Protein AF-0000000079718746 (afdb_homodimer)

Organism: NCBI:txid616991

Foldseek 3Di:
DPQVVLLVVLLVVQLVVCVVVVFQFEEEEFQLALLRLLQQLSRLVNLGAYEYEYEDAVFDPVRVVSSVVSLVVSVVVGVRYHYDYDYCNVVLVVVVVVDDDDPDPVVCLVVSLLVSQLVVLVVRVVVCVVRRHWYEARAAQCCVQFLVVDRQNGSLVTRDYSHNDPQPVSSLVNCVVSVGDVVNSPDAADPRSDPDPDGPCNVLVHDSVLSVVLRVCVVVVDDLVVDDDPNSVSNVSRVVSNVVNVCSRDDPDDDDDDPVVD/DPQVVLLVVLLVVQLVVCVVVVFQFEEEEFQLALLRLLQQLSRLVNLGAYEYEYEDAVFDPVRVVSSVVSLVVSVVVGVRYHYDYDYCNVVLVVVVVVDDDDPDPVVCLVVSLLVSQLVVLVVRVVVCVVRRHWYEARAAQCCVQFLVVDRQNGSLVTRDYSHNDPQPVSSLVNCVVSVGDVVNSPDAADPRSDPDPDGPCNVLVHDSVLSVVLRVCVVVVDDLVVDDDPNSVSNVSRVVSNVVNVCSRDDPDDDDDDPVVD

Sequence (524 aa):
MQTEKVIDHIVTWLQEYANNANIKGFVIGISGGIDSAVTSTLCARTGLQLLCLEMPIHQAESQVTRASDHIKWLKKNYNNVERLQVNLTPTFDSLVDALPAVDNEEDRFMSLANTRARLRMTTLYYFAALNKLLVAGTGNKVEDFGVGFYTKYGDGGVDLSPIADLLKTEVYEIAKVLGVNEDIIKAAPTDGLWGDDRTDEDQIGASYPELEWAMQMDEEGKAETDFSDRQKEVFQIYKRFNRANRHKMVPIPVCEIPNSLKMQTEKVIDHIVTWLQEYANNANIKGFVIGISGGIDSAVTSTLCARTGLQLLCLEMPIHQAESQVTRASDHIKWLKKNYNNVERLQVNLTPTFDSLVDALPAVDNEEDRFMSLANTRARLRMTTLYYFAALNKLLVAGTGNKVEDFGVGFYTKYGDGGVDLSPIADLLKTEVYEIAKVLGVNEDIIKAAPTDGLWGDDRTDEDQIGASYPELEWAMQMDEEGKAETDFSDRQKEVFQIYKRFNRANRHKMVPIPVCEIPNSLK

pLDDT: mean 96.07, std 4.5, range [73.31, 98.94]

Nearest PDB structures (foldseek):
  3fiu-assembly2_D  TM=9.272E-01  e=5.641E-23  Francisella tularensis subsp. holarctica LVS
  1ih8-assembly1_B  TM=8.336E-01  e=9.487E-17  Bacillus subtilis
  1fyd-assembly1_B  TM=8.249E-01  e=7.709E-15  Bacillus subtilis
  2pzb-assembly2_D  TM=7.740E-01  e=7.023E-13  Bacillus anthracis
  5kha-assembly1_B  TM=6.704E-01  e=1.654E-12  Acinetobacter baumannii

InterPro domains:
  IPR003694 NAD(+) synthetase [PTHR23090] (3-253)
  IPR003694 NAD(+) synthetase [TIGR00552] (4-251)
  IPR003694 NAD(+) synthetase [cd00553] (1-249)
  IPR014729 Rossmann-like alpha/beta/alpha sandwich fold [G3DSA:3.40.50.620] (1-256)
  IPR022310 NAD/GMP synthase [PF02540] (7-248)

Secondary structure (DSSP, 8-state):
--HHHHHHHHHHHHHHHHHHTT--EEEEE--SSHHHHHHHHHHHHT-SEEEEEE--SS--HHHHHHHHHHHHHHHHH-TTEEEEE---HHHHHHHHHHSPP-S-GGGGHHHHHHHHHHHHHHHHHHHHHHHTEEEBP---HIIIIIS--S-TTTTT--SBBTTTTS-HHHHHHHHHHHT--HHHHHSPP--S-SSS---HHHHHTS-HHHHHHHHHHHHTT--GGG--HHHHHHHHHHHHHHHHTGGGTSPPPB-PPPGGG-/--HHHHHHHHHHHHHHHHHHTT--EEEEE--SSHHHHHHHHHHHHT-SEEEEEE--SS--HHHHHHHHHHHHHHHHH-TTEEEEE---HHHHHHHHHHSPP-S-GGGGHHHHHHHHHHHHHHHHHHHHHHHTEEEBP---HIIIIII--S-TTTTT--SBBTTTTS-HHHHHHHHHHHT--HHHHHSPP--S-SSS---HHHHHTS-HHHHHHHHHHHHTT--GGG--HHHHHHHHHHHHHHHHTGGGTSPPPB-PPPGGG-

Radius of gyration: 23.51 Å; Cα contacts (8 Å, |Δi|>4): 905; chains: 2; bounding box: 58×64×57 Å

Solvent-accessible surface area (backbone atoms only — not comparable to full-atom values): 27614 Å² total; per-residue (Å²): 101,46,52,70,60,48,51,51,50,46,28,50,51,51,44,52,49,32,56,75,67,73,40,56,31,35,30,36,69,45,60,33,43,53,46,34,52,42,45,50,51,42,47,44,70,50,64,33,42,26,40,39,32,36,63,47,56,85,59,59,68,70,44,52,47,44,23,49,52,48,51,52,52,45,41,74,77,30,88,41,51,43,80,49,72,35,67,37,39,65,24,51,50,40,44,57,68,43,47,80,88,67,96,50,70,75,66,40,46,66,28,52,32,45,38,52,37,23,51,49,32,40,52,51,49,33,51,16,60,58,65,42,32,38,39,55,23,46,44,29,22,46,36,49,71,40,36,34,70,64,38,79,52,6,66,61,49,47,58,31,21,64,40,35,62,31,46,67,70,53,49,53,53,42,28,59,76,72,61,56,58,62,70,34,71,70,45,77,62,57,81,80,60,55,93,62,89,67,35,48,41,68,73,66,71,45,48,68,72,53,46,52,50,33,49,52,41,49,73,70,67,57,55,58,85,78,42,61,70,67,60,22,52,46,34,48,47,40,49,51,33,26,62,72,29,39,76,72,66,47,81,66,50,60,44,75,69,57,71,90,42,83,103,46,51,70,58,48,51,52,50,44,28,49,50,51,44,50,51,30,57,75,66,73,41,58,32,35,29,36,68,44,62,33,42,55,46,35,50,44,46,51,50,44,50,44,71,48,64,32,42,24,40,40,33,37,64,48,56,86,58,58,68,69,44,52,47,45,23,49,52,49,50,52,53,46,42,74,77,31,88,43,51,44,81,47,73,35,65,37,38,64,24,53,51,40,44,56,69,43,48,80,88,68,96,52,69,76,66,40,46,67,28,52,32,46,40,54,37,22,51,49,31,40,52,52,48,32,52,15,60,56,66,43,32,38,39,55,22,47,45,29,23,46,36,50,72,41,36,34,72,65,37,80,53,6,67,61,49,46,59,31,22,64,40,34,62,30,46,67,71,54,48,54,53,44,26,59,74,72,60,54,59,61,69,34,71,70,47,76,60,57,81,79,59,57,96,62,89,67,36,47,40,68,74,66,72,46,49,67,71,54,47,52,50,34,49,52,41,50,75,70,66,57,55,60,85,79,43,61,72,67,59,21,51,44,34,47,47,40,50,51,34,26,61,73,28,39,77,70,65,47,81,66,51,60,44,76,69,59,70,91,41,83

Structure (mmCIF, N/CA/C/O backbone):
data_AF-0000000079718746-model_v1
#
loop_
_entity.id
_entity.type
_entity.pdbx_description
1 polymer 'NH(3)-dependent NAD(+) synthetase'
#
loop_
_atom_site.group_PDB
_atom_site.id
_atom_site.type_symbol
_atom_site.label_atom_id
_atom_site.label_alt_id
_atom_site.label_comp_id
_atom_site.label_asym_id
_atom_site.label_entity_id
_atom_site.label_seq_id
_atom_site.pdbx_PDB_ins_code
_atom_site.Cartn_x
_atom_site.Cartn_y
_atom_site.Cartn_z
_atom_site.occupancy
_atom_site.B_iso_or_equiv
_atom_site.auth_seq_id
_atom_site.auth_comp_id
_atom_site.auth_asym_id
_atom_site.auth_atom_id
_atom_site.pdbx_PDB_model_num
ATOM 1 N N . MET A 1 1 ? 0.554 19.141 26.656 1 92 1 MET A N 1
ATOM 2 C CA . MET A 1 1 ? 1.66 18.516 25.938 1 92 1 MET A CA 1
ATOM 3 C C . MET A 1 1 ? 2.895 19.406 25.953 1 92 1 MET A C 1
ATOM 5 O O . MET A 1 1 ? 2.789 20.625 25.75 1 92 1 MET A O 1
ATOM 9 N N . GLN A 1 2 ? 4.039 18.844 26.391 1 97.44 2 GLN A N 1
ATOM 10 C CA . GLN A 1 2 ? 5.301 19.562 26.234 1 97.44 2 GLN A CA 1
ATOM 11 C C . GLN A 1 2 ? 5.711 19.656 24.766 1 97.44 2 GLN A C 1
ATOM 13 O O . GLN A 1 2 ? 6.609 18.938 24.328 1 97.44 2 GLN A O 1
ATOM 18 N N . THR A 1 3 ? 5.18 20.609 24.125 1 98.25 3 THR A N 1
ATOM 19 C CA . THR A 1 3 ? 5.137 20.656 22.672 1 98.25 3 THR A CA 1
ATOM 20 C C . THR A 1 3 ? 6.547 20.703 22.094 1 98.25 3 THR A C 1
ATOM 22 O O . THR A 1 3 ? 6.867 19.969 21.156 1 98.25 3 THR A O 1
ATOM 25 N N . GLU A 1 4 ? 7.43 21.562 22.656 1 98.31 4 GLU A N 1
ATOM 26 C CA . GLU A 1 4 ? 8.781 21.688 22.125 1 98.31 4 GLU A CA 1
ATOM 27 C C . GLU A 1 4 ? 9.562 20.375 22.281 1 98.31 4 GLU A C 1
ATOM 29 O O . GLU A 1 4 ? 10.305 19.984 21.375 1 98.31 4 GLU A O 1
ATOM 34 N N . LYS A 1 5 ? 9.352 19.734 23.406 1 98.5 5 LYS A N 1
ATOM 35 C CA . LYS A 1 5 ? 10.039 18.469 23.641 1 98.5 5 LYS A CA 1
ATOM 36 C C . LYS A 1 5 ? 9.516 17.391 22.703 1 98.5 5 LYS A C 1
ATOM 38 O O . LYS A 1 5 ? 10.273 16.516 22.281 1 98.5 5 LYS A O 1
ATOM 43 N N . VAL A 1 6 ? 8.258 17.391 22.438 1 98.75 6 VAL A N 1
ATOM 44 C CA . VAL A 1 6 ? 7.66 16.453 21.516 1 98.75 6 VAL A CA 1
ATOM 45 C C . VAL A 1 6 ? 8.242 16.656 20.109 1 98.75 6 VAL A C 1
ATOM 47 O O . VAL A 1 6 ? 8.586 15.695 19.422 1 98.75 6 VAL A O 1
ATOM 50 N N . ILE A 1 7 ? 8.367 17.938 19.719 1 98.75 7 ILE A N 1
ATOM 51 C CA . ILE A 1 7 ? 8.961 18.266 18.422 1 98.75 7 ILE A CA 1
ATOM 52 C C . ILE A 1 7 ? 10.375 17.719 18.344 1 98.75 7 ILE A C 1
ATOM 54 O O . ILE A 1 7 ? 10.727 17.031 17.375 1 98.75 7 ILE A O 1
ATOM 58 N N . ASP A 1 8 ? 11.164 17.922 19.391 1 98.75 8 ASP A N 1
ATOM 59 C CA . ASP A 1 8 ? 12.539 17.438 19.422 1 98.75 8 ASP A CA 1
ATOM 60 C C . ASP A 1 8 ? 12.586 15.914 19.344 1 98.75 8 ASP A C 1
ATOM 62 O O . ASP A 1 8 ? 13.453 15.344 18.688 1 98.75 8 ASP A O 1
ATOM 66 N N . HIS A 1 9 ? 11.664 15.312 20.062 1 98.81 9 HIS A N 1
ATOM 67 C CA . HIS A 1 9 ? 11.586 13.852 20.078 1 98.81 9 HIS A CA 1
ATOM 68 C C . HIS A 1 9 ? 11.32 13.297 18.672 1 98.81 9 HIS A C 1
ATOM 70 O O . HIS A 1 9 ? 12 12.367 18.234 1 98.81 9 HIS A O 1
ATOM 76 N N . ILE A 1 10 ? 10.398 13.836 17.969 1 98.88 10 ILE A N 1
ATOM 77 C CA . ILE A 1 10 ? 10.031 13.359 16.641 1 98.88 10 ILE A CA 1
ATOM 78 C C . ILE A 1 10 ? 11.18 13.609 15.656 1 98.88 10 ILE A C 1
ATOM 80 O O . ILE A 1 10 ? 11.531 12.734 14.867 1 98.88 10 ILE A O 1
ATOM 84 N N . VAL A 1 11 ? 11.766 14.797 15.703 1 98.88 11 VAL A N 1
ATOM 85 C CA . VAL A 1 11 ? 12.859 15.156 14.805 1 98.88 11 VAL A CA 1
ATOM 86 C C . VAL A 1 11 ? 14.031 14.195 15.008 1 98.88 11 VAL A C 1
ATOM 88 O O . VAL A 1 11 ? 14.609 13.703 14.031 1 98.88 11 VAL A O 1
ATOM 91 N N . THR A 1 12 ? 14.344 13.898 16.25 1 98.88 12 THR A N 1
ATOM 92 C CA . THR A 1 12 ? 15.422 12.969 16.562 1 98.88 12 THR A CA 1
ATOM 93 C C . THR A 1 12 ? 15.094 11.57 16.047 1 98.88 12 THR A C 1
ATOM 95 O O . THR A 1 12 ? 15.945 10.898 15.469 1 98.88 12 THR A O 1
ATOM 98 N N . TRP A 1 13 ? 13.875 11.141 16.266 1 98.88 13 TRP A N 1
ATOM 99 C CA . TRP A 1 13 ? 13.43 9.836 15.781 1 98.88 13 TRP A CA 1
ATOM 100 C C . TRP A 1 13 ? 13.57 9.727 14.266 1 98.88 13 TRP A C 1
ATOM 102 O O . TRP A 1 13 ? 14.047 8.711 13.75 1 98.88 13 TRP A O 1
ATOM 112 N N . LEU A 1 14 ? 13.195 10.766 13.562 1 98.88 14 LEU A N 1
ATOM 113 C CA . LEU A 1 14 ? 13.305 10.812 12.109 1 98.88 14 LEU A CA 1
ATOM 114 C C . LEU A 1 14 ? 14.766 10.727 11.672 1 98.88 14 LEU A C 1
ATOM 116 O O . LEU A 1 14 ? 15.094 9.961 10.766 1 98.88 14 LEU A O 1
ATOM 120 N N . GLN A 1 15 ? 15.617 11.477 12.281 1 98.69 15 GLN A N 1
ATOM 121 C CA . GLN A 1 15 ? 17.047 11.477 11.961 1 98.69 15 GLN A CA 1
ATOM 122 C C . GLN A 1 15 ? 17.656 10.094 12.172 1 98.69 15 GLN A C 1
ATOM 124 O O . GLN A 1 15 ? 18.375 9.594 11.305 1 98.69 15 GLN A O 1
ATOM 129 N N . GLU A 1 16 ? 17.344 9.555 13.312 1 98.56 16 GLU A N 1
ATOM 130 C CA . GLU A 1 16 ? 17.906 8.25 13.648 1 98.56 16 GLU A CA 1
ATOM 131 C C . GLU A 1 16 ? 17.438 7.176 12.672 1 98.56 16 GLU A C 1
ATOM 133 O O . GLU A 1 16 ? 18.219 6.336 12.234 1 98.56 16 GLU A O 1
ATOM 138 N N . TYR A 1 17 ? 16.172 7.246 12.383 1 98.31 17 TYR A N 1
ATOM 139 C CA . TYR A 1 17 ? 15.633 6.262 11.453 1 98.31 17 TYR A CA 1
ATOM 140 C C . TYR A 1 17 ? 16.328 6.363 10.094 1 98.31 17 TYR A C 1
ATOM 142 O O . TYR A 1 17 ? 16.766 5.359 9.539 1 98.31 17 TYR A O 1
ATOM 150 N N . ALA A 1 18 ? 16.391 7.562 9.57 1 98.12 18 ALA A N 1
ATOM 151 C CA . ALA A 1 18 ? 17 7.781 8.266 1 98.12 18 ALA A CA 1
ATOM 152 C C . ALA A 1 18 ? 18.469 7.348 8.258 1 98.12 18 ALA A C 1
ATOM 154 O O . ALA A 1 18 ? 18.922 6.68 7.328 1 98.12 18 ALA A O 1
ATOM 155 N N . ASN A 1 19 ? 19.188 7.703 9.281 1 97.44 19 ASN A N 1
ATOM 156 C CA . ASN A 1 19 ? 20.594 7.355 9.383 1 97.44 19 ASN A CA 1
ATOM 157 C C . ASN A 1 19 ? 20.797 5.844 9.477 1 97.44 19 ASN A C 1
ATOM 159 O O . ASN A 1 19 ? 21.672 5.289 8.797 1 97.44 19 ASN A O 1
ATOM 163 N N . ASN A 1 20 ? 19.984 5.215 10.305 1 96.25 20 ASN A N 1
ATOM 164 C CA . ASN A 1 20 ? 20.078 3.768 10.461 1 96.25 20 ASN A CA 1
ATOM 165 C C . ASN A 1 20 ? 19.75 3.035 9.164 1 96.25 20 ASN A C 1
ATOM 167 O O . ASN A 1 20 ? 20.297 1.962 8.898 1 96.25 20 ASN A O 1
ATOM 171 N N . ALA A 1 21 ? 18.922 3.641 8.367 1 95.06 21 ALA A N 1
ATOM 172 C CA . ALA A 1 21 ? 18.5 3.033 7.109 1 95.06 21 ALA A CA 1
ATOM 173 C C . ALA A 1 21 ? 19.422 3.449 5.969 1 95.06 21 ALA A C 1
ATOM 175 O O . ALA A 1 21 ? 19.25 3.025 4.824 1 95.06 21 ALA A O 1
ATOM 176 N N . ASN A 1 22 ? 20.391 4.273 6.211 1 96.06 22 ASN A N 1
ATOM 177 C CA . ASN A 1 22 ? 21.297 4.801 5.199 1 96.06 22 ASN A CA 1
ATOM 178 C C . ASN A 1 22 ? 20.547 5.488 4.066 1 96.06 22 ASN A C 1
ATOM 180 O O . ASN A 1 22 ? 20.75 5.18 2.893 1 96.06 22 ASN A O 1
ATOM 184 N N . ILE A 1 23 ? 19.641 6.328 4.422 1 97.12 23 ILE A N 1
ATOM 185 C CA . ILE A 1 23 ? 18.812 7.09 3.498 1 97.12 23 ILE A CA 1
ATOM 186 C C . ILE A 1 23 ? 19.141 8.578 3.613 1 97.12 23 ILE A C 1
ATOM 188 O O . ILE A 1 23 ? 19.594 9.039 4.66 1 97.12 23 ILE A O 1
ATOM 192 N N . LYS A 1 24 ? 18.875 9.336 2.566 1 98.31 24 LYS A N 1
ATOM 193 C CA . LYS A 1 24 ? 19.359 10.711 2.451 1 98.31 24 LYS A CA 1
ATOM 194 C C . LYS A 1 24 ? 18.375 11.688 3.1 1 98.31 24 LYS A C 1
ATOM 196 O O . LYS A 1 24 ? 18.75 12.82 3.424 1 98.31 24 LYS A O 1
ATOM 201 N N . GLY A 1 25 ? 17.125 11.273 3.168 1 98.75 25 GLY A N 1
ATOM 202 C CA . GLY A 1 25 ? 16.125 12.172 3.713 1 98.75 25 GLY A CA 1
ATOM 203 C C . GLY A 1 25 ? 14.703 11.719 3.422 1 98.75 25 GLY A C 1
ATOM 204 O O . GLY A 1 25 ? 14.383 10.539 3.541 1 98.75 25 GLY A O 1
ATOM 205 N N . PHE A 1 26 ? 13.883 12.75 3.084 1 98.94 26 PHE A N 1
ATOM 206 C CA . PHE A 1 26 ? 12.453 12.461 3.033 1 98.94 26 PHE A CA 1
ATOM 207 C C . PHE A 1 26 ? 11.82 13.086 1.797 1 98.94 26 PHE A C 1
ATOM 209 O O . PHE A 1 26 ? 12.289 14.109 1.302 1 98.94 26 PHE A O 1
ATOM 216 N N . VAL A 1 27 ? 10.82 12.461 1.291 1 98.94 27 VAL A N 1
ATOM 217 C CA . VAL A 1 27 ? 9.898 13.031 0.308 1 98.94 27 VAL A CA 1
ATOM 218 C C . VAL A 1 27 ? 8.484 13.055 0.877 1 98.94 27 VAL A C 1
ATOM 220 O O . VAL A 1 27 ? 8.078 12.125 1.585 1 98.94 27 VAL A O 1
ATOM 223 N N . ILE A 1 28 ? 7.758 14.117 0.591 1 98.81 28 ILE A N 1
ATOM 224 C CA . ILE A 1 28 ? 6.434 14.297 1.177 1 98.81 28 ILE A CA 1
ATOM 225 C C . ILE A 1 28 ? 5.539 15.062 0.206 1 98.81 28 ILE A C 1
ATOM 227 O O . ILE A 1 28 ? 6.004 15.977 -0.487 1 98.81 28 ILE A O 1
ATOM 231 N N . GLY A 1 29 ? 4.305 14.594 0.073 1 97.88 29 GLY A N 1
ATOM 232 C CA . GLY A 1 29 ? 3.305 15.375 -0.64 1 97.88 29 GLY A CA 1
ATOM 233 C C . GLY A 1 29 ? 2.717 16.5 0.194 1 97.88 29 GLY A C 1
ATOM 234 O O . GLY A 1 29 ? 2.287 16.281 1.328 1 97.88 29 GLY A O 1
ATOM 235 N N . ILE A 1 30 ? 2.693 17.672 -0.375 1 96.75 30 ILE A N 1
ATOM 236 C CA . ILE A 1 30 ? 2.152 18.828 0.328 1 96.75 30 ILE A CA 1
ATOM 237 C C . ILE A 1 30 ? 0.756 19.141 -0.202 1 96.75 30 ILE A C 1
ATOM 239 O O . ILE A 1 30 ? 0.583 19.406 -1.395 1 96.75 30 ILE A O 1
ATOM 243 N N . SER A 1 31 ? -0.205 19.172 0.633 1 92.31 31 SER A N 1
ATOM 244 C CA . SER A 1 31 ? -1.597 19.328 0.222 1 92.31 31 SER A CA 1
ATOM 245 C C . SER A 1 31 ? -2.119 20.719 0.542 1 92.31 31 SER A C 1
ATOM 247 O O . SER A 1 31 ? -3.166 21.125 0.037 1 92.31 31 SER A O 1
ATOM 249 N N . GLY A 1 32 ? -1.448 21.391 1.429 1 91.69 32 GLY A N 1
ATOM 250 C CA . GLY A 1 32 ? -1.976 22.641 1.946 1 91.69 32 GLY A CA 1
ATOM 251 C C . GLY A 1 32 ? -2.742 22.484 3.244 1 91.69 32 GLY A C 1
ATOM 252 O O . GLY A 1 32 ? -3.242 23.453 3.807 1 91.69 32 GLY A O 1
ATOM 253 N N . GLY A 1 33 ? -2.793 21.281 3.725 1 93.69 33 GLY A N 1
ATOM 254 C CA . GLY A 1 33 ? -3.43 21.016 5.004 1 93.69 33 GLY A CA 1
ATOM 255 C C . GLY A 1 33 ? -2.451 20.984 6.164 1 93.69 33 GLY A C 1
ATOM 256 O O . GLY A 1 33 ? -1.237 21.031 5.961 1 93.69 33 GLY A O 1
ATOM 257 N N . ILE A 1 34 ? -2.967 20.859 7.324 1 96.5 34 ILE A N 1
ATOM 258 C CA . ILE A 1 34 ? -2.191 21.062 8.547 1 96.5 34 ILE A CA 1
ATOM 259 C C . ILE A 1 34 ? -1.266 19.859 8.758 1 96.5 34 ILE A C 1
ATOM 261 O O . ILE A 1 34 ? -0.13 20.016 9.211 1 96.5 34 ILE A O 1
ATOM 265 N N . ASP A 1 35 ? -1.695 18.672 8.438 1 97.81 35 ASP A N 1
ATOM 266 C CA . ASP A 1 35 ? -0.886 17.484 8.711 1 97.81 35 ASP A CA 1
ATOM 267 C C . ASP A 1 35 ? 0.373 17.469 7.844 1 97.81 35 ASP A C 1
ATOM 269 O O . ASP A 1 35 ? 1.471 17.203 8.344 1 97.81 35 ASP A O 1
ATOM 273 N N . SER A 1 36 ? 0.195 17.734 6.543 1 97.62 36 SER A N 1
ATOM 274 C CA . SER A 1 36 ? 1.357 17.766 5.66 1 97.62 36 SER A CA 1
ATOM 275 C C . SER A 1 36 ? 2.285 18.922 6.004 1 97.62 36 SER A C 1
ATOM 277 O O . SER A 1 36 ? 3.504 18.812 5.867 1 97.62 36 SER A O 1
ATOM 279 N N . ALA A 1 37 ? 1.722 20.047 6.473 1 98.06 37 ALA A N 1
ATOM 280 C CA . ALA A 1 37 ? 2.525 21.203 6.863 1 98.06 37 ALA A CA 1
ATOM 281 C C . ALA A 1 37 ? 3.385 20.875 8.086 1 98.06 37 ALA A C 1
ATOM 283 O O . ALA A 1 37 ? 4.586 21.156 8.094 1 98.06 37 ALA A O 1
ATOM 284 N N . VAL A 1 38 ? 2.801 20.266 9.047 1 98.75 38 VAL A N 1
ATOM 285 C CA . VAL A 1 38 ? 3.516 19.906 10.266 1 98.75 38 VAL A CA 1
ATOM 286 C C . VAL A 1 38 ? 4.574 18.859 9.969 1 98.75 38 VAL A C 1
ATOM 288 O O . VAL A 1 38 ? 5.742 19.016 10.336 1 98.75 38 VAL A O 1
ATOM 291 N N . THR A 1 39 ? 4.219 17.828 9.266 1 98.88 39 THR A N 1
ATOM 292 C CA . THR A 1 39 ? 5.137 16.734 8.984 1 98.88 39 THR A CA 1
ATOM 293 C C . THR A 1 39 ? 6.32 17.219 8.156 1 98.88 39 THR A C 1
ATOM 295 O O . THR A 1 39 ? 7.469 16.859 8.438 1 98.88 39 THR A O 1
ATOM 298 N N . SER A 1 40 ? 6.023 18 7.125 1 98.88 40 SER A N 1
ATOM 299 C CA . SER A 1 40 ? 7.117 18.5 6.297 1 98.88 40 SER A CA 1
ATOM 300 C C . SER A 1 40 ? 8.055 19.406 7.098 1 98.88 40 SER A C 1
ATOM 302 O O . SER A 1 40 ? 9.266 19.359 6.91 1 98.88 40 SER A O 1
ATOM 304 N N . THR A 1 41 ? 7.523 20.219 7.992 1 98.88 41 THR A N 1
ATOM 305 C CA . THR A 1 41 ? 8.352 21.094 8.82 1 98.88 41 THR A CA 1
ATOM 306 C C . THR A 1 41 ? 9.227 20.266 9.758 1 98.88 41 THR A C 1
ATOM 308 O O . THR A 1 41 ? 10.406 20.578 9.953 1 98.88 41 THR A O 1
ATOM 311 N N . LEU A 1 42 ? 8.648 19.203 10.328 1 98.94 42 LEU A N 1
ATOM 312 C CA . LEU A 1 42 ? 9.422 18.297 11.18 1 98.94 42 LEU A CA 1
ATOM 313 C C . LEU A 1 42 ? 10.547 17.656 10.391 1 98.94 42 LEU A C 1
ATOM 315 O O . LEU A 1 42 ? 11.68 17.562 10.883 1 98.94 42 LEU A O 1
ATOM 319 N N . CYS A 1 43 ? 10.234 17.219 9.188 1 98.94 43 CYS A N 1
ATOM 320 C CA . CYS A 1 43 ? 11.258 16.641 8.32 1 98.94 43 CYS A CA 1
ATOM 321 C C . CYS A 1 43 ? 12.336 17.656 7.992 1 98.94 43 CYS A C 1
ATOM 323 O O . CYS A 1 43 ? 13.523 17.328 7.996 1 98.94 43 CYS A O 1
ATOM 325 N N . ALA A 1 44 ? 11.953 18.875 7.688 1 98.88 44 ALA A N 1
ATOM 326 C CA . ALA A 1 44 ? 12.914 19.938 7.379 1 98.88 44 ALA A CA 1
ATOM 327 C C . ALA A 1 44 ? 13.859 20.172 8.555 1 98.88 44 ALA A C 1
ATOM 329 O O . ALA A 1 44 ? 15.062 20.375 8.359 1 98.88 44 ALA A O 1
ATOM 330 N N . ARG A 1 45 ? 13.391 20.109 9.711 1 98.69 45 ARG A N 1
ATOM 331 C CA . ARG A 1 45 ? 14.148 20.391 10.93 1 98.69 45 ARG A CA 1
ATOM 332 C C . ARG A 1 45 ? 15.219 19.328 11.164 1 98.69 45 ARG A C 1
ATOM 334 O O . ARG A 1 45 ? 16.141 19.547 11.953 1 98.69 45 ARG A O 1
ATOM 341 N N . THR A 1 46 ? 15.07 18.172 10.57 1 98.75 46 THR A N 1
ATOM 342 C CA . THR A 1 46 ? 16.094 17.141 10.719 1 98.75 46 THR A CA 1
ATOM 343 C C . THR A 1 46 ? 17.406 17.578 10.086 1 98.75 46 THR A C 1
ATOM 345 O O . THR A 1 46 ? 18.469 17.031 10.414 1 98.75 46 THR A O 1
ATOM 348 N N . GLY A 1 47 ? 17.328 18.531 9.125 1 98.62 47 GLY A N 1
ATOM 349 C CA . GLY A 1 47 ? 18.5 18.938 8.375 1 98.62 47 GLY A CA 1
ATOM 350 C C . GLY A 1 47 ? 18.812 18.031 7.203 1 98.62 47 GLY A C 1
ATOM 351 O O . GLY A 1 47 ? 19.688 18.328 6.391 1 98.62 47 GLY A O 1
ATOM 352 N N . LEU A 1 48 ? 18.125 16.953 7.09 1 98.81 48 LEU A N 1
ATOM 353 C CA . LEU A 1 48 ? 18.297 16.031 5.969 1 98.81 48 LEU A CA 1
ATOM 354 C C . LEU A 1 48 ? 17.531 16.531 4.742 1 98.81 48 LEU A C 1
ATOM 356 O O . LEU A 1 48 ? 16.641 17.375 4.863 1 98.81 48 LEU A O 1
ATOM 360 N N . GLN A 1 49 ? 17.844 16 3.604 1 98.81 49 GLN A N 1
ATOM 361 C CA . GLN A 1 49 ? 17.172 16.406 2.373 1 98.81 49 GLN A CA 1
ATOM 362 C C . GLN A 1 49 ? 15.664 16.234 2.486 1 98.81 49 GLN A C 1
ATOM 364 O O . GLN A 1 49 ? 15.188 15.195 2.969 1 98.81 49 GLN A O 1
ATOM 369 N N . LEU A 1 50 ? 14.953 17.25 2.092 1 98.94 50 LEU A N 1
ATOM 370 C CA . LEU A 1 50 ? 13.5 17.172 2.043 1 98.94 50 LEU A CA 1
ATOM 371 C C . LEU A 1 50 ? 12.977 17.578 0.668 1 98.94 50 LEU A C 1
ATOM 373 O O . LEU A 1 50 ? 13.18 18.719 0.235 1 98.94 50 LEU A O 1
ATOM 377 N N . LEU A 1 51 ? 12.336 16.641 -0.028 1 98.88 51 LEU A N 1
ATOM 378 C CA . LEU A 1 51 ? 11.672 16.922 -1.295 1 98.88 51 LEU A CA 1
ATOM 379 C C . LEU A 1 51 ? 10.164 17.094 -1.094 1 98.88 51 LEU A C 1
ATOM 381 O O . LEU A 1 51 ? 9.477 16.141 -0.722 1 98.88 51 LEU A O 1
ATOM 385 N N . CYS A 1 52 ? 9.68 18.25 -1.283 1 98.81 52 CYS A N 1
ATOM 386 C CA . CYS A 1 52 ? 8.258 18.562 -1.219 1 98.81 52 CYS A CA 1
ATOM 387 C C . CYS A 1 52 ? 7.617 18.484 -2.602 1 98.81 52 CYS A C 1
ATOM 389 O O . CYS A 1 52 ? 8 19.219 -3.512 1 98.81 52 CYS A O 1
ATOM 391 N N . LEU A 1 53 ? 6.625 17.625 -2.709 1 98.12 53 LEU A N 1
ATOM 392 C CA . LEU A 1 53 ? 5.957 17.438 -3.992 1 98.12 53 LEU A CA 1
ATOM 393 C C . LEU A 1 53 ? 4.562 18.047 -3.98 1 98.12 53 LEU A C 1
ATOM 395 O O . LEU A 1 53 ? 3.812 17.875 -3.018 1 98.12 53 LEU A O 1
ATOM 399 N N . GLU A 1 54 ? 4.277 18.781 -4.93 1 96.06 54 GLU A N 1
ATOM 400 C CA . GLU A 1 54 ? 2.916 19.172 -5.273 1 96.06 54 GLU A CA 1
ATOM 401 C C . GLU A 1 54 ? 2.373 18.328 -6.422 1 96.06 54 GLU A C 1
ATOM 403 O O . GLU A 1 54 ? 2.959 18.297 -7.508 1 96.06 54 GLU A O 1
ATOM 408 N N . MET A 1 55 ? 1.256 17.672 -6.191 1 96.38 55 MET A N 1
ATOM 409 C CA . MET A 1 55 ? 0.747 16.719 -7.168 1 96.38 55 MET A CA 1
ATOM 410 C C . MET A 1 55 ? -0.722 16.984 -7.477 1 96.38 55 MET A C 1
ATOM 412 O O . MET A 1 55 ? -1.587 16.156 -7.16 1 96.38 55 MET A O 1
ATOM 416 N N . PRO A 1 56 ? -0.994 18.078 -8.117 1 94.62 56 PRO A N 1
ATOM 417 C CA . PRO A 1 56 ? -2.393 18.422 -8.383 1 94.62 56 PRO A CA 1
ATOM 418 C C . PRO A 1 56 ? -3.076 17.422 -9.32 1 94.62 56 PRO A C 1
ATOM 420 O O . PRO A 1 56 ? -2.449 16.906 -10.25 1 94.62 56 PRO A O 1
ATOM 423 N N . ILE A 1 57 ? -4.285 17.094 -9 1 95.31 57 ILE A N 1
ATOM 424 C CA . ILE A 1 57 ? -5.238 16.391 -9.859 1 95.31 57 ILE A CA 1
ATOM 425 C C . ILE A 1 57 ? -6.574 17.125 -9.859 1 95.31 57 ILE A C 1
ATOM 427 O O . ILE A 1 57 ? -7.344 17.031 -8.898 1 95.31 57 ILE A O 1
ATOM 431 N N . HIS A 1 58 ? -6.875 17.828 -10.844 1 91.25 58 HIS A N 1
ATOM 432 C CA . HIS A 1 58 ? -8.07 18.656 -10.914 1 91.25 58 HIS A CA 1
ATOM 433 C C . HIS A 1 58 ? -8.281 19.453 -9.625 1 91.25 58 HIS A C 1
ATOM 435 O O . HIS A 1 58 ? -9.398 19.531 -9.117 1 91.25 58 HIS A O 1
ATOM 441 N N . GLN A 1 59 ? -7.301 19.938 -9.055 1 84.88 59 GLN A N 1
ATOM 442 C CA . GLN A 1 59 ? -7.379 20.578 -7.75 1 84.88 59 GLN A CA 1
ATOM 443 C C . GLN A 1 59 ? -7.863 22.031 -7.887 1 84.88 59 GLN A C 1
ATOM 445 O O . GLN A 1 59 ? -7.5 22.719 -8.836 1 84.88 59 GLN A O 1
ATOM 450 N N . ALA A 1 60 ? -8.547 22.422 -6.812 1 80.31 60 ALA A N 1
ATOM 451 C CA . ALA A 1 60 ? -8.969 23.812 -6.738 1 80.31 60 ALA A CA 1
ATOM 452 C C . ALA A 1 60 ? -7.77 24.75 -6.562 1 80.31 60 ALA A C 1
ATOM 454 O O . ALA A 1 60 ? -6.801 24.391 -5.887 1 80.31 60 ALA A O 1
ATOM 455 N N . GLU A 1 61 ? -7.859 25.922 -7.055 1 79.69 61 GLU A N 1
ATOM 456 C CA . GLU A 1 61 ? -6.785 26.906 -7.027 1 79.69 61 GLU A CA 1
ATOM 457 C C . GLU A 1 61 ? -6.391 27.25 -5.598 1 79.69 61 GLU A C 1
ATOM 459 O O . GLU A 1 61 ? -5.203 27.406 -5.297 1 79.69 61 GLU A O 1
ATOM 464 N N . SER A 1 62 ? -7.328 27.375 -4.68 1 78.12 62 SER A N 1
ATOM 465 C CA . SER A 1 62 ? -7.059 27.766 -3.301 1 78.12 62 SER A CA 1
ATOM 466 C C . SER A 1 62 ? -6.148 26.75 -2.607 1 78.12 62 SER A C 1
ATOM 468 O O . SER A 1 62 ? -5.273 27.125 -1.827 1 78.12 62 SER A O 1
ATOM 470 N N . GLN A 1 63 ? -6.359 25.516 -2.854 1 76.75 63 GLN A N 1
ATOM 471 C CA . GLN A 1 63 ? -5.547 24.469 -2.242 1 76.75 63 GLN A CA 1
ATOM 472 C C . GLN A 1 63 ? -4.125 24.469 -2.799 1 76.75 63 GLN A C 1
ATOM 474 O O . GLN A 1 63 ? -3.164 24.25 -2.059 1 76.75 63 GLN A O 1
ATOM 479 N N . VAL A 1 64 ? -4.062 24.781 -4.012 1 80.81 64 VAL A N 1
ATOM 480 C CA . VAL A 1 64 ? -2.76 24.844 -4.668 1 80.81 64 VAL A CA 1
ATOM 481 C C . VAL A 1 64 ? -1.949 26.016 -4.109 1 80.81 64 VAL A C 1
ATOM 483 O O . VAL A 1 64 ? -0.759 25.875 -3.824 1 80.81 64 VAL A O 1
ATOM 486 N N . THR A 1 65 ? -2.633 27.031 -3.785 1 87.94 65 THR A N 1
ATOM 487 C CA . THR A 1 65 ? -1.962 28.234 -3.295 1 87.94 65 THR A CA 1
ATOM 488 C C . THR A 1 65 ? -1.444 28.016 -1.876 1 87.94 65 THR A C 1
ATOM 490 O O . THR A 1 65 ? -0.306 28.375 -1.564 1 87.94 65 THR A O 1
ATOM 493 N N . ARG A 1 66 ? -2.199 27.406 -1.011 1 90.94 66 ARG A N 1
ATOM 494 C CA . ARG A 1 66 ? -1.786 27.156 0.365 1 90.94 66 ARG A CA 1
ATOM 495 C C . ARG A 1 66 ? -0.568 26.234 0.408 1 90.94 66 ARG A C 1
ATOM 497 O O . ARG A 1 66 ? 0.364 26.469 1.18 1 90.94 66 ARG A O 1
ATOM 504 N N . ALA A 1 67 ? -0.69 25.219 -0.434 1 93.88 67 ALA A N 1
ATOM 505 C CA . ALA A 1 67 ? 0.436 24.297 -0.517 1 93.88 67 ALA A CA 1
ATOM 506 C C . ALA A 1 67 ? 1.7 25.016 -0.986 1 93.88 67 ALA A C 1
ATOM 508 O O . ALA A 1 67 ? 2.768 24.859 -0.389 1 93.88 67 ALA A O 1
ATOM 509 N N . SER A 1 68 ? 1.528 25.812 -1.96 1 95.75 68 SER A N 1
ATOM 510 C CA . SER A 1 68 ? 2.65 26.562 -2.531 1 95.75 68 SER A CA 1
ATOM 511 C C . SER A 1 68 ? 3.242 27.531 -1.521 1 95.75 68 SER A C 1
ATOM 513 O O . SER A 1 68 ? 4.465 27.641 -1.388 1 95.75 68 SER A O 1
ATOM 515 N N . ASP A 1 69 ? 2.434 28.25 -0.828 1 96.62 69 ASP A N 1
ATOM 516 C CA . ASP A 1 69 ? 2.887 29.219 0.168 1 96.62 69 ASP A CA 1
ATOM 517 C C . ASP A 1 69 ? 3.645 28.516 1.299 1 96.62 69 ASP A C 1
ATOM 519 O O . ASP A 1 69 ? 4.641 29.047 1.801 1 96.62 69 ASP A O 1
ATOM 523 N N . HIS A 1 70 ? 3.16 27.438 1.638 1 97.62 70 HIS A N 1
ATOM 524 C CA . HIS A 1 70 ? 3.836 26.688 2.693 1 97.62 70 HIS A CA 1
ATOM 525 C C . HIS A 1 70 ? 5.23 26.25 2.254 1 97.62 70 HIS A C 1
ATOM 527 O O . HIS A 1 70 ? 6.188 26.359 3.021 1 97.62 70 HIS A O 1
ATOM 533 N N . ILE A 1 71 ? 5.352 25.734 1.051 1 98.31 71 ILE A N 1
ATOM 534 C CA . ILE A 1 71 ? 6.652 25.281 0.559 1 98.31 71 ILE A CA 1
ATOM 535 C C . ILE A 1 71 ? 7.609 26.469 0.477 1 98.31 71 ILE A C 1
ATOM 537 O O . ILE A 1 71 ? 8.789 26.344 0.82 1 98.31 71 ILE A O 1
ATOM 541 N N . LYS A 1 72 ? 7.086 27.594 0.032 1 97.94 72 LYS A N 1
ATOM 542 C CA . LYS A 1 72 ? 7.902 28.797 0.008 1 97.94 72 LYS A CA 1
ATOM 543 C C . LYS A 1 72 ? 8.414 29.156 1.403 1 97.94 72 LYS A C 1
ATOM 545 O O . LYS A 1 72 ? 9.586 29.484 1.575 1 97.94 72 LYS A O 1
ATOM 550 N N . TRP A 1 73 ? 7.52 29.109 2.316 1 98.31 73 TRP A N 1
ATOM 551 C CA . TRP A 1 73 ? 7.879 29.375 3.705 1 98.31 73 TRP A CA 1
ATOM 552 C C . TRP A 1 73 ? 8.938 28.391 4.191 1 98.31 73 TRP A C 1
ATOM 554 O O . TRP A 1 73 ? 9.906 28.781 4.848 1 98.31 73 TRP A O 1
ATOM 564 N N . LEU A 1 74 ? 8.789 27.078 3.854 1 98.62 74 LEU A N 1
ATOM 565 C CA . LEU A 1 74 ? 9.766 26.062 4.219 1 98.62 74 LEU A CA 1
ATOM 566 C C . LEU A 1 74 ? 11.141 26.391 3.635 1 98.62 74 LEU A C 1
ATOM 568 O O . LEU A 1 74 ? 12.141 26.359 4.348 1 98.62 74 LEU A O 1
ATOM 572 N N . LYS A 1 75 ? 11.141 26.719 2.4 1 98.56 75 LYS A N 1
ATOM 573 C CA . LYS A 1 75 ? 12.398 26.984 1.709 1 98.56 75 LYS A CA 1
ATOM 574 C C . LYS A 1 75 ? 13.102 28.203 2.285 1 98.56 75 LYS A C 1
ATOM 576 O O . LYS A 1 75 ? 14.328 28.266 2.312 1 98.56 75 LYS A O 1
ATOM 581 N N . LYS A 1 76 ? 12.352 29.172 2.686 1 98.19 76 LYS A N 1
ATOM 582 C CA . LYS A 1 76 ? 12.906 30.375 3.287 1 98.19 76 LYS A CA 1
ATOM 583 C C . LYS A 1 76 ? 13.555 30.078 4.633 1 98.19 76 LYS A C 1
ATOM 585 O O . LYS A 1 76 ? 14.562 30.688 4.996 1 98.19 76 LYS A O 1
ATOM 590 N N . ASN A 1 77 ? 13.062 29.141 5.359 1 98.12 77 ASN A N 1
ATOM 591 C CA . ASN A 1 77 ? 13.484 28.906 6.738 1 98.12 77 ASN A CA 1
ATOM 592 C C . ASN A 1 77 ? 14.461 27.734 6.832 1 98.12 77 ASN A C 1
ATOM 594 O O . ASN A 1 77 ? 15.172 27.594 7.828 1 98.12 77 ASN A O 1
ATOM 598 N N . TYR A 1 78 ? 14.391 26.875 5.793 1 98.31 78 TYR A N 1
ATOM 599 C CA . TYR A 1 78 ? 15.242 25.688 5.805 1 98.31 78 TYR A CA 1
ATOM 600 C C . TYR A 1 78 ? 15.953 25.516 4.469 1 98.31 78 TYR A C 1
ATOM 602 O O . TYR A 1 78 ? 15.312 25.469 3.416 1 98.31 78 TYR A O 1
ATOM 610 N N . ASN A 1 79 ? 17.266 25.281 4.445 1 98.19 79 ASN A N 1
ATOM 611 C CA . ASN A 1 79 ? 18.078 25.234 3.232 1 98.19 79 ASN A CA 1
ATOM 612 C C . ASN A 1 79 ? 18.062 23.859 2.6 1 98.19 79 ASN A C 1
ATOM 614 O O . ASN A 1 79 ? 18.516 23.672 1.464 1 98.19 79 ASN A O 1
ATOM 618 N N . ASN A 1 80 ? 17.547 22.875 3.322 1 98.69 80 ASN A N 1
ATOM 619 C CA . ASN A 1 80 ? 17.578 21.5 2.846 1 98.69 80 ASN A CA 1
ATOM 620 C C . ASN A 1 80 ? 16.266 21.109 2.168 1 98.69 80 ASN A C 1
ATOM 622 O O . ASN A 1 80 ? 15.977 19.922 1.973 1 98.69 80 ASN A O 1
ATOM 626 N N . VAL A 1 81 ? 15.414 22.094 1.776 1 98.75 81 VAL A N 1
ATOM 627 C CA . VAL A 1 81 ? 14.086 21.844 1.229 1 98.75 81 VAL A CA 1
ATOM 628 C C . VAL A 1 81 ? 14.094 22.078 -0.279 1 98.75 81 VAL A C 1
ATOM 630 O O . VAL A 1 81 ? 14.562 23.125 -0.747 1 98.75 81 VAL A O 1
ATOM 633 N N . GLU A 1 82 ? 13.609 21.094 -1.04 1 98.56 82 GLU A N 1
ATOM 634 C CA . GLU A 1 82 ? 13.406 21.203 -2.482 1 98.56 82 GLU A CA 1
ATOM 635 C C . GLU A 1 82 ? 11.922 21.125 -2.838 1 98.56 82 GLU A C 1
ATOM 637 O O . GLU A 1 82 ? 11.156 20.453 -2.148 1 98.56 82 GLU A O 1
ATOM 642 N N . ARG A 1 83 ? 11.625 21.812 -3.865 1 98.12 83 ARG A N 1
ATOM 643 C CA . ARG A 1 83 ? 10.25 21.859 -4.359 1 98.12 83 ARG A CA 1
ATOM 644 C C . ARG A 1 83 ? 10.164 21.281 -5.773 1 98.12 83 ARG A C 1
ATOM 646 O O . ARG A 1 83 ? 11.008 21.578 -6.621 1 98.12 83 ARG A O 1
ATOM 653 N N . LEU A 1 84 ? 9.18 20.422 -6.012 1 97.56 84 LEU A N 1
ATOM 654 C CA . LEU A 1 84 ? 8.867 19.906 -7.34 1 97.56 84 LEU A CA 1
ATOM 655 C C . LEU A 1 84 ? 7.359 19.781 -7.535 1 97.56 84 LEU A C 1
ATOM 657 O O . LEU A 1 84 ? 6.645 19.359 -6.621 1 97.56 84 LEU A O 1
ATOM 661 N N . GLN A 1 85 ? 6.902 20.156 -8.656 1 96 85 GLN A N 1
ATOM 662 C CA . GLN A 1 85 ? 5.5 19.953 -9 1 96 85 GLN A CA 1
ATOM 663 C C . GLN A 1 85 ? 5.348 18.906 -10.094 1 96 85 GLN A C 1
ATOM 665 O O . GLN A 1 85 ? 6.07 18.938 -11.094 1 96 85 GLN A O 1
ATOM 670 N N . VAL A 1 86 ? 4.5 17.984 -9.898 1 97.06 86 VAL A N 1
ATOM 671 C CA . VAL A 1 86 ? 4.109 17 -10.898 1 97.06 86 VAL A CA 1
ATOM 672 C C . VAL A 1 86 ? 2.602 17.062 -11.133 1 97.06 86 VAL A C 1
ATOM 674 O O . VAL A 1 86 ? 1.818 16.578 -10.312 1 97.06 86 VAL A O 1
ATOM 677 N N . ASN A 1 87 ? 2.215 17.656 -12.227 1 96.75 87 ASN A N 1
ATOM 678 C CA . ASN A 1 87 ? 0.795 17.703 -12.562 1 96.75 87 ASN A CA 1
ATOM 679 C C . ASN A 1 87 ? 0.28 16.328 -12.984 1 96.75 87 ASN A C 1
ATOM 681 O O . ASN A 1 87 ? 0.655 15.82 -14.039 1 96.75 87 ASN A O 1
ATOM 685 N N . LEU A 1 88 ? -0.646 15.766 -12.211 1 97.69 88 LEU A N 1
ATOM 686 C CA . LEU A 1 88 ? -1.101 14.406 -12.445 1 97.69 88 LEU A CA 1
ATOM 687 C C . LEU A 1 88 ? -2.463 14.398 -13.133 1 97.69 88 LEU A C 1
ATOM 689 O O . LEU A 1 88 ? -3.045 13.328 -13.352 1 97.69 88 LEU A O 1
ATOM 693 N N . THR A 1 89 ? -3.014 15.562 -13.477 1 97.25 89 THR A N 1
ATOM 694 C CA . THR A 1 89 ? -4.324 15.641 -14.117 1 97.25 89 THR A CA 1
ATOM 695 C C . THR A 1 89 ? -4.352 14.82 -15.398 1 97.25 89 THR A C 1
ATOM 697 O O . THR A 1 89 ? -5.234 13.977 -15.578 1 97.25 89 THR A O 1
ATOM 700 N N . PRO A 1 90 ? -3.359 14.984 -16.266 1 98.31 90 PRO A N 1
ATOM 701 C CA . PRO A 1 90 ? -3.414 14.18 -17.484 1 98.31 90 PRO A CA 1
ATOM 702 C C . PRO A 1 90 ? -3.328 12.68 -17.203 1 98.31 90 PRO A C 1
ATOM 704 O O . PRO A 1 90 ? -3.996 11.891 -17.875 1 98.31 90 PRO A O 1
ATOM 707 N N . THR A 1 91 ? -2.469 12.289 -16.297 1 98.56 91 THR A N 1
ATOM 708 C CA . THR A 1 91 ? -2.33 10.883 -15.945 1 98.56 91 THR A CA 1
ATOM 709 C C . THR A 1 91 ? -3.654 10.328 -15.43 1 98.56 91 THR A C 1
ATOM 711 O O . THR A 1 91 ? -4.086 9.25 -15.852 1 98.56 91 THR A O 1
ATOM 714 N N . PHE A 1 92 ? -4.293 11.078 -14.547 1 98.25 92 PHE A N 1
ATOM 715 C CA . PHE A 1 92 ? -5.582 10.672 -14 1 98.25 92 PHE A CA 1
ATOM 716 C C . PHE A 1 92 ? -6.621 10.531 -15.102 1 98.25 92 PHE A C 1
ATOM 718 O O . PHE A 1 92 ? -7.328 9.523 -15.172 1 98.25 92 PHE A O 1
ATOM 725 N N . ASP A 1 93 ? -6.66 11.5 -15.938 1 98.25 93 ASP A N 1
ATOM 726 C CA . ASP A 1 93 ? -7.621 11.477 -17.031 1 98.25 93 ASP A CA 1
ATOM 727 C C . ASP A 1 93 ? -7.363 10.305 -17.969 1 98.25 93 ASP A C 1
ATOM 729 O O . ASP A 1 93 ? -8.305 9.664 -18.453 1 98.25 93 ASP A O 1
ATOM 733 N N . SER A 1 94 ? -6.133 10.039 -18.219 1 98.44 94 SER A N 1
ATOM 734 C CA . SER A 1 94 ? -5.773 8.906 -19.062 1 98.44 94 SER A CA 1
ATOM 735 C C . SER A 1 94 ? -6.238 7.59 -18.453 1 98.44 94 SER A C 1
ATOM 737 O O . SER A 1 94 ? -6.723 6.703 -19.156 1 98.44 94 SER A O 1
ATOM 739 N N . LEU A 1 95 ? -6.074 7.438 -17.172 1 98.31 95 LEU A N 1
ATOM 740 C CA . LEU A 1 95 ? -6.539 6.234 -16.5 1 98.31 95 LEU A CA 1
ATOM 741 C C . LEU A 1 95 ? -8.055 6.109 -16.578 1 98.31 95 LEU A C 1
ATOM 743 O O . LEU A 1 95 ? -8.578 5.043 -16.922 1 98.31 95 LEU A O 1
ATOM 747 N N . VAL A 1 96 ? -8.734 7.211 -16.312 1 97.38 96 VAL A N 1
ATOM 748 C CA . VAL A 1 96 ? -10.188 7.219 -16.344 1 97.38 96 VAL A CA 1
ATOM 749 C C . VAL A 1 96 ? -10.672 6.824 -17.75 1 97.38 96 VAL A C 1
ATOM 751 O O . VAL A 1 96 ? -11.625 6.062 -17.891 1 97.38 96 VAL A O 1
ATOM 754 N N . ASP A 1 97 ? -9.977 7.309 -18.734 1 97.31 97 ASP A N 1
ATOM 755 C CA . ASP A 1 97 ? -10.328 7.012 -20.109 1 97.31 97 ASP A CA 1
ATOM 756 C C . ASP A 1 97 ? -10.18 5.523 -20.422 1 97.31 97 ASP A C 1
ATOM 758 O O . ASP A 1 97 ? -10.891 4.984 -21.266 1 97.31 97 ASP A O 1
ATOM 762 N N . ALA A 1 98 ? -9.258 4.852 -19.719 1 97 98 ALA A N 1
ATOM 763 C CA . ALA A 1 98 ? -8.977 3.438 -19.953 1 97 98 ALA A CA 1
ATOM 764 C C . ALA A 1 98 ? -10.016 2.553 -19.266 1 97 98 ALA A C 1
ATOM 766 O O . ALA A 1 98 ? -10.117 1.359 -19.562 1 97 98 ALA A O 1
ATOM 767 N N . LEU A 1 99 ? -10.766 3.07 -18.312 1 97.31 99 LEU A N 1
ATOM 768 C CA . LEU A 1 99 ? -11.734 2.314 -17.531 1 97.31 99 LEU A CA 1
ATOM 769 C C . LEU A 1 99 ? -13.062 2.195 -18.281 1 97.31 99 LEU A C 1
ATOM 771 O O . LEU A 1 99 ? -13.469 3.127 -18.984 1 97.31 99 LEU A O 1
ATOM 775 N N . PRO A 1 100 ? -13.758 1.086 -18.141 1 95.56 100 PRO A N 1
ATOM 776 C CA . PRO A 1 100 ? -15.078 0.969 -18.766 1 95.56 100 PRO A CA 1
ATOM 777 C C . PRO A 1 100 ? -16.078 1.99 -18.234 1 95.56 100 PRO A C 1
ATOM 779 O O . PRO A 1 100 ? -15.984 2.406 -17.078 1 95.56 100 PRO A O 1
ATOM 782 N N . ALA A 1 101 ? -17.062 2.336 -19.094 1 92.44 101 ALA A N 1
ATOM 783 C CA . ALA A 1 101 ? -18.141 3.242 -18.672 1 92.44 101 ALA A CA 1
ATOM 784 C C . ALA A 1 101 ? -19.016 2.6 -17.594 1 92.44 101 ALA A C 1
ATOM 786 O O . ALA A 1 101 ? -19.109 1.374 -17.516 1 92.44 101 ALA A O 1
ATOM 787 N N . VAL A 1 102 ? -19.469 3.424 -16.734 1 93.44 102 VAL A N 1
ATOM 788 C CA . VAL A 1 102 ? -20.406 2.965 -15.719 1 93.44 102 VAL A CA 1
ATOM 789 C C . VAL A 1 102 ? -21.797 3.539 -16.016 1 93.44 102 VAL A C 1
ATOM 791 O O . VAL A 1 102 ? -21.922 4.543 -16.719 1 93.44 102 VAL A O 1
ATOM 794 N N . ASP A 1 103 ? -22.844 2.885 -15.531 1 92.06 103 ASP A N 1
ATOM 795 C CA . ASP A 1 103 ? -24.203 3.346 -15.742 1 92.06 103 ASP A CA 1
ATOM 796 C C . ASP A 1 103 ? -24.453 4.668 -15.023 1 92.06 103 ASP A C 1
ATOM 798 O O . ASP A 1 103 ? -25.062 5.582 -15.586 1 92.06 103 ASP A O 1
ATOM 802 N N . ASN A 1 104 ? -24 4.711 -13.75 1 93.06 104 ASN A N 1
ATOM 803 C CA . ASN A 1 104 ? -24.141 5.895 -12.906 1 93.06 104 ASN A CA 1
ATOM 804 C C . ASN A 1 104 ? -22.781 6.371 -12.383 1 93.06 104 ASN A C 1
ATOM 806 O O . ASN A 1 104 ? -22.141 5.672 -11.594 1 93.06 104 ASN A O 1
ATOM 810 N N . GLU A 1 105 ? -22.391 7.559 -12.758 1 90.81 105 GLU A N 1
ATOM 811 C CA . GLU A 1 105 ? -21.094 8.109 -12.391 1 90.81 105 GLU A CA 1
ATOM 812 C C . GLU A 1 105 ? -20.938 8.203 -10.875 1 90.81 105 GLU A C 1
ATOM 814 O O . GLU A 1 105 ? -19.844 8.039 -10.336 1 90.81 105 GLU A O 1
ATOM 819 N N . GLU A 1 106 ? -21.984 8.406 -10.211 1 90.62 106 GLU A N 1
ATOM 820 C CA . GLU A 1 106 ? -21.953 8.523 -8.758 1 90.62 106 GLU A CA 1
ATOM 821 C C . GLU A 1 106 ? -21.453 7.238 -8.109 1 90.62 106 GLU A C 1
ATOM 823 O O . GLU A 1 106 ? -20.875 7.266 -7.023 1 90.62 106 GLU A O 1
ATOM 828 N N . ASP A 1 107 ? -21.609 6.195 -8.859 1 91.19 107 ASP A N 1
ATOM 829 C CA . ASP A 1 107 ? -21.25 4.887 -8.328 1 91.19 107 ASP A CA 1
ATOM 830 C C . ASP A 1 107 ? -19.734 4.75 -8.172 1 91.19 107 ASP A C 1
ATOM 832 O O . ASP A 1 107 ? -19.25 3.965 -7.355 1 91.19 107 ASP A O 1
ATOM 836 N N . ARG A 1 108 ? -19 5.52 -8.992 1 93.69 108 ARG A N 1
ATOM 837 C CA . ARG A 1 108 ? -17.547 5.309 -8.93 1 93.69 108 ARG A CA 1
ATOM 838 C C . ARG A 1 108 ? -16.844 6.531 -8.352 1 93.69 108 ARG A C 1
ATOM 840 O O . ARG A 1 108 ? -15.625 6.66 -8.469 1 93.69 108 ARG A O 1
ATOM 847 N N . PHE A 1 109 ? -17.594 7.43 -7.715 1 92.06 109 PHE A N 1
ATOM 848 C CA . PHE A 1 109 ? -17.016 8.641 -7.145 1 92.06 109 PHE A CA 1
ATOM 849 C C . PHE A 1 109 ? -15.945 8.297 -6.113 1 92.06 109 PHE A C 1
ATOM 851 O O . PHE A 1 109 ? -14.828 8.805 -6.18 1 92.06 109 PHE A O 1
ATOM 858 N N . MET A 1 110 ? -16.266 7.445 -5.207 1 92.81 110 MET A N 1
ATOM 859 C CA . MET A 1 110 ? -15.328 7.066 -4.148 1 92.81 110 MET A CA 1
ATOM 860 C C . MET A 1 110 ? -14.109 6.355 -4.727 1 92.81 110 MET A C 1
ATOM 862 O O . MET A 1 110 ? -12.984 6.605 -4.305 1 92.81 110 MET A O 1
ATOM 866 N N . SER A 1 111 ? -14.367 5.473 -5.699 1 96.19 111 SER A N 1
ATOM 867 C CA . SER A 1 111 ? -13.273 4.75 -6.336 1 96.19 111 SER A CA 1
ATOM 868 C C . SER A 1 111 ? -12.312 5.707 -7.031 1 96.19 111 SER A C 1
ATOM 870 O O . SER A 1 111 ? -11.094 5.539 -6.945 1 96.19 111 SER A O 1
ATOM 872 N N . LEU A 1 112 ? -12.859 6.691 -7.684 1 96.44 112 LEU A N 1
ATOM 873 C CA . LEU A 1 112 ? -12.031 7.656 -8.406 1 96.44 112 LEU A CA 1
ATOM 874 C C . LEU A 1 112 ? -11.289 8.57 -7.434 1 96.44 112 LEU A C 1
ATOM 876 O O . LEU A 1 112 ? -10.148 8.945 -7.68 1 96.44 112 LEU A O 1
ATOM 880 N N . ALA A 1 113 ? -11.969 8.93 -6.332 1 94.88 113 ALA A N 1
ATOM 881 C CA . ALA A 1 113 ? -11.305 9.719 -5.301 1 94.88 113 ALA A CA 1
ATOM 882 C C . ALA A 1 113 ? -10.094 8.984 -4.738 1 94.88 113 ALA A C 1
ATOM 884 O O . ALA A 1 113 ? -9.008 9.555 -4.633 1 94.88 113 ALA A O 1
ATOM 885 N N . ASN A 1 114 ? -10.266 7.707 -4.434 1 97.12 114 ASN A N 1
ATOM 886 C CA . ASN A 1 114 ? -9.172 6.891 -3.906 1 97.12 114 ASN A CA 1
ATOM 887 C C . ASN A 1 114 ? -8.086 6.676 -4.949 1 97.12 114 ASN A C 1
ATOM 889 O O . ASN A 1 114 ? -6.906 6.547 -4.609 1 97.12 114 ASN A O 1
ATOM 893 N N . THR A 1 115 ? -8.477 6.652 -6.203 1 97.94 115 THR A N 1
ATOM 894 C CA . THR A 1 115 ? -7.523 6.52 -7.297 1 97.94 115 THR A CA 1
ATOM 895 C C . THR A 1 115 ? -6.574 7.715 -7.336 1 97.94 115 THR A C 1
ATOM 897 O O . THR A 1 115 ? -5.375 7.555 -7.559 1 97.94 115 THR A O 1
ATOM 900 N N . ARG A 1 116 ? -7.102 8.898 -7.102 1 97.19 116 ARG A N 1
ATOM 901 C CA . ARG A 1 116 ? -6.258 10.094 -7.039 1 97.19 116 ARG A CA 1
ATOM 902 C C . ARG A 1 116 ? -5.184 9.953 -5.969 1 97.19 116 ARG A C 1
ATOM 904 O O . ARG A 1 116 ? -4.008 10.227 -6.219 1 97.19 116 ARG A O 1
ATOM 911 N N . ALA A 1 117 ? -5.605 9.508 -4.797 1 97.5 117 ALA A N 1
ATOM 912 C CA . ALA A 1 117 ? -4.68 9.328 -3.682 1 97.5 117 ALA A CA 1
ATOM 913 C C . ALA A 1 117 ? -3.6 8.305 -4.027 1 97.5 117 ALA A C 1
ATOM 915 O O . ALA A 1 117 ? -2.424 8.508 -3.711 1 97.5 117 ALA A O 1
ATOM 916 N N . ARG A 1 118 ? -3.965 7.258 -4.68 1 98.69 118 ARG A N 1
ATOM 917 C CA . ARG A 1 118 ? -3.02 6.191 -4.992 1 98.69 118 ARG A CA 1
ATOM 918 C C . ARG A 1 118 ? -2.062 6.617 -6.102 1 98.69 118 ARG A C 1
ATOM 920 O O . ARG A 1 118 ? -0.895 6.223 -6.109 1 98.69 118 ARG A O 1
ATOM 927 N N . LEU A 1 119 ? -2.529 7.461 -7.031 1 98.56 119 LEU A N 1
ATOM 928 C CA . LEU A 1 119 ? -1.625 8.016 -8.031 1 98.56 119 LEU A CA 1
ATOM 929 C C . LEU A 1 119 ? -0.569 8.906 -7.383 1 98.56 119 LEU A C 1
ATOM 931 O O . LEU A 1 119 ? 0.598 8.875 -7.781 1 98.56 119 LEU A O 1
ATOM 935 N N . ARG A 1 120 ? -0.976 9.641 -6.398 1 98.38 120 ARG A N 1
ATOM 936 C CA . ARG A 1 120 ? -0.027 10.484 -5.676 1 98.38 120 ARG A CA 1
ATOM 937 C C . ARG A 1 120 ? 0.997 9.633 -4.93 1 98.38 120 ARG A C 1
ATOM 939 O O . ARG A 1 120 ? 2.195 9.922 -4.969 1 98.38 120 ARG A O 1
ATOM 946 N N . MET A 1 121 ? 0.502 8.617 -4.262 1 98.75 121 MET A N 1
ATOM 947 C CA . MET A 1 121 ? 1.398 7.695 -3.574 1 98.75 121 MET A CA 1
ATOM 948 C C . MET A 1 121 ? 2.395 7.078 -4.547 1 98.75 121 MET A C 1
ATOM 950 O O . MET A 1 121 ? 3.59 7 -4.254 1 98.75 121 MET A O 1
ATOM 954 N N . THR A 1 122 ? 1.931 6.691 -5.73 1 98.81 122 THR A N 1
ATOM 955 C CA . THR A 1 122 ? 2.775 6.117 -6.773 1 98.81 122 THR A CA 1
ATOM 956 C C . THR A 1 122 ? 3.887 7.09 -7.16 1 98.81 122 THR A C 1
ATOM 958 O O . THR A 1 122 ? 5.047 6.695 -7.293 1 98.81 122 THR A O 1
ATOM 961 N N . THR A 1 123 ? 3.523 8.305 -7.273 1 98.81 123 THR A N 1
ATOM 962 C CA . THR A 1 123 ? 4.469 9.344 -7.668 1 98.81 123 THR A CA 1
ATOM 963 C C . THR A 1 123 ? 5.488 9.594 -6.559 1 98.81 123 THR A C 1
ATOM 965 O O . THR A 1 123 ? 6.684 9.742 -6.824 1 98.81 123 THR A O 1
ATOM 968 N N . LEU A 1 124 ? 5.055 9.641 -5.336 1 98.81 124 LEU A N 1
ATOM 969 C CA . LEU A 1 124 ? 5.957 9.797 -4.199 1 98.81 124 LEU A CA 1
ATOM 970 C C . LEU A 1 124 ? 7.023 8.703 -4.195 1 98.81 124 LEU A C 1
ATOM 972 O O . LEU A 1 124 ? 8.211 8.992 -4.043 1 98.81 124 LEU A O 1
ATOM 976 N N . TYR A 1 125 ? 6.621 7.516 -4.453 1 98.81 125 TYR A N 1
ATOM 977 C CA . TYR A 1 125 ? 7.551 6.391 -4.371 1 98.81 125 TYR A CA 1
ATOM 978 C C . TYR A 1 125 ? 8.5 6.379 -5.559 1 98.81 125 TYR A C 1
ATOM 980 O O . TYR A 1 125 ? 9.602 5.832 -5.477 1 98.81 125 TYR A O 1
ATOM 988 N N . TYR A 1 126 ? 8.016 6.969 -6.699 1 98.62 126 TYR A N 1
ATOM 989 C CA . TYR A 1 126 ? 8.945 7.152 -7.809 1 98.62 126 TYR A CA 1
ATOM 990 C C . TYR A 1 126 ? 10.148 7.98 -7.375 1 98.62 126 TYR A C 1
ATOM 992 O O . TYR A 1 126 ? 11.297 7.57 -7.566 1 98.62 126 TYR A O 1
ATOM 1000 N N . PHE A 1 127 ? 9.93 9.055 -6.742 1 98.5 127 PHE A N 1
ATOM 1001 C CA . PHE A 1 127 ? 11 9.961 -6.348 1 98.5 127 PHE A CA 1
ATOM 1002 C C . PHE A 1 127 ? 11.766 9.406 -5.156 1 98.5 127 PHE A C 1
ATOM 1004 O O . PHE A 1 127 ? 12.977 9.625 -5.035 1 98.5 127 PHE A O 1
ATOM 1011 N N . ALA A 1 128 ? 11.031 8.719 -4.227 1 98.5 128 ALA A N 1
ATOM 1012 C CA . ALA A 1 128 ? 11.711 8.109 -3.084 1 98.5 128 ALA A CA 1
ATOM 1013 C C . ALA A 1 128 ? 12.797 7.145 -3.543 1 98.5 128 ALA A C 1
ATOM 1015 O O . ALA A 1 128 ? 13.93 7.191 -3.051 1 98.5 128 ALA A O 1
ATOM 1016 N N . ALA A 1 129 ? 12.445 6.297 -4.5 1 96.88 129 ALA A N 1
ATOM 1017 C CA . ALA A 1 129 ? 13.398 5.32 -5.02 1 96.88 129 ALA A CA 1
ATOM 1018 C C . ALA A 1 129 ? 14.523 6.004 -5.797 1 96.88 129 ALA A C 1
ATOM 1020 O O . ALA A 1 129 ? 15.695 5.656 -5.645 1 96.88 129 ALA A O 1
ATOM 1021 N N . LEU A 1 130 ? 14.148 6.941 -6.625 1 96.81 130 LEU A N 1
ATOM 1022 C CA . LEU A 1 130 ? 15.094 7.625 -7.504 1 96.81 130 LEU A CA 1
ATOM 1023 C C . LEU A 1 130 ? 16.141 8.375 -6.691 1 96.81 130 LEU A C 1
ATOM 1025 O O . LEU A 1 130 ? 17.328 8.375 -7.055 1 96.81 130 LEU A O 1
ATOM 1029 N N . ASN A 1 131 ? 15.773 8.945 -5.527 1 96.88 131 ASN A N 1
ATOM 1030 C CA . ASN A 1 131 ? 16.641 9.867 -4.805 1 96.88 131 ASN A CA 1
ATOM 1031 C C . ASN A 1 131 ? 17.078 9.289 -3.465 1 96.88 131 ASN A C 1
ATOM 1033 O O . ASN A 1 131 ? 17.734 9.969 -2.668 1 96.88 131 ASN A O 1
ATOM 1037 N N . LYS A 1 132 ? 16.703 8.023 -3.182 1 97 132 LYS A N 1
ATOM 1038 C CA . LYS A 1 132 ? 17.031 7.359 -1.92 1 97 132 LYS A CA 1
ATOM 1039 C C . LYS A 1 132 ? 16.469 8.133 -0.732 1 97 132 LYS A C 1
ATOM 1041 O O . LYS A 1 132 ? 17.203 8.477 0.198 1 97 132 LYS A O 1
ATOM 1046 N N . LEU A 1 133 ? 15.203 8.375 -0.774 1 98.69 133 LEU A N 1
ATOM 1047 C CA . LEU A 1 133 ? 14.461 9.07 0.27 1 98.69 133 LEU A CA 1
ATOM 1048 C C . LEU A 1 133 ? 13.398 8.164 0.884 1 98.69 133 LEU A C 1
ATOM 1050 O O . LEU A 1 133 ? 13.109 7.094 0.347 1 98.69 133 LEU A O 1
ATOM 1054 N N . LEU A 1 134 ? 12.828 8.562 2.012 1 98.75 134 LEU A N 1
ATOM 1055 C CA . LEU A 1 134 ? 11.703 7.891 2.658 1 98.75 134 LEU A CA 1
ATOM 1056 C C . LEU A 1 134 ? 10.422 8.688 2.467 1 98.75 134 LEU A C 1
ATOM 1058 O O . LEU A 1 134 ? 10.406 9.906 2.629 1 98.75 134 LEU A O 1
ATOM 1062 N N . VAL A 1 135 ? 9.391 8.023 2.076 1 98.88 135 VAL A N 1
ATOM 1063 C CA . VAL A 1 135 ? 8.078 8.664 2.033 1 98.88 135 VAL A CA 1
ATOM 1064 C C . VAL A 1 135 ? 7.566 8.891 3.453 1 98.88 135 VAL A C 1
ATOM 1066 O O . VAL A 1 135 ? 7.305 7.934 4.188 1 98.88 135 VAL A O 1
ATOM 1069 N N . ALA A 1 136 ? 7.355 10.117 3.842 1 98.81 136 ALA A N 1
ATOM 1070 C CA . ALA A 1 136 ? 6.887 10.469 5.18 1 98.81 136 ALA A CA 1
ATOM 1071 C C . ALA A 1 136 ? 5.363 10.531 5.227 1 98.81 136 ALA A C 1
ATOM 1073 O O . ALA A 1 136 ? 4.742 11.289 4.477 1 98.81 136 ALA A O 1
ATOM 1074 N N . GLY A 1 137 ? 4.801 9.781 6.09 1 98.56 137 GLY A N 1
ATOM 1075 C CA . GLY A 1 137 ? 3.355 9.773 6.25 1 98.56 137 GLY A CA 1
ATOM 1076 C C . GLY A 1 137 ? 2.842 10.945 7.059 1 98.56 137 GLY A C 1
ATOM 1077 O O . GLY A 1 137 ? 3.482 11.375 8.023 1 98.56 137 GLY A O 1
ATOM 1078 N N . THR A 1 138 ? 1.641 11.367 6.746 1 98.12 138 TH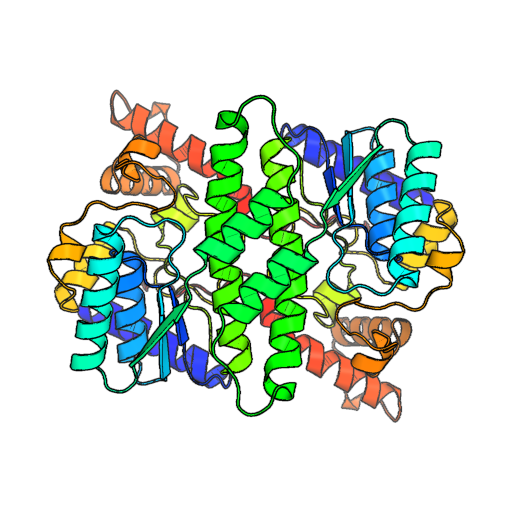R A N 1
ATOM 1079 C CA . THR A 1 138 ? 1.097 12.57 7.371 1 98.12 138 THR A CA 1
ATOM 1080 C C . THR A 1 138 ? -0.137 12.234 8.203 1 98.12 138 THR A C 1
ATOM 1082 O O . THR A 1 138 ? -0.801 13.125 8.727 1 98.12 138 THR A O 1
ATOM 1085 N N . GLY A 1 139 ? -0.46 10.969 8.305 1 97.25 139 GLY A N 1
ATOM 1086 C CA . GLY A 1 139 ? -1.637 10.586 9.07 1 97.25 139 GLY A CA 1
ATOM 1087 C C . GLY A 1 139 ? -1.453 10.742 10.57 1 97.25 139 GLY A C 1
ATOM 1088 O O . GLY A 1 139 ? -0.419 10.352 11.117 1 97.25 139 GLY A O 1
ATOM 1089 N N . ASN A 1 140 ? -2.396 11.367 11.25 1 98.06 140 ASN A N 1
ATOM 1090 C CA . ASN A 1 140 ? -2.375 11.477 12.703 1 98.06 140 ASN A CA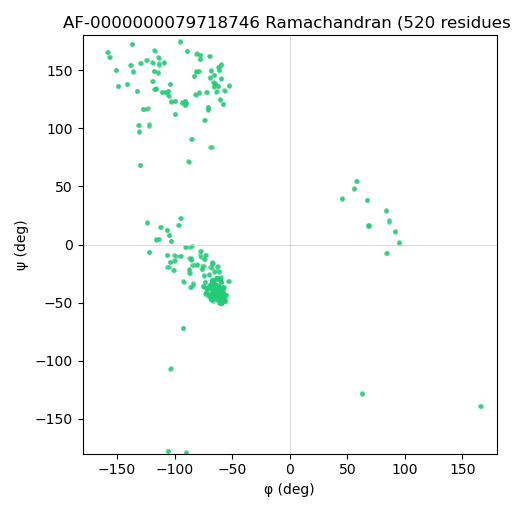 1
ATOM 1091 C C . ASN A 1 140 ? -3.109 10.305 13.359 1 98.06 140 ASN A C 1
ATOM 1093 O O . ASN A 1 140 ? -3.674 9.453 12.664 1 98.06 140 ASN A O 1
ATOM 1097 N N . LYS A 1 141 ? -3.166 10.297 14.609 1 97.88 141 LYS A N 1
ATOM 1098 C CA . LYS A 1 141 ? -3.643 9.148 15.375 1 97.88 141 LYS A CA 1
ATOM 1099 C C . LYS A 1 141 ? -5.129 8.898 15.133 1 97.88 141 LYS A C 1
ATOM 1101 O O . LYS A 1 141 ? -5.555 7.754 14.984 1 97.88 141 LYS A O 1
ATOM 1106 N N . VAL A 1 142 ? -5.895 9.938 15.094 1 97.31 142 VAL A N 1
ATOM 1107 C CA . VAL A 1 142 ? -7.344 9.828 14.953 1 97.31 142 VAL A CA 1
ATOM 1108 C C . VAL A 1 142 ? -7.691 9.305 13.562 1 97.31 142 VAL A C 1
ATOM 1110 O O . VAL A 1 142 ? -8.5 8.375 13.43 1 97.31 142 VAL A O 1
ATOM 1113 N N . GLU A 1 143 ? -7.07 9.859 12.562 1 96.44 143 GLU A N 1
ATOM 1114 C CA . GLU A 1 143 ? -7.355 9.492 11.18 1 96.44 143 GLU A CA 1
ATOM 1115 C C . GLU A 1 143 ? -6.898 8.062 10.875 1 96.44 143 GLU A C 1
ATOM 1117 O O . GLU A 1 143 ? -7.648 7.277 10.297 1 96.44 143 GLU A O 1
ATOM 1122 N N . ASP A 1 144 ? -5.719 7.73 11.312 1 96 144 ASP A N 1
ATOM 1123 C CA . ASP A 1 144 ? -5.113 6.473 10.891 1 96 144 ASP A CA 1
ATOM 1124 C C . ASP A 1 144 ? -5.559 5.32 11.781 1 96 144 ASP A C 1
ATOM 1126 O O . ASP A 1 144 ? -5.785 4.207 11.305 1 96 144 ASP A O 1
ATOM 1130 N N . PHE A 1 145 ? -5.715 5.598 13.109 1 95.12 145 PHE A N 1
ATOM 1131 C CA . PHE A 1 145 ? -5.91 4.477 14.023 1 95.12 145 PHE A CA 1
ATOM 1132 C C . PHE A 1 145 ? -7.223 4.625 14.789 1 95.12 145 PHE A C 1
ATOM 1134 O O . PHE A 1 145 ? -7.625 3.723 15.523 1 95.12 145 PHE A O 1
ATOM 1141 N N . GLY A 1 146 ? -7.848 5.719 14.625 1 97.12 146 GLY A N 1
ATOM 1142 C CA . GLY A 1 146 ? -9.164 5.926 15.203 1 97.12 146 GLY A CA 1
ATOM 1143 C C . GLY A 1 146 ? -10.297 5.566 14.258 1 97.12 146 GLY A C 1
ATOM 1144 O O . GLY A 1 146 ? -10.828 4.457 14.312 1 97.12 146 GLY A O 1
ATOM 1145 N N . VAL A 1 147 ? -10.461 6.414 13.258 1 97.56 147 VAL A N 1
ATOM 1146 C CA . VAL A 1 147 ? -11.625 6.238 12.398 1 97.56 147 VAL A CA 1
ATOM 1147 C C . VAL A 1 147 ? -11.195 5.676 11.047 1 97.56 147 VAL A C 1
ATOM 1149 O O . VAL A 1 147 ? -12.031 5.27 10.234 1 97.56 147 VAL A O 1
ATOM 1152 N N . GLY A 1 148 ? -9.922 5.594 10.766 1 97.19 148 GLY A N 1
ATOM 1153 C CA . GLY A 1 148 ? -9.43 5.043 9.516 1 97.19 148 GLY A CA 1
ATOM 1154 C C . GLY A 1 148 ? -9.781 5.895 8.312 1 97.19 148 GLY A C 1
ATOM 1155 O O . GLY A 1 148 ? -10.109 5.363 7.246 1 97.19 148 GLY A O 1
ATOM 1156 N N . PHE A 1 149 ? -9.719 7.234 8.523 1 95.69 149 PHE A N 1
ATOM 1157 C CA . PHE A 1 149 ? -10.102 8.188 7.488 1 95.69 149 PHE A CA 1
ATOM 1158 C C . PHE A 1 149 ? -8.906 8.516 6.59 1 95.69 149 PHE A C 1
ATOM 1160 O O . PHE A 1 149 ? -8.391 9.633 6.621 1 95.69 149 PHE A O 1
ATOM 1167 N N . TYR A 1 150 ? -8.508 7.57 5.762 1 96.44 150 TYR A N 1
ATOM 1168 C CA . TYR A 1 150 ? -7.445 7.652 4.762 1 96.44 150 TYR A CA 1
ATOM 1169 C C . TYR A 1 150 ? -7.629 6.59 3.682 1 96.44 150 TYR A C 1
ATOM 1171 O O . TYR A 1 150 ? -8.461 5.691 3.822 1 96.44 150 TYR A O 1
ATOM 1179 N N . THR A 1 151 ? -6.941 6.719 2.586 1 97.31 151 THR A N 1
ATOM 1180 C CA . THR A 1 151 ? -6.973 5.734 1.51 1 97.31 151 THR A CA 1
ATOM 1181 C C . THR A 1 151 ? -5.883 4.684 1.705 1 97.31 151 THR A C 1
ATOM 1183 O O . THR A 1 151 ? -4.695 5.012 1.729 1 97.31 151 THR A O 1
ATOM 1186 N N . LYS A 1 152 ? -6.328 3.383 1.827 1 97.5 152 LYS A N 1
ATOM 1187 C CA . LYS A 1 152 ? -5.395 2.266 1.896 1 97.5 152 LYS A CA 1
ATOM 1188 C C . LYS A 1 152 ? -4.492 2.225 0.665 1 97.5 152 LYS A C 1
ATOM 1190 O O . LYS A 1 152 ? -4.98 2.273 -0.468 1 97.5 152 LYS A O 1
ATOM 1195 N N . TYR A 1 153 ? -3.156 2.301 0.808 1 98 153 TYR A N 1
ATOM 1196 C CA . TYR A 1 153 ? -2.156 2.301 -0.253 1 98 153 TYR A CA 1
ATOM 1197 C C . TYR A 1 153 ? -2.234 3.58 -1.077 1 98 153 TYR A C 1
ATOM 1199 O O . TYR A 1 153 ? -1.872 3.59 -2.256 1 98 153 TYR A O 1
ATOM 1207 N N . GLY A 1 154 ? -2.871 4.555 -0.604 1 97.5 154 GLY A N 1
ATOM 1208 C CA . GLY A 1 154 ? -2.775 5.945 -1.024 1 97.5 154 GLY A CA 1
ATOM 1209 C C . GLY A 1 154 ? -1.972 6.805 -0.067 1 97.5 154 GLY A C 1
ATOM 1210 O O . GLY A 1 154 ? -0.761 6.617 0.073 1 97.5 154 GLY A O 1
ATOM 1211 N N . ASP A 1 155 ? -2.727 7.652 0.691 1 96.56 155 ASP A N 1
ATOM 1212 C CA . ASP A 1 155 ? -2.021 8.445 1.692 1 96.56 155 ASP A CA 1
ATOM 1213 C C . ASP A 1 155 ? -1.608 7.59 2.885 1 96.56 155 ASP A C 1
ATOM 1215 O O . ASP A 1 155 ? -0.763 7.992 3.686 1 96.56 155 ASP A O 1
ATOM 1219 N N . GLY A 1 156 ? -2.168 6.387 2.945 1 96.81 156 GLY A N 1
ATOM 1220 C CA . GLY A 1 156 ? -1.743 5.441 3.967 1 96.81 156 GLY A CA 1
ATOM 1221 C C . GLY A 1 156 ? -0.524 4.633 3.562 1 96.81 156 GLY A C 1
ATOM 1222 O O . GLY A 1 156 ? 0.043 3.906 4.379 1 96.81 156 GLY A O 1
ATOM 1223 N N . GLY A 1 157 ? -0.15 4.66 2.311 1 97.62 157 GLY A N 1
ATOM 1224 C CA . GLY A 1 157 ? 1.031 3.965 1.826 1 97.62 157 GLY A CA 1
ATOM 1225 C C . GLY A 1 157 ? 2.307 4.77 1.985 1 97.62 157 GLY A C 1
ATOM 1226 O O . GLY A 1 157 ? 2.719 5.477 1.064 1 97.62 157 GLY A O 1
ATOM 1227 N N . VAL A 1 158 ? 2.982 4.578 3.158 1 98.5 158 VAL A N 1
ATOM 1228 C CA . VAL A 1 158 ? 4.145 5.395 3.492 1 98.5 158 VAL A CA 1
ATOM 1229 C C . VAL A 1 158 ? 5.242 4.512 4.078 1 98.5 158 VAL A C 1
ATOM 1231 O O . VAL A 1 158 ? 5.035 3.316 4.305 1 98.5 158 VAL A O 1
ATOM 1234 N N . ASP A 1 159 ? 6.418 5.098 4.281 1 98.5 159 ASP A N 1
ATOM 1235 C CA . ASP A 1 159 ? 7.539 4.348 4.844 1 98.5 159 ASP A CA 1
ATOM 1236 C C . ASP A 1 159 ? 7.578 4.473 6.363 1 98.5 159 ASP A C 1
ATOM 1238 O O . ASP A 1 159 ? 8.055 3.574 7.055 1 98.5 159 ASP A O 1
ATOM 1242 N N . LEU A 1 160 ? 7.152 5.59 6.855 1 98.56 160 LEU A N 1
ATOM 1243 C CA . LEU A 1 160 ? 7.129 5.852 8.289 1 98.56 160 LEU A CA 1
ATOM 1244 C C . LEU A 1 160 ? 6.098 6.922 8.633 1 98.56 160 LEU A C 1
ATOM 1246 O O . LEU A 1 160 ? 5.688 7.691 7.762 1 98.56 160 LEU A O 1
ATOM 1250 N N . SER A 1 161 ? 5.723 6.973 9.859 1 98.56 161 SER A N 1
ATOM 1251 C CA . SER A 1 161 ? 4.656 7.871 10.289 1 98.56 161 SER A CA 1
ATOM 1252 C C . SER A 1 161 ? 5.082 8.68 11.516 1 98.56 161 SER A C 1
ATOM 1254 O O . SER A 1 161 ? 4.824 8.281 12.648 1 98.56 161 SER A O 1
ATOM 1256 N N . PRO A 1 162 ? 5.523 9.859 11.305 1 98.75 162 PRO A N 1
ATOM 1257 C CA . PRO A 1 162 ? 6.098 10.633 12.406 1 98.75 162 PRO A CA 1
ATOM 1258 C C . PRO A 1 162 ? 5.031 11.203 13.336 1 98.75 162 PRO A C 1
ATOM 1260 O O . PRO A 1 162 ? 5.316 11.477 14.508 1 98.75 162 PRO A O 1
ATOM 1263 N N . ILE A 1 163 ? 3.771 11.312 12.82 1 98.75 163 ILE A N 1
ATOM 1264 C CA . ILE A 1 163 ? 2.818 11.984 13.695 1 98.75 163 ILE A CA 1
ATOM 1265 C C . ILE A 1 163 ? 1.613 11.086 13.938 1 98.75 163 ILE A C 1
ATOM 1267 O O . ILE A 1 163 ? 0.551 11.555 14.359 1 98.75 163 ILE A O 1
ATOM 1271 N N . ALA A 1 164 ? 1.742 9.828 13.719 1 98.38 164 ALA A N 1
ATOM 1272 C CA . ALA A 1 164 ? 0.63 8.891 13.82 1 98.38 164 ALA A CA 1
ATOM 1273 C C . ALA A 1 164 ? 0.259 8.641 15.281 1 98.38 164 ALA A C 1
ATOM 1275 O O . ALA A 1 164 ? -0.79 8.055 15.57 1 98.38 164 ALA A O 1
ATOM 1276 N N . ASP A 1 165 ? 1.031 9.094 16.219 1 98.44 165 ASP A N 1
ATOM 1277 C CA . ASP A 1 165 ? 0.709 8.938 17.625 1 98.44 165 ASP A CA 1
ATOM 1278 C C . ASP A 1 165 ? 0.215 10.25 18.234 1 98.44 165 ASP A C 1
ATOM 1280 O O . ASP A 1 165 ? 0.094 10.367 19.453 1 98.44 165 ASP A O 1
ATOM 1284 N N . LEU A 1 166 ? 0.003 11.203 17.422 1 98.56 166 LEU A N 1
ATOM 1285 C CA . LEU A 1 166 ? -0.507 12.492 17.875 1 98.56 166 LEU A CA 1
ATOM 1286 C C . LEU A 1 166 ? -1.985 12.641 17.531 1 98.56 166 LEU A C 1
ATOM 1288 O O . LEU A 1 166 ? -2.416 12.258 16.438 1 98.56 166 LEU A O 1
ATOM 1292 N N . LEU A 1 167 ? -2.721 13.164 18.453 1 98.12 167 LEU A N 1
ATOM 1293 C CA . LEU A 1 167 ? -4.094 13.57 18.172 1 98.12 167 LEU A CA 1
ATOM 1294 C C . LEU A 1 167 ? -4.125 14.789 17.25 1 98.12 167 LEU A C 1
ATOM 1296 O O . LEU A 1 167 ? -3.113 15.477 17.094 1 98.12 167 LEU A O 1
ATOM 1300 N N . LYS A 1 168 ? -5.297 14.992 16.656 1 97.75 168 LYS A N 1
ATOM 1301 C CA . LYS A 1 168 ? -5.418 16.156 15.766 1 97.75 168 LYS A CA 1
ATOM 1302 C C . LYS A 1 168 ? -5.176 17.453 16.531 1 97.75 168 LYS A C 1
ATOM 1304 O O . LYS A 1 168 ? -4.5 18.359 16.031 1 97.75 168 LYS A O 1
ATOM 1309 N N . THR A 1 169 ? -5.691 17.578 17.719 1 97.19 169 THR A N 1
ATOM 1310 C CA . THR A 1 169 ? -5.504 18.781 18.547 1 97.19 169 THR A CA 1
ATOM 1311 C C . THR A 1 169 ? -4.027 18.984 18.859 1 97.19 169 THR A C 1
ATOM 1313 O O . THR A 1 169 ? -3.555 20.125 18.906 1 97.19 169 THR A O 1
ATOM 1316 N N . GLU A 1 170 ? -3.305 17.953 19.062 1 98.12 170 GLU A N 1
ATOM 1317 C CA . GLU A 1 170 ? -1.871 18.031 19.328 1 98.12 170 GLU A CA 1
ATOM 1318 C C . GLU A 1 170 ? -1.108 18.484 18.094 1 98.12 170 GLU A C 1
ATOM 1320 O O . GLU A 1 170 ? -0.122 19.219 18.188 1 98.12 170 GLU A O 1
ATOM 1325 N N . VAL A 1 171 ? -1.552 18.078 16.938 1 98.5 171 VAL A N 1
ATOM 1326 C CA . VAL A 1 171 ? -0.957 18.5 15.68 1 98.5 171 VAL A CA 1
ATOM 1327 C C . VAL A 1 171 ? -1.081 20.016 15.539 1 98.5 171 VAL A C 1
ATOM 1329 O O . VAL A 1 171 ? -0.13 20.688 15.133 1 98.5 171 VAL A O 1
ATOM 1332 N N . TYR A 1 172 ? -2.246 20.562 15.914 1 97.94 172 TYR A N 1
ATOM 1333 C CA . TYR A 1 172 ? -2.455 22 15.852 1 97.94 172 TYR A CA 1
ATOM 1334 C C . TYR A 1 172 ? -1.521 22.719 16.812 1 97.94 172 TYR A C 1
ATOM 1336 O O . TYR A 1 172 ? -0.994 23.797 16.484 1 97.94 172 TYR A O 1
ATOM 1344 N N . GLU A 1 173 ? -1.34 22.156 17.969 1 98.06 173 GLU A N 1
ATOM 1345 C CA . GLU A 1 173 ? -0.422 22.75 18.938 1 98.06 173 GLU A CA 1
ATOM 1346 C C . GLU A 1 173 ? 1 22.812 18.391 1 98.06 173 GLU A C 1
ATOM 1348 O O . GLU A 1 173 ? 1.678 23.828 18.516 1 98.06 173 GLU A O 1
ATOM 1353 N N . ILE A 1 174 ? 1.396 21.75 17.797 1 98.62 174 ILE A N 1
ATOM 1354 C CA . ILE A 1 174 ? 2.734 21.672 17.219 1 98.62 174 ILE A CA 1
ATOM 1355 C C . ILE A 1 174 ? 2.873 22.672 16.078 1 98.62 174 ILE A C 1
ATOM 1357 O O . ILE A 1 174 ? 3.895 23.359 15.969 1 98.62 174 ILE A O 1
ATOM 1361 N N . ALA A 1 175 ? 1.831 22.797 15.289 1 98.5 175 ALA A N 1
ATOM 1362 C CA . ALA A 1 175 ? 1.843 23.703 14.156 1 98.5 175 ALA A CA 1
ATOM 1363 C C . ALA A 1 175 ? 2.1 25.141 14.609 1 98.5 175 ALA A C 1
ATOM 1365 O O . ALA A 1 175 ? 2.889 25.859 14 1 98.5 175 ALA A O 1
ATOM 1366 N N . LYS A 1 176 ? 1.477 25.516 15.672 1 98 176 LYS A N 1
ATOM 1367 C CA . LYS A 1 176 ? 1.622 26.875 16.203 1 98 176 LYS A CA 1
ATOM 1368 C C . LYS A 1 176 ? 3.053 27.125 16.672 1 98 176 LYS A C 1
ATOM 1370 O O . LYS A 1 176 ? 3.639 28.172 16.359 1 98 176 LYS A O 1
ATOM 1375 N N . VAL A 1 177 ? 3.59 26.172 17.359 1 98.25 177 VAL A N 1
ATOM 1376 C CA . VAL A 1 177 ? 4.938 26.312 17.906 1 98.25 177 VAL A CA 1
ATOM 1377 C C . VAL A 1 177 ? 5.953 26.328 16.766 1 98.25 177 VAL A C 1
ATOM 1379 O O . VAL A 1 177 ? 6.953 27.047 16.828 1 98.25 177 VAL A O 1
ATOM 1382 N N . LEU A 1 178 ? 5.684 25.562 15.68 1 98.25 178 LEU A N 1
ATOM 1383 C CA . LEU A 1 178 ? 6.59 25.469 14.539 1 98.25 178 LEU A CA 1
ATOM 1384 C C . LEU A 1 178 ? 6.531 26.734 13.688 1 98.25 178 LEU A C 1
ATOM 1386 O O . LEU A 1 178 ? 7.414 26.969 12.859 1 98.25 178 LEU A O 1
ATOM 1390 N N . GLY A 1 179 ? 5.496 27.484 13.844 1 97.5 179 GLY A N 1
ATOM 1391 C CA . GLY A 1 179 ? 5.34 28.703 13.062 1 97.5 179 GLY A CA 1
ATOM 1392 C C . GLY A 1 179 ? 4.75 28.453 11.688 1 97.5 179 GLY A C 1
ATOM 1393 O O . GLY A 1 179 ? 5.062 29.172 10.734 1 97.5 179 GLY A O 1
ATOM 1394 N N . VAL A 1 180 ? 3.941 27.422 11.57 1 96.94 180 VAL A N 1
ATOM 1395 C CA . VAL A 1 180 ? 3.27 27.141 10.312 1 96.94 180 VAL A CA 1
ATOM 1396 C C . VAL A 1 180 ? 2.365 28.297 9.93 1 96.94 180 VAL A C 1
ATOM 1398 O O . VAL A 1 180 ? 1.799 28.969 10.797 1 96.94 180 VAL A O 1
ATOM 1401 N N . ASN A 1 181 ? 2.182 28.5 8.672 1 95.69 181 ASN A N 1
ATOM 1402 C CA . ASN A 1 181 ? 1.369 29.594 8.156 1 95.69 181 ASN A CA 1
ATOM 1403 C C . ASN A 1 181 ? -0.018 29.609 8.789 1 95.69 181 ASN A C 1
ATOM 1405 O O . ASN A 1 181 ? -0.692 28.578 8.852 1 95.69 181 ASN A O 1
ATOM 1409 N N . GLU A 1 182 ? -0.454 30.75 9.133 1 95.94 182 GLU A N 1
ATOM 1410 C CA . GLU A 1 182 ? -1.739 30.922 9.805 1 95.94 182 GLU A CA 1
ATOM 1411 C C . GLU A 1 182 ? -2.891 30.453 8.914 1 95.94 182 GLU A C 1
ATOM 1413 O O . GLU A 1 182 ? -3.895 29.938 9.406 1 95.94 182 GLU A O 1
ATOM 1418 N N . ASP A 1 183 ? -2.766 30.703 7.637 1 94.31 183 ASP A N 1
ATOM 1419 C CA . ASP A 1 183 ? -3.812 30.281 6.707 1 94.31 183 ASP A CA 1
ATOM 1420 C C . ASP A 1 183 ? -4.051 28.781 6.781 1 94.31 183 ASP A C 1
ATOM 1422 O O . ASP A 1 183 ? -5.18 28.312 6.609 1 94.31 183 ASP A O 1
ATOM 1426 N N . ILE A 1 184 ? -3.014 28.016 6.969 1 94.94 184 ILE A N 1
ATOM 1427 C CA . ILE A 1 184 ? -3.125 26.562 7.086 1 94.94 184 ILE A CA 1
ATOM 1428 C C . ILE A 1 184 ? -3.746 26.203 8.438 1 94.94 184 ILE A C 1
ATOM 1430 O O . ILE A 1 184 ? -4.617 25.344 8.508 1 94.94 184 ILE A O 1
ATOM 1434 N N . ILE A 1 185 ? -3.342 26.891 9.461 1 95.81 185 ILE A N 1
ATOM 1435 C CA . ILE A 1 185 ? -3.824 26.609 10.805 1 95.81 185 ILE A CA 1
ATOM 1436 C C . ILE A 1 185 ? -5.324 26.891 10.891 1 95.81 185 ILE A C 1
ATOM 1438 O O . ILE A 1 185 ? -6.066 26.141 11.516 1 95.81 185 ILE A O 1
ATOM 1442 N N . LYS A 1 186 ? -5.781 27.875 10.188 1 94.31 186 LYS A N 1
ATOM 1443 C CA . LYS A 1 186 ? -7.172 28.297 10.281 1 94.31 186 LYS A CA 1
ATOM 1444 C C . LYS A 1 186 ? -8.055 27.516 9.32 1 94.31 186 LYS A C 1
ATOM 1446 O O . LYS A 1 186 ? -9.281 27.5 9.469 1 94.31 186 LYS A O 1
ATOM 1451 N N . ALA A 1 187 ? -7.457 26.953 8.305 1 90.69 187 ALA A N 1
ATOM 1452 C CA . ALA A 1 187 ? -8.227 26.219 7.297 1 90.69 187 ALA A CA 1
ATOM 1453 C C . ALA A 1 187 ? -8.867 24.969 7.891 1 90.69 187 ALA A C 1
ATOM 1455 O O . ALA A 1 187 ? -8.234 24.266 8.68 1 90.69 187 ALA A O 1
ATOM 1456 N N . ALA A 1 188 ? -10.086 24.734 7.488 1 89.44 188 ALA A N 1
ATOM 1457 C CA . ALA A 1 188 ? -10.734 23.5 7.918 1 89.44 188 ALA A CA 1
ATOM 1458 C C . ALA A 1 188 ? -10.086 22.281 7.27 1 89.44 188 ALA A C 1
ATOM 1460 O O . ALA A 1 188 ? -9.711 22.312 6.094 1 89.44 188 ALA A O 1
ATOM 1461 N N . PRO A 1 189 ? -10 21.203 8.031 1 89.62 189 PRO A N 1
ATOM 1462 C CA . PRO A 1 189 ? -9.422 19.984 7.434 1 89.62 189 PRO A CA 1
ATOM 1463 C C . PRO A 1 189 ? -10.258 19.453 6.27 1 89.62 189 PRO A C 1
ATOM 1465 O O . PRO A 1 189 ? -11.477 19.312 6.391 1 89.62 189 PRO A O 1
ATOM 1468 N N . THR A 1 190 ? -9.578 19.156 5.156 1 86.81 190 THR A N 1
ATOM 1469 C CA . THR A 1 190 ? -10.18 18.562 3.973 1 86.81 190 THR A CA 1
ATOM 1470 C C . THR A 1 190 ? -9.273 17.484 3.385 1 86.81 190 THR A C 1
ATOM 1472 O O . THR A 1 190 ? -8.062 17.484 3.615 1 86.81 190 THR A O 1
ATOM 1475 N N . ASP A 1 191 ? -9.883 16.547 2.68 1 80.81 191 ASP A N 1
ATOM 1476 C CA . ASP A 1 191 ? -9.07 15.484 2.096 1 80.81 191 ASP A CA 1
ATOM 1477 C C . ASP A 1 191 ? -8.695 15.812 0.652 1 80.81 191 ASP A C 1
ATOM 1479 O O . ASP A 1 191 ? -7.879 15.117 0.044 1 80.81 191 ASP A O 1
ATOM 1483 N N . GLY A 1 192 ? -9.258 16.812 0.095 1 79.19 192 GLY A N 1
ATOM 1484 C CA . GLY A 1 192 ? -8.898 17.281 -1.234 1 79.19 192 GLY A CA 1
ATOM 1485 C C . GLY A 1 192 ? -9.289 16.312 -2.334 1 79.19 192 GLY A C 1
ATOM 1486 O O . GLY A 1 192 ? -8.758 16.375 -3.445 1 79.19 192 GLY A O 1
ATOM 1487 N N . LEU A 1 193 ? -10.141 15.398 -2.031 1 80.5 193 LEU A N 1
ATOM 1488 C CA . LEU A 1 193 ? -10.461 14.344 -2.988 1 80.5 193 LEU A CA 1
ATOM 1489 C C . LEU A 1 193 ? -11.758 14.656 -3.729 1 80.5 193 LEU A C 1
ATOM 1491 O O . LEU A 1 193 ? -12.062 14.023 -4.742 1 80.5 193 LEU A O 1
ATOM 1495 N N . TRP A 1 194 ? -12.398 15.75 -3.137 1 79.44 194 TRP A N 1
ATOM 1496 C CA . TRP A 1 194 ? -13.711 16.062 -3.695 1 79.44 194 TRP A CA 1
ATOM 1497 C C . TRP A 1 194 ? -13.719 17.453 -4.316 1 79.44 194 TRP A C 1
ATOM 1499 O O . TRP A 1 194 ? -12.914 18.312 -3.947 1 79.44 194 TRP A O 1
ATOM 1509 N N . GLY A 1 195 ? -14.453 17.609 -5.25 1 73.31 195 GLY A N 1
ATOM 1510 C CA . GLY A 1 195 ? -14.508 18.891 -5.938 1 73.31 195 GLY A CA 1
ATOM 1511 C C . GLY A 1 195 ? -15.312 19.938 -5.188 1 73.31 195 GLY A C 1
ATOM 1512 O O . GLY A 1 195 ? -15.289 21.125 -5.543 1 73.31 195 GLY A O 1
ATOM 1513 N N . ASP A 1 196 ? -15.922 19.469 -4.098 1 78.44 196 ASP A N 1
ATOM 1514 C CA . ASP A 1 196 ? -16.719 20.422 -3.332 1 78.44 196 ASP A CA 1
ATOM 1515 C C . ASP A 1 196 ? -16.016 20.828 -2.043 1 78.44 196 ASP A C 1
ATOM 1517 O O . ASP A 1 196 ? -14.844 20.484 -1.838 1 78.44 196 ASP A O 1
ATOM 1521 N N . ASP A 1 197 ? -16.656 21.656 -1.222 1 77.88 197 ASP A N 1
ATOM 1522 C CA . ASP A 1 197 ? -16 22.25 -0.053 1 77.88 197 ASP A CA 1
ATOM 1523 C C . ASP A 1 197 ? -16.281 21.422 1.202 1 77.88 197 ASP A C 1
ATOM 1525 O O . ASP A 1 197 ? -16.172 21.922 2.32 1 77.88 197 ASP A O 1
ATOM 1529 N N . ARG A 1 198 ? -16.609 20.188 0.975 1 87.31 198 ARG A N 1
ATOM 1530 C CA . ARG A 1 198 ? -16.906 19.375 2.15 1 87.31 198 ARG A CA 1
ATOM 1531 C C . ARG A 1 198 ? -15.672 19.172 3.012 1 87.31 198 ARG A C 1
ATOM 1533 O O . ARG A 1 198 ? -14.578 18.938 2.49 1 87.31 198 ARG A O 1
ATOM 1540 N N . THR A 1 199 ? -15.859 19.312 4.305 1 90.88 199 THR A N 1
ATOM 1541 C CA . THR A 1 199 ? -14.766 19.094 5.242 1 90.88 199 THR A CA 1
ATOM 1542 C C . THR A 1 199 ? -14.703 17.641 5.684 1 90.88 199 THR A C 1
ATOM 1544 O O . THR A 1 199 ? -15.641 16.875 5.441 1 90.88 199 THR A O 1
ATOM 1547 N N . ASP A 1 200 ? -13.625 17.266 6.305 1 92.81 200 ASP A N 1
ATOM 1548 C CA . ASP A 1 200 ? -13.516 15.922 6.875 1 92.81 200 ASP A CA 1
ATOM 1549 C C . ASP A 1 200 ? -14.609 15.672 7.906 1 92.81 200 ASP A C 1
ATOM 1551 O O . ASP A 1 200 ? -15.258 14.617 7.891 1 92.81 200 ASP A O 1
ATOM 1555 N N . GLU A 1 201 ? -14.844 16.656 8.727 1 94.38 201 GLU A N 1
ATOM 1556 C CA . GLU A 1 201 ? -15.812 16.531 9.812 1 94.38 201 GLU A CA 1
ATOM 1557 C C . GLU A 1 201 ? -17.234 16.422 9.266 1 94.38 201 GLU A C 1
ATOM 1559 O O . GLU A 1 201 ? -18.078 15.734 9.844 1 94.38 201 GLU A O 1
ATOM 1564 N N . ASP A 1 202 ? -17.484 17.094 8.125 1 93.12 202 ASP A N 1
ATOM 1565 C CA . ASP A 1 202 ? -18.766 16.953 7.434 1 93.12 202 ASP A CA 1
ATOM 1566 C C . ASP A 1 202 ? -18.969 15.508 6.969 1 93.12 202 ASP A C 1
ATOM 1568 O O . ASP A 1 202 ? -20.078 14.961 7.086 1 93.12 202 ASP A O 1
ATOM 1572 N N . GLN A 1 203 ? -17.953 14.961 6.48 1 92.19 203 GLN A N 1
ATOM 1573 C CA . GLN A 1 203 ? -18.016 13.609 5.941 1 92.19 203 GLN A CA 1
ATOM 1574 C C . GLN A 1 203 ? -18.172 12.578 7.055 1 92.19 203 GLN A C 1
ATOM 1576 O O . GLN A 1 203 ? -18.938 11.617 6.91 1 92.19 203 GLN A O 1
ATOM 1581 N N . ILE A 1 204 ? -17.516 12.812 8.164 1 95.69 204 ILE A N 1
ATOM 1582 C CA . ILE A 1 204 ? -17.484 11.844 9.25 1 95.69 204 ILE A CA 1
ATOM 1583 C C . ILE A 1 204 ? -18.734 12.008 10.125 1 95.69 204 ILE A C 1
ATOM 1585 O O . ILE A 1 204 ? -19.266 11.031 10.656 1 95.69 204 ILE A O 1
ATOM 1589 N N . GLY A 1 205 ? -19.188 13.219 10.281 1 96.69 205 GLY A N 1
ATOM 1590 C CA . GLY A 1 205 ? -20.359 13.508 11.102 1 96.69 205 GLY A CA 1
ATOM 1591 C C . GLY A 1 205 ? -20.031 13.828 12.539 1 96.69 205 GLY A C 1
ATOM 1592 O O . GLY A 1 205 ? -20.906 13.82 13.406 1 96.69 205 GLY A O 1
ATOM 1593 N N . ALA A 1 206 ? -18.766 14.031 12.812 1 97.81 206 ALA A N 1
ATOM 1594 C CA . ALA A 1 206 ? -18.281 14.383 14.141 1 97.81 206 ALA A CA 1
ATOM 1595 C C . ALA A 1 206 ? -17 15.227 14.047 1 97.81 206 ALA A C 1
ATOM 1597 O O . ALA A 1 206 ? -16.234 15.086 13.102 1 97.81 206 ALA A O 1
ATOM 1598 N N . SER A 1 207 ? -16.797 16.094 15.031 1 97.06 207 SER A N 1
ATOM 1599 C CA . SER A 1 207 ? -15.578 16.891 15.078 1 97.06 207 SER A CA 1
ATOM 1600 C C . SER A 1 207 ? -14.398 16.078 15.586 1 97.06 207 SER A C 1
ATOM 1602 O O . SER A 1 207 ? -14.578 15.016 16.188 1 97.06 207 SER A O 1
ATOM 1604 N N . TYR A 1 208 ? -13.203 16.609 15.328 1 96.81 208 TYR A N 1
ATOM 1605 C CA . TYR A 1 208 ? -12.016 15.891 15.773 1 96.81 208 TYR A CA 1
ATOM 1606 C C . TYR A 1 208 ? -11.953 15.805 17.297 1 96.81 208 TYR A C 1
ATOM 1608 O O . TYR A 1 208 ? -11.664 14.75 17.844 1 96.81 208 TYR A O 1
ATOM 1616 N N . PRO A 1 209 ? -12.258 16.906 18.031 1 97.38 209 PRO A N 1
ATOM 1617 C CA . PRO A 1 209 ? -12.297 16.766 19.484 1 97.38 209 PRO A CA 1
ATOM 1618 C C . PRO A 1 209 ? -13.297 15.703 19.938 1 97.38 209 PRO A C 1
ATOM 1620 O O . PRO A 1 209 ? -13.031 14.961 20.891 1 97.38 209 PRO A O 1
ATOM 1623 N N . GLU A 1 210 ? -14.43 15.633 19.25 1 98.38 210 GLU A N 1
ATOM 1624 C CA . GLU A 1 210 ? -15.414 14.602 19.562 1 98.38 210 GLU A CA 1
ATOM 1625 C C . GLU A 1 210 ? -14.852 13.203 19.312 1 98.38 210 GLU A C 1
ATOM 1627 O O . GLU A 1 210 ? -15.039 12.297 20.125 1 98.38 210 GLU A O 1
ATOM 1632 N N . LEU A 1 211 ? -14.195 13.078 18.219 1 98.5 211 LEU A N 1
ATOM 1633 C CA . LEU A 1 211 ? -13.625 11.789 17.875 1 98.5 211 LEU A CA 1
ATOM 1634 C C . LEU A 1 211 ? -12.523 11.398 18.844 1 98.5 211 LEU A C 1
ATOM 1636 O O . LEU A 1 211 ? -12.383 10.219 19.203 1 98.5 211 LEU A O 1
ATOM 1640 N N . GLU A 1 212 ? -11.711 12.359 19.281 1 98.44 212 GLU A N 1
ATOM 1641 C CA . GLU A 1 212 ? -10.672 12.109 20.281 1 98.44 212 GLU A CA 1
ATOM 1642 C C . GLU A 1 212 ? -11.273 11.609 21.578 1 98.44 212 GLU A C 1
ATOM 1644 O O . GLU A 1 212 ? -10.758 10.672 22.188 1 98.44 212 GLU A O 1
ATOM 1649 N N . TRP A 1 213 ? -12.289 12.227 21.953 1 98.25 213 TRP A N 1
ATOM 1650 C CA . TRP A 1 213 ? -13.008 11.789 23.141 1 98.25 213 TRP A CA 1
ATOM 1651 C C . TRP A 1 213 ? -13.5 10.359 22.984 1 98.25 213 TRP A C 1
ATOM 1653 O O . TRP A 1 213 ? -13.289 9.516 23.875 1 98.25 213 TRP A O 1
ATOM 1663 N N . ALA A 1 214 ? -14.156 10.086 21.875 1 98.69 214 ALA A N 1
ATOM 1664 C CA . ALA A 1 214 ? -14.719 8.766 21.641 1 98.69 214 ALA A CA 1
ATOM 1665 C C . ALA A 1 214 ? -13.625 7.695 21.641 1 98.69 214 ALA A C 1
ATOM 1667 O O . ALA A 1 214 ? -13.82 6.602 22.172 1 98.69 214 ALA A O 1
ATOM 1668 N N . MET A 1 215 ? -12.562 8.031 21.031 1 98.38 215 MET A N 1
ATOM 1669 C CA . MET A 1 215 ? -11.422 7.121 21.016 1 98.38 215 MET A CA 1
ATOM 1670 C C . MET A 1 215 ? -10.938 6.809 22.422 1 98.38 215 MET A C 1
ATOM 1672 O O . MET A 1 215 ? -10.664 5.652 22.75 1 98.38 215 MET A O 1
ATOM 1676 N N . GLN A 1 216 ? -10.836 7.812 23.25 1 98 216 GLN A N 1
ATOM 1677 C CA . GLN A 1 216 ? -10.43 7.637 24.625 1 98 216 GLN A CA 1
ATOM 1678 C C . GLN A 1 216 ? -11.414 6.758 25.391 1 98 216 GLN A C 1
ATOM 1680 O O . GLN A 1 216 ? -11.016 5.871 26.141 1 98 216 GLN A O 1
ATOM 1685 N N . MET A 1 217 ? -12.695 6.984 25.219 1 98.44 217 MET A N 1
ATOM 1686 C CA . MET A 1 217 ? -13.727 6.195 25.891 1 98.44 217 MET A CA 1
ATOM 1687 C C . MET A 1 217 ? -13.648 4.734 25.469 1 98.44 217 MET A C 1
ATOM 1689 O O . MET A 1 217 ? -13.812 3.834 26.297 1 98.44 217 MET A O 1
ATOM 1693 N N . ASP A 1 218 ? -13.453 4.57 24.188 1 98 218 ASP A N 1
ATOM 1694 C CA . ASP A 1 218 ? -13.32 3.209 23.672 1 98 218 ASP A CA 1
ATOM 1695 C C . ASP A 1 218 ? -12.133 2.492 24.328 1 98 218 ASP A C 1
ATOM 1697 O O . ASP A 1 218 ? -12.242 1.325 24.703 1 98 218 ASP A O 1
ATOM 1701 N N . 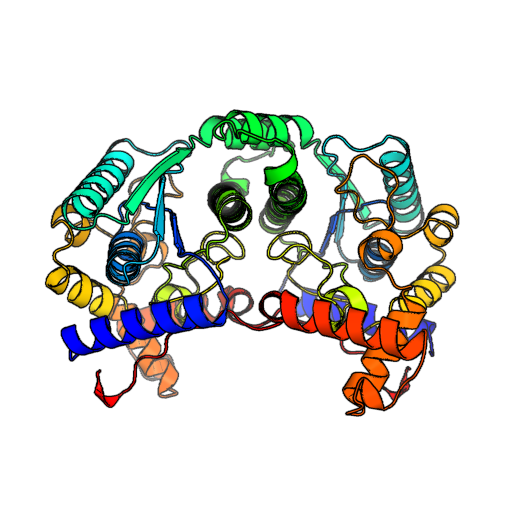GLU A 1 219 ? -11.031 3.186 24.438 1 96.81 219 GLU A N 1
ATOM 1702 C CA . GLU A 1 219 ? -9.828 2.631 25.047 1 96.81 219 GLU A CA 1
ATOM 1703 C C . GLU A 1 219 ? -10.07 2.283 26.516 1 96.81 219 GLU A C 1
ATOM 1705 O O . GLU A 1 219 ? -9.453 1.354 27.047 1 96.81 219 GLU A O 1
ATOM 1710 N N . GLU A 1 220 ? -10.914 2.992 27.062 1 97.62 220 GLU A N 1
ATOM 1711 C CA . GLU A 1 220 ? -11.227 2.773 28.469 1 97.62 220 GLU A CA 1
ATOM 1712 C C . GLU A 1 220 ? -12.273 1.682 28.641 1 97.62 220 GLU A C 1
ATOM 1714 O O . GLU A 1 220 ? -12.711 1.4 29.766 1 97.62 220 GLU A O 1
ATOM 1719 N N . GLY A 1 221 ? -12.758 1.128 27.531 1 97.56 221 GLY A N 1
ATOM 1720 C CA . GLY A 1 221 ? -13.656 -0.015 27.578 1 97.56 221 GLY A CA 1
ATOM 1721 C C . GLY A 1 221 ? -15.109 0.377 27.734 1 97.56 221 GLY A C 1
ATOM 1722 O O . GLY A 1 221 ? -15.945 -0.446 28.125 1 97.56 221 GLY A O 1
ATOM 1723 N N . LYS A 1 222 ? -15.391 1.6 27.406 1 97.75 222 LYS A N 1
ATOM 1724 C CA . LYS A 1 222 ? -16.781 2.049 27.516 1 97.75 222 LYS A CA 1
ATOM 1725 C C . LYS A 1 222 ? -17.609 1.532 26.344 1 97.75 222 LYS A C 1
ATOM 1727 O O . LYS A 1 222 ? -17.062 1.09 25.328 1 97.75 222 LYS A O 1
ATOM 1732 N N . ALA A 1 223 ? -18.969 1.533 26.641 1 97.25 223 ALA A N 1
ATOM 1733 C CA . ALA A 1 223 ? -19.938 1.124 25.625 1 97.25 223 ALA A CA 1
ATOM 1734 C C . ALA A 1 223 ? -20.906 2.26 25.297 1 97.25 223 ALA A C 1
ATOM 1736 O O . ALA A 1 223 ? -20.984 3.248 26.031 1 97.25 223 ALA A O 1
ATOM 1737 N N . GLU A 1 224 ? -21.469 2.158 24.078 1 97.06 224 GLU A N 1
ATOM 1738 C CA . GLU A 1 224 ? -22.391 3.205 23.656 1 97.06 224 GLU A CA 1
ATOM 1739 C C . GLU A 1 224 ? -23.484 3.426 24.703 1 97.06 224 GLU A C 1
ATOM 1741 O O . GLU A 1 224 ? -23.984 4.539 24.859 1 97.06 224 GLU A O 1
ATOM 1746 N N . THR A 1 225 ? -23.922 2.441 25.453 1 97.69 225 THR A N 1
ATOM 1747 C CA . THR A 1 225 ? -24.969 2.504 26.469 1 97.69 225 THR A CA 1
ATOM 1748 C C . THR A 1 225 ? -24.547 3.357 27.656 1 97.69 225 THR A C 1
ATOM 1750 O O . THR A 1 225 ? -25.375 3.748 28.469 1 97.69 225 THR A O 1
ATOM 1753 N N . ASP A 1 226 ? -23.281 3.621 27.766 1 98.25 226 ASP A N 1
ATOM 1754 C CA . ASP A 1 226 ? -22.75 4.449 28.844 1 98.25 226 ASP A CA 1
ATOM 1755 C C . ASP A 1 226 ? -23.016 5.93 28.578 1 98.25 226 ASP A C 1
ATOM 1757 O O . ASP A 1 226 ? -22.797 6.77 29.453 1 98.25 226 ASP A O 1
ATOM 1761 N N . PHE A 1 227 ? -23.453 6.219 27.359 1 98.31 227 PHE A N 1
ATOM 1762 C CA . PHE A 1 227 ? -23.578 7.617 26.969 1 98.31 227 PHE A CA 1
ATOM 1763 C C . PHE A 1 227 ? -24.984 7.934 26.5 1 98.31 227 PHE A C 1
ATOM 1765 O O . PHE A 1 227 ? -25.781 7.023 26.234 1 98.31 227 PHE A O 1
ATOM 1772 N N . SER A 1 228 ? -25.344 9.219 26.531 1 97.62 228 SER A N 1
ATOM 1773 C CA . SER A 1 228 ? -26.625 9.688 26.016 1 97.62 228 SER A CA 1
ATOM 1774 C C . SER A 1 228 ? -26.453 10.859 25.062 1 97.62 228 SER A C 1
ATOM 1776 O O . SER A 1 228 ? -25.375 11.445 24.984 1 97.62 228 SER A O 1
ATOM 1778 N N . ASP A 1 229 ? -27.469 11.047 24.156 1 97.38 229 ASP A N 1
ATOM 1779 C CA . ASP A 1 229 ? -27.547 12.219 23.297 1 97.38 229 ASP A CA 1
ATOM 1780 C C . ASP A 1 229 ? -26.359 12.289 22.344 1 97.38 229 ASP A C 1
ATOM 1782 O O . ASP A 1 229 ? -26.031 11.312 21.672 1 97.38 229 ASP A O 1
ATOM 1786 N N . ARG A 1 230 ? -25.688 13.414 22.297 1 98.06 230 ARG A N 1
ATOM 1787 C CA . ARG A 1 230 ? -24.625 13.633 21.328 1 98.06 230 ARG A CA 1
ATOM 1788 C C . ARG A 1 230 ? -23.422 12.719 21.594 1 98.06 230 ARG A C 1
ATOM 1790 O O . ARG A 1 230 ? -22.797 12.227 20.656 1 98.06 230 ARG A O 1
ATOM 1797 N N . GLN A 1 231 ? -23.172 12.539 22.828 1 98.25 231 GLN A N 1
ATOM 1798 C CA . GLN A 1 231 ? -22.062 11.664 23.172 1 98.25 231 GLN A CA 1
ATOM 1799 C C . GLN A 1 231 ? -22.297 10.25 22.656 1 98.25 231 GLN A C 1
ATOM 1801 O O . GLN A 1 231 ? -21.359 9.602 22.156 1 98.25 231 GLN A O 1
ATOM 1806 N N . LYS A 1 232 ? -23.5 9.773 22.766 1 98.56 232 LYS A N 1
ATOM 1807 C CA . LYS A 1 232 ? -23.844 8.461 22.25 1 98.56 232 LYS A CA 1
ATOM 1808 C C . LYS A 1 232 ? -23.703 8.414 20.719 1 98.56 232 LYS A C 1
ATOM 1810 O O . LYS A 1 232 ? -23.141 7.469 20.172 1 98.56 232 LYS A O 1
ATOM 1815 N N . GLU A 1 233 ? -24.188 9.43 20.141 1 98.56 233 GLU A N 1
ATOM 1816 C CA . GLU A 1 233 ? -24.109 9.523 18.688 1 98.56 233 GLU A CA 1
ATOM 1817 C C . GLU A 1 233 ? -22.656 9.5 18.203 1 98.56 233 GLU A C 1
ATOM 1819 O O . GLU A 1 233 ? -22.328 8.766 17.266 1 98.56 233 GLU A O 1
ATOM 1824 N N . VAL A 1 234 ? -21.844 10.305 18.812 1 98.56 234 VAL A N 1
ATOM 1825 C CA . VAL A 1 234 ? -20.438 10.422 18.438 1 98.56 234 VAL A CA 1
ATOM 1826 C C . VAL A 1 234 ? -19.734 9.086 18.656 1 98.56 234 VAL A C 1
ATOM 1828 O O . VAL A 1 234 ? -18.938 8.656 17.812 1 98.56 234 VAL A O 1
ATOM 1831 N N . PHE A 1 235 ? -19.984 8.445 19.703 1 98.75 235 PHE A N 1
ATOM 1832 C CA . PHE A 1 235 ? -19.375 7.152 20 1 98.75 235 PHE A CA 1
ATOM 1833 C C . PHE A 1 235 ? -19.766 6.121 18.953 1 98.75 235 PHE A C 1
ATOM 1835 O O . PHE A 1 235 ? -18.922 5.34 18.5 1 98.75 235 PHE A O 1
ATOM 1842 N N . GLN A 1 236 ? -21.016 6.168 18.594 1 98.62 236 GLN A N 1
ATOM 1843 C CA . GLN A 1 236 ? -21.5 5.258 17.547 1 98.62 236 GLN A CA 1
ATOM 1844 C C . GLN A 1 236 ? -20.812 5.527 16.219 1 98.62 236 GLN A C 1
ATOM 1846 O O . GLN A 1 236 ? -20.453 4.594 15.5 1 98.62 236 GLN A O 1
ATOM 1851 N N . ILE A 1 237 ? -20.688 6.797 15.922 1 98.56 237 ILE A N 1
ATOM 1852 C CA . ILE A 1 237 ? -20.016 7.199 14.695 1 98.56 237 ILE A CA 1
ATOM 1853 C C . ILE A 1 237 ? -18.578 6.68 14.711 1 98.56 237 ILE A C 1
ATOM 1855 O O . ILE A 1 237 ? -18.125 6.055 13.742 1 98.56 237 ILE A O 1
ATOM 1859 N N . TYR A 1 238 ? -17.906 6.93 15.828 1 98.56 238 TYR A N 1
ATOM 1860 C CA . TYR A 1 238 ? -16.516 6.504 15.984 1 98.56 238 TYR A CA 1
ATOM 1861 C C . TYR A 1 238 ? -16.391 4.992 15.812 1 98.56 238 TYR A C 1
ATOM 1863 O O . TYR A 1 238 ? -15.555 4.516 15.047 1 98.56 238 TYR A O 1
ATOM 1871 N N . LYS A 1 239 ? -17.203 4.23 16.438 1 98.5 239 LYS A N 1
ATOM 1872 C CA . LYS A 1 239 ? -17.125 2.771 16.406 1 98.5 239 LYS A CA 1
ATOM 1873 C C . LYS A 1 239 ? -17.438 2.223 15.023 1 98.5 239 LYS A C 1
ATOM 1875 O O . LYS A 1 239 ? -16.828 1.242 14.586 1 98.5 239 LYS A O 1
ATOM 1880 N N . ARG A 1 240 ? -18.422 2.848 14.445 1 97.81 240 ARG A N 1
ATOM 1881 C CA . ARG A 1 240 ? -18.797 2.42 13.094 1 97.81 240 ARG A CA 1
ATOM 1882 C C . ARG A 1 240 ? -17.609 2.557 12.141 1 97.81 240 ARG A C 1
ATOM 1884 O O . ARG A 1 240 ? -17.266 1.607 11.43 1 97.81 240 ARG A O 1
ATOM 1891 N N . PHE A 1 241 ? -16.953 3.711 12.141 1 98 241 PHE A N 1
ATOM 1892 C CA . PHE A 1 241 ? -15.812 3.947 11.266 1 98 241 PHE A CA 1
ATOM 1893 C C . PHE A 1 241 ? -14.633 3.061 11.656 1 98 241 PHE A C 1
ATOM 1895 O O . PHE A 1 241 ? -13.977 2.473 10.797 1 98 241 PHE A O 1
ATOM 1902 N N . ASN A 1 242 ? -14.422 3.014 12.945 1 98 242 ASN A N 1
ATOM 1903 C CA . ASN A 1 242 ? -13.297 2.225 13.438 1 98 242 ASN A CA 1
ATOM 1904 C C . ASN A 1 242 ? -13.414 0.762 13.016 1 98 242 ASN A C 1
ATOM 1906 O O . ASN A 1 242 ? -12.445 0.168 12.547 1 98 242 ASN A O 1
ATOM 1910 N N . ARG A 1 243 ? -14.602 0.24 13.133 1 96.25 243 ARG A N 1
ATOM 1911 C CA . ARG A 1 243 ? -14.828 -1.156 12.781 1 96.25 243 ARG A CA 1
ATOM 1912 C C . ARG A 1 243 ? -14.742 -1.357 11.266 1 96.25 243 ARG A C 1
ATOM 1914 O O . ARG A 1 243 ? -14.094 -2.293 10.797 1 96.25 243 ARG A O 1
ATOM 1921 N N . ALA A 1 244 ? -15.336 -0.489 10.555 1 95.5 244 ALA A N 1
ATOM 1922 C CA . ALA A 1 244 ? -15.414 -0.615 9.102 1 95.5 244 ALA A CA 1
ATOM 1923 C C . ALA A 1 244 ? -14.039 -0.49 8.461 1 95.5 244 ALA A C 1
ATOM 1925 O O . ALA A 1 244 ? -13.766 -1.095 7.422 1 95.5 244 ALA A O 1
ATOM 1926 N N . ASN A 1 245 ? -13.195 0.292 9.117 1 96.75 245 ASN A N 1
ATOM 1927 C CA . ASN A 1 245 ? -11.914 0.599 8.5 1 96.75 245 ASN A CA 1
ATOM 1928 C C . ASN A 1 245 ? -10.766 -0.15 9.18 1 96.75 245 ASN A C 1
ATOM 1930 O O . ASN A 1 245 ? -9.594 0.122 8.914 1 96.75 245 ASN A O 1
ATOM 1934 N N . ARG A 1 246 ? -11.047 -1.138 10.023 1 95.5 246 ARG A N 1
ATOM 1935 C CA . ARG A 1 246 ? -10.039 -1.889 10.766 1 95.5 246 ARG A CA 1
ATOM 1936 C C . ARG A 1 246 ? -9.07 -2.586 9.82 1 95.5 246 ARG A C 1
ATOM 1938 O O . ARG A 1 246 ? -7.875 -2.695 10.109 1 95.5 246 ARG A O 1
ATOM 1945 N N . HIS A 1 247 ? -9.555 -2.992 8.664 1 94.88 247 HIS A N 1
ATOM 1946 C CA . HIS A 1 247 ? -8.75 -3.707 7.676 1 94.88 247 HIS A CA 1
ATOM 1947 C C . HIS A 1 247 ? -7.598 -2.844 7.168 1 94.88 247 HIS A C 1
ATOM 1949 O O . HIS A 1 247 ? -6.613 -3.365 6.641 1 94.88 247 HIS A O 1
ATOM 1955 N N . LYS A 1 248 ? -7.715 -1.481 7.359 1 95.75 248 LYS A N 1
ATOM 1956 C CA . LYS A 1 248 ? -6.656 -0.563 6.945 1 95.75 248 LYS A CA 1
ATOM 1957 C C . LYS A 1 248 ? -5.566 -0.467 8.008 1 95.75 248 LYS A C 1
ATOM 1959 O O . LYS A 1 248 ? -4.469 0.025 7.742 1 95.75 248 LYS A O 1
ATOM 1964 N N . MET A 1 249 ? -5.91 -0.9 9.258 1 93.94 249 MET A N 1
ATOM 1965 C CA . MET A 1 249 ? -5.074 -0.597 10.414 1 93.94 249 MET A CA 1
ATOM 1966 C C . MET A 1 249 ? -4.266 -1.818 10.836 1 93.94 249 MET A C 1
ATOM 1968 O O . MET A 1 249 ? -3.307 -1.698 11.602 1 93.94 249 MET A O 1
ATOM 1972 N N . VAL A 1 250 ? -4.688 -2.973 10.312 1 93.94 250 VAL A N 1
ATOM 1973 C CA . VAL A 1 250 ? -4.059 -4.219 10.734 1 93.94 250 VAL A CA 1
ATOM 1974 C C . VAL A 1 250 ? -3.309 -4.848 9.562 1 93.94 250 VAL A C 1
ATOM 1976 O O . VAL A 1 250 ? -3.568 -4.516 8.406 1 93.94 250 VAL A O 1
ATOM 1979 N N . PRO A 1 251 ? -2.354 -5.785 9.844 1 94.25 251 PRO A N 1
ATOM 1980 C CA . PRO A 1 251 ? -1.63 -6.457 8.766 1 94.25 251 PRO A CA 1
ATOM 1981 C C . PRO A 1 251 ? -2.555 -7.23 7.824 1 94.25 251 PRO A C 1
ATOM 1983 O O . PRO A 1 251 ? -3.633 -7.668 8.242 1 94.25 251 PRO A O 1
ATOM 1986 N N . ILE A 1 252 ? -2.123 -7.414 6.617 1 96.5 252 ILE A N 1
ATOM 1987 C CA . ILE A 1 252 ? -2.873 -8.164 5.617 1 96.5 252 ILE A CA 1
ATOM 1988 C C . ILE A 1 252 ? -3.084 -9.602 6.098 1 96.5 252 ILE A C 1
ATOM 1990 O O . ILE A 1 252 ? -2.135 -10.273 6.508 1 96.5 252 ILE A O 1
ATOM 1994 N N . PRO A 1 253 ? -4.297 -10.055 6.152 1 97.62 253 PRO A N 1
ATOM 1995 C CA . PRO A 1 253 ? -4.527 -11.445 6.57 1 97.62 253 PRO A CA 1
ATOM 1996 C C . PRO A 1 253 ? -3.881 -12.461 5.629 1 97.62 253 PRO A C 1
ATOM 1998 O O . PRO A 1 253 ? -3.947 -12.305 4.406 1 97.62 253 PRO A O 1
ATOM 2001 N N . VAL A 1 254 ? -3.268 -13.453 6.184 1 97.88 254 VAL A N 1
ATOM 2002 C CA . VAL A 1 254 ? -2.629 -14.547 5.457 1 97.88 254 VAL A CA 1
ATOM 2003 C C . VAL A 1 254 ? -3.326 -15.867 5.785 1 97.88 254 VAL A C 1
ATOM 2005 O O . VAL A 1 254 ? -3.635 -16.141 6.945 1 97.88 254 VAL A O 1
ATOM 2008 N N . CYS A 1 255 ? -3.609 -16.641 4.82 1 98.62 255 CYS A N 1
ATOM 2009 C CA . CYS A 1 255 ? -4.109 -18 5.078 1 98.62 255 CYS A CA 1
ATOM 2010 C C . CYS A 1 255 ? -2.992 -18.906 5.562 1 98.62 255 CYS A C 1
ATOM 2012 O O . CYS A 1 255 ? -2.174 -19.375 4.77 1 98.62 255 CYS A O 1
ATOM 2014 N N . GLU A 1 256 ? -3.035 -19.203 6.781 1 98.25 256 GLU A N 1
ATOM 2015 C CA . GLU A 1 256 ? -2.031 -20.094 7.352 1 98.25 256 GLU A CA 1
ATOM 2016 C C . GLU A 1 256 ? -2.385 -21.562 7.094 1 98.25 256 GLU A C 1
ATOM 2018 O O . GLU A 1 256 ? -3.518 -21.984 7.336 1 98.25 256 GLU A O 1
ATOM 2023 N N . ILE A 1 257 ? -1.421 -22.25 6.586 1 98.31 257 ILE A N 1
ATOM 2024 C CA . ILE A 1 257 ? -1.634 -23.672 6.32 1 98.31 257 ILE A CA 1
ATOM 2025 C C . ILE A 1 257 ? -1.235 -24.5 7.543 1 98.31 257 ILE A C 1
ATOM 2027 O O . ILE A 1 257 ? -0.079 -24.469 7.969 1 98.31 257 ILE A O 1
ATOM 2031 N N . PRO A 1 258 ? -2.117 -25.25 8.062 1 97.12 258 PRO A N 1
ATOM 2032 C CA . PRO A 1 258 ? -1.785 -26.078 9.227 1 97.12 258 PRO A CA 1
ATOM 2033 C C . PRO A 1 258 ? -0.652 -27.062 8.945 1 97.12 258 PRO A C 1
ATOM 2035 O O . PRO A 1 258 ? -0.589 -27.641 7.859 1 97.12 258 PRO A O 1
ATOM 2038 N N . ASN A 1 259 ? 0.174 -27.281 9.883 1 94.44 259 ASN A N 1
ATOM 2039 C CA . ASN A 1 259 ? 1.309 -28.188 9.742 1 94.44 259 ASN A CA 1
ATOM 2040 C C . ASN A 1 259 ? 0.854 -29.594 9.422 1 94.44 259 ASN A C 1
ATOM 2042 O O . ASN A 1 259 ? 1.549 -30.328 8.719 1 94.44 259 ASN A O 1
ATOM 2046 N N . SER A 1 260 ? -0.319 -29.984 9.852 1 96.19 260 SER A N 1
ATOM 2047 C CA . SER A 1 260 ? -0.852 -31.328 9.625 1 96.19 260 SER A CA 1
ATOM 2048 C C . SER A 1 260 ? -1.141 -31.562 8.141 1 96.19 260 SER A C 1
ATOM 2050 O O . SER A 1 260 ? -1.279 -32.719 7.707 1 96.19 260 SER A O 1
ATOM 2052 N N . LEU A 1 261 ? -1.192 -30.469 7.379 1 96.56 261 LEU A N 1
ATOM 2053 C CA . LEU A 1 261 ? -1.494 -30.609 5.961 1 96.56 261 LEU A CA 1
ATOM 2054 C C . LEU A 1 261 ? -0.22 -30.531 5.125 1 96.56 261 LEU A C 1
ATOM 2056 O O . LEU A 1 261 ? -0.242 -30.812 3.924 1 96.56 261 LEU A O 1
ATOM 2060 N N . LYS A 1 262 ? 0.792 -30.094 5.789 1 89.62 262 LYS A N 1
ATOM 2061 C CA . LYS A 1 262 ? 2.057 -29.938 5.078 1 89.62 262 LYS A CA 1
ATOM 2062 C C . LYS A 1 262 ? 2.852 -31.234 5.074 1 89.62 262 LYS A C 1
ATOM 2064 O O . LYS A 1 262 ? 2.709 -32.062 5.98 1 89.62 262 LYS A O 1
ATOM 2069 N N . MET B 1 1 ? 3.049 -32.625 0.893 1 92.06 1 MET B N 1
ATOM 2070 C CA . MET B 1 1 ? 1.891 -31.797 1.175 1 92.06 1 MET B CA 1
ATOM 2071 C C . MET B 1 1 ? 0.601 -32.469 0.728 1 92.06 1 MET B C 1
ATOM 2073 O O . MET B 1 1 ? 0.546 -33.062 -0.354 1 92.06 1 MET B O 1
ATOM 2077 N N . GLN B 1 2 ? -0.378 -32.594 1.66 1 97.44 2 GLN B N 1
ATOM 2078 C CA . GLN B 1 2 ? -1.708 -33.031 1.257 1 97.44 2 GLN B CA 1
ATOM 2079 C C . GLN B 1 2 ? -2.404 -31.984 0.397 1 97.44 2 GLN B C 1
ATOM 2081 O O . GLN B 1 2 ? -3.295 -31.266 0.873 1 97.44 2 GLN B O 1
ATOM 2086 N N . THR B 1 3 ? -2.113 -32.031 -0.83 1 98.19 3 THR B N 1
ATOM 2087 C CA . THR B 1 3 ? -2.359 -30.922 -1.745 1 98.19 3 THR B CA 1
ATOM 2088 C C . THR B 1 3 ? -3.854 -30.625 -1.853 1 98.19 3 THR B C 1
ATOM 2090 O O . THR B 1 3 ? -4.273 -29.469 -1.756 1 98.19 3 THR B O 1
ATOM 2093 N N . GLU B 1 4 ? -4.68 -31.672 -2.006 1 98.31 4 GLU B N 1
ATOM 2094 C CA . GLU B 1 4 ? -6.117 -31.469 -2.152 1 98.31 4 GLU B CA 1
ATOM 2095 C C . GLU B 1 4 ? -6.719 -30.844 -0.889 1 98.31 4 GLU B C 1
ATOM 2097 O O . GLU B 1 4 ? -7.582 -29.984 -0.967 1 98.31 4 GLU B O 1
ATOM 2102 N N . LYS B 1 5 ? -6.234 -31.312 0.224 1 98.5 5 LYS B N 1
ATOM 2103 C CA . LYS B 1 5 ? -6.73 -30.781 1.49 1 98.5 5 LYS B CA 1
ATOM 2104 C C . LYS B 1 5 ? -6.301 -29.344 1.69 1 98.5 5 LYS B C 1
ATOM 2106 O O . LYS B 1 5 ? -7.039 -28.547 2.271 1 98.5 5 LYS B O 1
ATOM 2111 N N . VAL B 1 6 ? -5.125 -29.016 1.283 1 98.75 6 VAL B N 1
ATOM 2112 C CA . VAL B 1 6 ? -4.633 -27.641 1.356 1 98.75 6 VAL B CA 1
ATOM 2113 C C . VAL B 1 6 ? -5.492 -26.734 0.477 1 98.75 6 VAL B C 1
ATOM 2115 O O . VAL B 1 6 ? -5.871 -25.641 0.89 1 98.75 6 VAL B O 1
ATOM 2118 N N . ILE B 1 7 ? -5.824 -27.219 -0.733 1 98.75 7 ILE B N 1
ATOM 2119 C CA . ILE B 1 7 ? -6.684 -26.484 -1.645 1 98.75 7 ILE B CA 1
ATOM 2120 C C . ILE B 1 7 ? -8.031 -26.203 -0.977 1 98.75 7 ILE B C 1
ATOM 2122 O O . ILE B 1 7 ? -8.492 -25.062 -0.947 1 98.75 7 ILE B O 1
ATOM 2126 N N . ASP B 1 8 ? -8.609 -27.234 -0.371 1 98.75 8 ASP B N 1
ATOM 2127 C CA . ASP B 1 8 ? -9.898 -27.078 0.299 1 98.75 8 ASP B CA 1
ATOM 2128 C C . ASP B 1 8 ? -9.812 -26.094 1.458 1 98.75 8 ASP B C 1
ATOM 2130 O O . ASP B 1 8 ? -10.727 -25.297 1.679 1 98.75 8 ASP B O 1
ATOM 2134 N N . HIS B 1 9 ? -8.719 -26.188 2.176 1 98.81 9 HIS B N 1
ATOM 2135 C CA . HIS B 1 9 ? -8.5 -25.312 3.309 1 98.81 9 HIS B CA 1
ATOM 2136 C C . HIS B 1 9 ? -8.461 -23.844 2.867 1 98.81 9 HIS B C 1
ATOM 2138 O O . HIS B 1 9 ? -9.117 -23 3.471 1 98.81 9 HIS B O 1
ATOM 2144 N N . ILE B 1 10 ? -7.75 -23.531 1.838 1 98.88 10 ILE B N 1
ATOM 2145 C CA . ILE B 1 10 ? -7.602 -22.172 1.354 1 98.88 10 ILE B CA 1
ATOM 2146 C C . ILE B 1 10 ? -8.938 -21.672 0.802 1 98.88 10 ILE B C 1
ATOM 2148 O O . ILE B 1 10 ? -9.344 -20.547 1.088 1 98.88 10 ILE B O 1
ATOM 2152 N N . VAL B 1 11 ? -9.617 -22.484 0.018 1 98.88 11 VAL B N 1
ATOM 2153 C CA . VAL B 1 11 ? -10.891 -22.109 -0.582 1 98.88 11 VAL B CA 1
ATOM 2154 C C . VAL B 1 11 ? -11.906 -21.781 0.516 1 98.88 11 VAL B C 1
ATOM 2156 O O . VAL B 1 11 ? -12.609 -20.766 0.443 1 98.88 11 VAL B O 1
ATOM 2159 N N . THR B 1 12 ? -11.938 -22.609 1.549 1 98.88 12 THR B N 1
ATOM 2160 C CA . THR B 1 12 ? -12.836 -22.375 2.672 1 98.88 12 THR B CA 1
ATOM 2161 C C . THR B 1 12 ? -12.484 -21.078 3.393 1 98.88 12 THR B C 1
ATOM 2163 O O . THR B 1 12 ? -13.367 -20.297 3.742 1 98.88 12 THR B O 1
ATOM 2166 N N . TRP B 1 13 ? -11.211 -20.859 3.617 1 98.88 13 TRP B N 1
ATOM 2167 C CA . TRP B 1 13 ? -10.742 -19.641 4.266 1 98.88 13 TRP B CA 1
ATOM 2168 C C . TRP B 1 13 ? -11.164 -18.406 3.48 1 98.88 13 TRP B C 1
ATOM 2170 O O . TRP B 1 13 ? -11.633 -17.422 4.062 1 98.88 13 TRP B O 1
ATOM 2180 N N . LEU B 1 14 ? -11.031 -18.453 2.174 1 98.88 14 LEU B N 1
ATOM 2181 C CA . LEU B 1 14 ? -11.43 -17.359 1.296 1 98.88 14 LEU B CA 1
ATOM 2182 C C . LEU B 1 14 ? -12.93 -17.109 1.393 1 98.88 14 LEU B C 1
ATOM 2184 O O . LEU B 1 14 ? -13.359 -15.953 1.517 1 98.88 14 LEU B O 1
ATOM 2188 N N . GLN B 1 15 ? -13.719 -18.125 1.331 1 98.69 15 GLN B N 1
ATOM 2189 C CA . GLN B 1 15 ? -15.172 -18.016 1.419 1 98.69 15 GLN B CA 1
ATOM 2190 C C . GLN B 1 15 ? -15.594 -17.375 2.742 1 98.69 15 GLN B C 1
ATOM 2192 O O . GLN B 1 15 ? -16.422 -16.469 2.764 1 98.69 15 GLN B O 1
ATOM 2197 N N . GLU B 1 16 ? -15.016 -17.906 3.781 1 98.56 16 GLU B N 1
ATOM 2198 C CA . GLU B 1 16 ? -15.383 -17.422 5.109 1 98.56 16 GLU B CA 1
ATOM 2199 C C . GLU B 1 16 ? -15 -15.961 5.281 1 98.56 16 GLU B C 1
ATOM 2201 O O . GLU B 1 16 ? -15.773 -15.172 5.832 1 98.56 16 GLU B O 1
ATOM 2206 N N . TYR B 1 17 ? -13.836 -15.656 4.801 1 98.31 17 TYR B N 1
ATOM 2207 C CA . TYR B 1 17 ? -13.398 -14.266 4.914 1 98.31 17 TYR B CA 1
ATOM 2208 C C . TYR B 1 17 ? -14.344 -13.336 4.168 1 98.31 17 TYR B C 1
ATOM 2210 O O . TYR B 1 17 ? -14.789 -12.32 4.711 1 98.31 17 TYR B O 1
ATOM 2218 N N . ALA B 1 18 ? -14.625 -13.664 2.938 1 98.12 18 ALA B N 1
ATOM 2219 C CA . ALA B 1 18 ? -15.492 -12.836 2.109 1 98.12 18 ALA B CA 1
ATOM 2220 C C . ALA B 1 18 ? -16.875 -12.703 2.732 1 98.12 18 ALA B C 1
ATOM 2222 O O . ALA B 1 18 ? -17.438 -11.609 2.791 1 98.12 18 ALA B O 1
ATOM 2223 N N . ASN B 1 19 ? -17.422 -13.789 3.201 1 97.5 19 ASN B N 1
ATOM 2224 C CA . ASN B 1 19 ? -18.75 -13.789 3.811 1 97.5 19 ASN B CA 1
ATOM 2225 C C . ASN B 1 19 ? -18.781 -12.945 5.082 1 97.5 19 ASN B C 1
ATOM 2227 O O . ASN B 1 19 ? -19.703 -12.156 5.285 1 97.5 19 ASN B O 1
ATOM 2231 N N . ASN B 1 20 ? -17.766 -13.133 5.914 1 96.25 20 ASN B N 1
ATOM 2232 C CA . ASN B 1 20 ? -17.688 -12.383 7.16 1 96.25 20 ASN B CA 1
ATOM 2233 C C . ASN B 1 20 ? -17.547 -10.883 6.902 1 96.25 20 ASN B C 1
ATOM 2235 O O . ASN B 1 20 ? -18.031 -10.062 7.688 1 96.25 20 ASN B O 1
ATOM 2239 N N . ALA B 1 21 ? -16.938 -10.547 5.797 1 95.06 21 ALA B N 1
ATOM 2240 C CA . ALA B 1 21 ? -16.719 -9.148 5.445 1 95.06 21 ALA B CA 1
ATOM 2241 C C . ALA B 1 21 ? -17.891 -8.602 4.625 1 95.06 21 ALA B C 1
ATOM 2243 O O . ALA B 1 21 ? -17.891 -7.43 4.25 1 95.06 21 ALA B O 1
ATOM 2244 N N . ASN B 1 22 ? -18.859 -9.391 4.312 1 96.12 22 ASN B N 1
ATOM 2245 C CA . ASN B 1 22 ? -20 -9.016 3.479 1 96.12 22 ASN B CA 1
ATOM 2246 C C . ASN B 1 22 ? -19.547 -8.477 2.125 1 96.12 22 ASN B C 1
ATOM 2248 O O . ASN B 1 22 ? -19.953 -7.387 1.716 1 96.12 22 ASN B O 1
ATOM 2252 N N . ILE B 1 23 ? -18.672 -9.18 1.496 1 97.12 23 ILE B N 1
ATOM 2253 C CA . ILE B 1 23 ? -18.109 -8.852 0.191 1 97.12 23 ILE B CA 1
ATOM 2254 C C . ILE B 1 23 ? -18.547 -9.883 -0.84 1 97.12 23 ILE B C 1
ATOM 2256 O O . ILE B 1 23 ? -18.828 -11.039 -0.495 1 97.12 23 ILE B O 1
ATOM 2260 N N . LYS B 1 24 ? -18.578 -9.5 -2.113 1 98.31 24 LYS B N 1
ATOM 2261 C CA . LYS B 1 24 ? -19.203 -10.305 -3.164 1 98.31 24 LYS B CA 1
ATOM 2262 C C . LYS B 1 24 ? -18.219 -11.32 -3.736 1 98.31 24 LYS B C 1
ATOM 2264 O O . LYS B 1 24 ? -18.625 -12.305 -4.359 1 98.31 24 LYS B O 1
ATOM 2269 N N . GLY B 1 25 ? -16.938 -11.008 -3.615 1 98.75 25 GLY B N 1
ATOM 2270 C CA . GLY B 1 25 ? -15.945 -11.891 -4.191 1 98.75 25 GLY B CA 1
ATOM 2271 C C . GLY B 1 25 ? -14.57 -11.25 -4.289 1 98.75 25 GLY B C 1
ATOM 2272 O O . GLY B 1 25 ? -14.117 -10.586 -3.354 1 98.75 25 GLY B O 1
ATOM 2273 N N . PHE B 1 26 ? -13.938 -11.547 -5.453 1 98.94 26 PHE B N 1
ATOM 2274 C CA . PHE B 1 26 ? -12.523 -11.195 -5.535 1 98.94 26 PHE B CA 1
ATOM 2275 C C . PHE B 1 26 ? -12.203 -10.555 -6.879 1 98.94 26 PHE B C 1
ATOM 2277 O O . PHE B 1 26 ? -12.859 -10.836 -7.883 1 98.94 26 PHE B O 1
ATOM 2284 N N . VAL B 1 27 ? -11.258 -9.68 -6.887 1 98.94 27 VAL B N 1
ATOM 2285 C CA . VAL B 1 27 ? -10.609 -9.172 -8.086 1 98.94 27 VAL B CA 1
ATOM 2286 C C . VAL B 1 27 ? -9.117 -9.492 -8.047 1 98.94 27 VAL B C 1
ATOM 2288 O O . VAL B 1 27 ? -8.5 -9.445 -6.98 1 98.94 27 VAL B O 1
ATOM 2291 N N . ILE B 1 28 ? -8.562 -9.852 -9.188 1 98.81 28 ILE B N 1
ATOM 2292 C CA . ILE B 1 28 ? -7.176 -10.297 -9.234 1 98.81 28 ILE B CA 1
ATOM 2293 C C . ILE B 1 28 ? -6.566 -9.93 -10.586 1 98.81 28 ILE B C 1
ATOM 2295 O O . ILE B 1 28 ? -7.238 -10 -11.617 1 98.81 28 ILE B O 1
ATOM 2299 N N . GLY B 1 29 ? -5.34 -9.414 -10.539 1 97.88 29 GLY B N 1
ATOM 2300 C CA . GLY B 1 29 ? -4.574 -9.25 -11.766 1 97.88 29 GLY B CA 1
ATOM 2301 C C . GLY B 1 29 ? -3.951 -10.539 -12.258 1 97.88 29 GLY B C 1
ATOM 2302 O O . GLY B 1 29 ? -3.297 -11.25 -11.492 1 97.88 29 GLY B O 1
ATOM 2303 N N . ILE B 1 30 ? -4.145 -10.812 -13.516 1 96.81 30 ILE B N 1
ATOM 2304 C CA . ILE B 1 30 ? -3.59 -12.023 -14.109 1 96.81 30 ILE B CA 1
ATOM 2305 C C . ILE B 1 30 ? -2.361 -11.68 -14.945 1 96.81 30 ILE B C 1
ATOM 2307 O O . ILE B 1 30 ? -2.451 -10.898 -15.898 1 96.81 30 ILE B O 1
ATOM 2311 N N . SER B 1 31 ? -1.265 -12.242 -14.656 1 92.31 31 SER B N 1
ATOM 2312 C CA . SER B 1 31 ? -0.002 -11.891 -15.297 1 92.31 31 SER B CA 1
ATOM 2313 C C . SER B 1 31 ? 0.428 -12.945 -16.297 1 92.31 31 SER B C 1
ATOM 2315 O O . SER B 1 31 ? 1.307 -12.703 -17.141 1 92.31 31 SER B O 1
ATOM 2317 N N . GLY B 1 32 ? -0.114 -14.117 -16.172 1 91.62 32 GLY B N 1
ATOM 2318 C CA . GLY B 1 32 ? 0.375 -15.25 -16.953 1 91.62 32 GLY B CA 1
ATOM 2319 C C . GLY B 1 32 ? 1.393 -16.094 -16.203 1 91.62 32 GLY B C 1
ATOM 2320 O O . GLY B 1 32 ? 1.896 -17.078 -16.734 1 91.62 32 GLY B O 1
ATOM 2321 N N . GLY B 1 33 ? 1.647 -15.727 -14.992 1 93.62 33 GLY B N 1
ATOM 2322 C CA . GLY B 1 33 ? 2.543 -16.5 -14.141 1 93.62 33 GLY B CA 1
ATOM 2323 C C . GLY B 1 33 ? 1.817 -17.484 -13.25 1 93.62 33 GLY B C 1
ATOM 2324 O O . GLY B 1 33 ? 0.587 -17.469 -13.172 1 93.62 33 GLY B O 1
ATOM 2325 N N . ILE B 1 34 ? 2.559 -18.266 -12.57 1 96.56 34 ILE B N 1
ATOM 2326 C CA . ILE B 1 34 ? 2.023 -19.406 -11.836 1 96.56 34 ILE B CA 1
ATOM 2327 C C . ILE B 1 34 ? 1.272 -18.922 -10.602 1 96.56 34 ILE B C 1
ATOM 2329 O O . ILE B 1 34 ? 0.235 -19.484 -10.234 1 96.56 34 ILE B O 1
ATOM 2333 N N . ASP B 1 35 ? 1.74 -17.906 -9.938 1 97.88 35 ASP B N 1
ATOM 2334 C CA . ASP B 1 35 ? 1.117 -17.453 -8.688 1 97.88 35 ASP B CA 1
ATOM 2335 C C . ASP B 1 35 ? -0.278 -16.891 -8.945 1 97.88 35 ASP B C 1
ATOM 2337 O O . ASP B 1 35 ? -1.229 -17.219 -8.234 1 97.88 35 ASP B O 1
ATOM 2341 N N . SER B 1 36 ? -0.38 -16.031 -9.969 1 97.62 36 SER B N 1
ATOM 2342 C CA . SER B 1 36 ? -1.688 -15.461 -10.289 1 97.62 36 SER B CA 1
ATOM 2343 C C . SER B 1 36 ? -2.639 -16.531 -10.805 1 97.62 36 SER B C 1
ATOM 2345 O O . SER B 1 36 ? -3.846 -16.469 -10.562 1 97.62 36 SER B O 1
ATOM 2347 N N . ALA B 1 37 ? -2.098 -17.531 -11.516 1 98.12 37 ALA B N 1
ATOM 2348 C CA . ALA B 1 37 ? -2.922 -18.625 -12.031 1 98.12 37 ALA B CA 1
ATOM 2349 C C . ALA B 1 37 ? -3.49 -19.469 -10.891 1 98.12 37 ALA B C 1
ATOM 2351 O O . ALA B 1 37 ? -4.691 -19.75 -10.859 1 98.12 37 ALA B O 1
ATOM 2352 N N . VAL B 1 38 ? -2.684 -19.781 -9.945 1 98.75 38 VAL B N 1
ATOM 2353 C CA . VAL B 1 38 ? -3.107 -20.594 -8.812 1 98.75 38 VAL B CA 1
ATOM 2354 C C . VAL B 1 38 ? -4.102 -19.797 -7.957 1 98.75 38 VAL B C 1
ATOM 2356 O O . VAL B 1 38 ? -5.18 -20.297 -7.633 1 98.75 38 VAL B O 1
ATOM 2359 N N . THR B 1 39 ? -3.787 -18.594 -7.645 1 98.88 39 THR B N 1
ATOM 2360 C CA . THR B 1 39 ? -4.629 -17.781 -6.77 1 98.88 39 THR B CA 1
ATOM 2361 C C . THR B 1 39 ? -5.996 -17.547 -7.406 1 98.88 39 THR B C 1
ATOM 2363 O O . THR B 1 39 ? -7.027 -17.656 -6.742 1 98.88 39 THR B O 1
ATOM 2366 N N . SER B 1 40 ? -5.984 -17.188 -8.688 1 98.88 40 SER B N 1
ATOM 2367 C CA . SER B 1 40 ? -7.258 -16.953 -9.359 1 98.88 40 SER B CA 1
ATOM 2368 C C . SER B 1 40 ? -8.102 -18.219 -9.406 1 98.88 40 SER B C 1
ATOM 2370 O O . SER B 1 40 ? -9.328 -18.172 -9.25 1 98.88 40 SER B O 1
ATOM 2372 N N . THR B 1 41 ? -7.492 -19.375 -9.617 1 98.88 41 THR B N 1
ATOM 2373 C CA . THR B 1 41 ? -8.227 -20.641 -9.648 1 98.88 41 THR B CA 1
ATOM 2374 C C . THR B 1 41 ? -8.82 -20.953 -8.273 1 98.88 41 THR B C 1
ATOM 2376 O O . THR B 1 41 ? -9.961 -21.391 -8.18 1 98.88 41 THR B O 1
ATOM 2379 N N . LEU B 1 42 ? -8.047 -20.688 -7.219 1 98.94 42 LEU B N 1
ATOM 2380 C CA . LEU B 1 42 ? -8.547 -20.875 -5.863 1 98.94 42 LEU B CA 1
ATOM 2381 C C . LEU B 1 42 ? -9.734 -19.969 -5.594 1 98.94 42 LEU B C 1
ATOM 2383 O O . LEU B 1 42 ? -10.734 -20.391 -5.012 1 98.94 42 LEU B O 1
ATOM 2387 N N . CYS B 1 43 ? -9.625 -18.719 -6.031 1 98.94 43 CYS B N 1
ATOM 2388 C CA . CYS B 1 43 ? -10.734 -17.781 -5.887 1 98.94 43 CYS B CA 1
ATOM 2389 C C . CYS B 1 43 ? -11.953 -18.266 -6.668 1 98.94 43 CYS B C 1
ATOM 2391 O O . CYS B 1 43 ? -13.086 -18.172 -6.176 1 98.94 43 CYS B O 1
ATOM 2393 N N . ALA B 1 44 ? -11.75 -18.734 -7.891 1 98.88 44 ALA B N 1
ATOM 2394 C CA . ALA B 1 44 ? -12.852 -19.234 -8.711 1 98.88 44 ALA B CA 1
ATOM 2395 C C . ALA B 1 44 ? -13.57 -20.391 -8.023 1 98.88 44 ALA B C 1
ATOM 2397 O O . ALA B 1 44 ? -14.797 -20.469 -8.062 1 98.88 44 ALA B O 1
ATOM 2398 N N . ARG B 1 45 ? -12.883 -21.203 -7.363 1 98.69 45 ARG B N 1
ATOM 2399 C CA . ARG B 1 45 ? -13.414 -22.406 -6.723 1 98.69 45 ARG B CA 1
ATOM 2400 C C . ARG B 1 45 ? -14.305 -22.047 -5.543 1 98.69 45 ARG B C 1
ATOM 2402 O O . ARG B 1 45 ? -15.078 -22.875 -5.066 1 98.69 45 ARG B O 1
ATOM 2409 N N . THR B 1 46 ? -14.18 -20.844 -5.02 1 98.75 46 THR B N 1
ATOM 2410 C CA . THR B 1 46 ? -15.039 -20.422 -3.924 1 98.75 46 THR B CA 1
ATOM 2411 C C . THR B 1 46 ? -16.5 -20.328 -4.387 1 98.75 46 THR B C 1
ATOM 2413 O O . THR B 1 46 ? -17.406 -20.344 -3.566 1 98.75 46 THR B O 1
ATOM 2416 N N . GLY B 1 47 ? -16.672 -20.141 -5.719 1 98.62 47 GLY B N 1
ATOM 2417 C CA . GLY B 1 47 ? -18.016 -19.922 -6.254 1 98.62 47 GLY B CA 1
ATOM 2418 C C . GLY B 1 47 ? -18.453 -18.484 -6.176 1 98.62 47 GLY B C 1
ATOM 2419 O O . GLY B 1 47 ? -19.5 -18.109 -6.727 1 98.62 47 GLY B O 1
ATOM 2420 N N . LEU B 1 48 ? -17.703 -17.672 -5.539 1 98.81 48 LEU B N 1
ATOM 2421 C CA . LEU B 1 48 ? -18 -16.25 -5.457 1 98.81 48 LEU B CA 1
ATOM 2422 C C . LEU B 1 48 ? -17.547 -15.516 -6.719 1 98.81 48 LEU B C 1
ATOM 2424 O O . LEU B 1 48 ? -16.734 -16.047 -7.484 1 98.81 48 LEU B O 1
ATOM 2428 N N . GLN B 1 49 ? -18.016 -14.328 -6.914 1 98.81 49 GLN B N 1
ATOM 2429 C CA . GLN B 1 49 ? -17.641 -13.555 -8.094 1 98.81 49 GLN B CA 1
ATOM 2430 C C . GLN B 1 49 ? -16.125 -13.383 -8.18 1 98.81 49 GLN B C 1
ATOM 2432 O O . GLN B 1 49 ? -15.469 -13.078 -7.18 1 98.81 49 GLN B O 1
ATOM 2437 N N . LEU B 1 50 ? -15.609 -13.633 -9.352 1 98.94 50 LEU B N 1
ATOM 2438 C CA . LEU B 1 50 ? -14.188 -13.414 -9.602 1 98.94 50 LEU B CA 1
ATOM 2439 C C . LEU B 1 50 ? -13.984 -12.539 -10.836 1 98.94 50 LEU B C 1
ATOM 2441 O O . LEU B 1 50 ? -14.375 -12.914 -11.945 1 98.94 50 LEU B O 1
ATOM 2445 N N . LEU B 1 51 ? -13.406 -11.359 -10.633 1 98.88 51 LEU B N 1
ATOM 2446 C CA . LEU B 1 51 ? -13.023 -10.477 -11.734 1 98.88 51 LEU B CA 1
ATOM 2447 C C . LEU B 1 51 ? -11.531 -10.594 -12.031 1 98.88 51 LEU B C 1
ATOM 2449 O O . LEU B 1 51 ? -10.695 -10.234 -11.203 1 98.88 51 LEU B O 1
ATOM 2453 N N . CYS B 1 52 ? -11.211 -11.125 -13.156 1 98.81 52 CYS B N 1
ATOM 2454 C CA . CYS B 1 52 ? -9.836 -11.227 -13.625 1 98.81 52 CYS B CA 1
ATOM 2455 C C . CYS B 1 52 ? -9.469 -10.039 -14.508 1 98.81 52 CYS B C 1
ATOM 2457 O O . CYS B 1 52 ? -10.094 -9.812 -15.547 1 98.81 52 CYS B O 1
ATOM 2459 N N . LEU B 1 53 ? -8.438 -9.336 -14.109 1 98.19 53 LEU B N 1
ATOM 2460 C CA . LEU B 1 53 ? -8.016 -8.148 -14.844 1 98.19 53 LEU B CA 1
ATOM 2461 C C . LEU B 1 53 ? -6.707 -8.414 -15.594 1 98.19 53 LEU B C 1
ATOM 2463 O O . LEU B 1 53 ? -5.773 -8.992 -15.031 1 98.19 53 LEU B O 1
ATOM 2467 N N . GLU B 1 54 ? -6.676 -8.086 -16.781 1 96.12 54 GLU B N 1
ATOM 2468 C CA . GLU B 1 54 ? -5.449 -7.926 -17.562 1 96.12 54 GLU B CA 1
ATOM 2469 C C . GLU B 1 54 ? -5.059 -6.457 -17.672 1 96.12 54 GLU B C 1
ATOM 2471 O O . GLU B 1 54 ? -5.84 -5.645 -18.188 1 96.12 54 GLU B O 1
ATOM 2476 N N . MET B 1 55 ? -3.863 -6.137 -17.25 1 96.38 55 MET B N 1
ATOM 2477 C CA . MET B 1 55 ? -3.465 -4.734 -17.172 1 96.38 55 MET B CA 1
ATOM 2478 C C . MET B 1 55 ? -2.115 -4.52 -17.844 1 96.38 55 MET B C 1
ATOM 2480 O O . MET B 1 55 ? -1.132 -4.18 -17.188 1 96.38 55 MET B O 1
ATOM 2484 N N . PRO B 1 56 ? -2.078 -4.66 -19.141 1 94.69 56 PRO B N 1
ATOM 2485 C CA . PRO B 1 56 ? -0.794 -4.531 -19.844 1 94.69 56 PRO B CA 1
ATOM 2486 C C . PRO B 1 56 ? -0.213 -3.121 -19.734 1 94.69 56 PRO B C 1
ATOM 2488 O O . PRO B 1 56 ? -0.958 -2.139 -19.766 1 94.69 56 PRO B O 1
ATOM 2491 N N . ILE B 1 57 ? 1.061 -3.051 -19.531 1 95.31 57 ILE B N 1
ATOM 2492 C CA . ILE B 1 57 ? 1.89 -1.859 -19.672 1 95.31 57 ILE B CA 1
ATOM 2493 C C . ILE B 1 57 ? 3.127 -2.186 -20.5 1 95.31 57 ILE B C 1
ATOM 2495 O O . ILE B 1 57 ? 4.074 -2.797 -20.016 1 95.31 57 ILE B O 1
ATOM 2499 N N . HIS B 1 58 ? 3.158 -1.821 -21.703 1 91.19 58 HIS B N 1
ATOM 2500 C CA . HIS B 1 58 ? 4.23 -2.164 -22.625 1 91.19 58 HIS B CA 1
ATOM 2501 C C . HIS B 1 58 ? 4.605 -3.639 -22.516 1 91.19 58 HIS B C 1
ATOM 2503 O O . HIS B 1 58 ? 5.793 -3.982 -22.5 1 91.19 58 HIS B O 1
ATOM 2509 N N . GLN B 1 59 ? 3.715 -4.477 -22.375 1 85.06 59 GLN B N 1
ATOM 2510 C CA . GLN B 1 59 ? 3.98 -5.891 -22.141 1 85.06 59 GLN B CA 1
ATOM 2511 C C . GLN B 1 59 ? 4.277 -6.621 -23.438 1 85.06 59 GLN B C 1
ATOM 2513 O O . GLN B 1 59 ? 3.66 -6.34 -24.469 1 85.06 59 GLN B O 1
ATOM 2518 N N . ALA B 1 60 ? 5.117 -7.629 -23.266 1 80.62 60 ALA B N 1
ATOM 2519 C CA . ALA B 1 60 ? 5.398 -8.5 -24.406 1 80.62 60 ALA B CA 1
ATOM 2520 C C . ALA B 1 60 ? 4.168 -9.32 -24.781 1 80.62 60 ALA B C 1
ATOM 2522 O O . ALA B 1 60 ? 3.398 -9.742 -23.906 1 80.62 60 ALA B O 1
ATOM 2523 N N . GLU B 1 61 ? 4.035 -9.648 -26.016 1 79.62 61 GLU B N 1
ATOM 2524 C CA . GLU B 1 61 ? 2.893 -10.375 -26.547 1 79.62 61 GLU B CA 1
ATOM 2525 C C . GLU B 1 61 ? 2.752 -11.75 -25.906 1 79.62 61 GLU B C 1
ATOM 2527 O O . GLU B 1 61 ? 1.641 -12.195 -25.609 1 79.62 61 GLU B O 1
ATOM 2532 N N . SER B 1 62 ? 3.832 -12.445 -25.625 1 78.19 62 SER B N 1
ATOM 2533 C CA . SER B 1 62 ? 3.803 -13.797 -25.062 1 78.19 62 SER B CA 1
ATOM 2534 C C . SER B 1 62 ? 3.154 -13.812 -23.688 1 78.19 62 SER B C 1
ATOM 2536 O O . SER B 1 62 ? 2.416 -14.742 -23.359 1 78.19 62 SER B O 1
ATOM 2538 N N . GLN B 1 63 ? 3.445 -12.844 -22.906 1 76.88 63 GLN B N 1
ATOM 2539 C CA . GLN B 1 63 ? 2.881 -12.758 -21.562 1 76.88 63 GLN B CA 1
ATOM 2540 C C . GLN B 1 63 ? 1.384 -12.461 -21.625 1 76.88 63 GLN B C 1
ATOM 2542 O O . GLN B 1 63 ? 0.611 -13.008 -20.828 1 76.88 63 GLN B O 1
ATOM 2547 N N . VAL B 1 64 ? 1.061 -11.711 -22.547 1 81.25 64 VAL B N 1
ATOM 2548 C CA . VAL B 1 64 ? -0.344 -11.352 -22.719 1 81.25 64 VAL B CA 1
ATOM 2549 C C . VAL B 1 64 ? -1.142 -12.578 -23.156 1 81.25 64 VAL B C 1
ATOM 2551 O O . VAL B 1 64 ? -2.236 -12.828 -22.641 1 81.25 64 VAL B O 1
ATOM 2554 N N . THR B 1 65 ? -0.513 -13.398 -23.906 1 88.12 65 THR B N 1
ATOM 2555 C CA . THR B 1 65 ? -1.188 -14.586 -24.422 1 88.12 65 THR B CA 1
ATOM 2556 C C . THR B 1 65 ? -1.396 -15.617 -23.312 1 88.12 65 THR B C 1
ATOM 2558 O O . THR B 1 65 ? -2.48 -16.188 -23.188 1 88.12 65 THR B O 1
ATOM 2561 N N . ARG B 1 66 ? -0.441 -15.852 -22.453 1 90.88 66 ARG B N 1
ATOM 2562 C CA . ARG B 1 66 ? -0.555 -16.812 -21.359 1 90.88 66 ARG B CA 1
ATOM 2563 C C . ARG B 1 66 ? -1.646 -16.391 -20.375 1 90.88 66 ARG B C 1
ATOM 2565 O O . ARG B 1 66 ? -2.43 -17.219 -19.922 1 90.88 66 ARG B O 1
ATOM 2572 N N . ALA B 1 67 ? -1.591 -15.094 -20.109 1 93.94 67 ALA B N 1
ATOM 2573 C CA . ALA B 1 67 ? -2.617 -14.57 -19.219 1 93.94 67 ALA B CA 1
ATOM 2574 C C . ALA B 1 67 ? -4.012 -14.758 -19.812 1 93.94 67 ALA B C 1
ATOM 2576 O O . ALA B 1 67 ? -4.922 -15.234 -19.125 1 93.94 67 ALA B O 1
ATOM 2577 N N . SER B 1 68 ? -4.105 -14.477 -21.062 1 95.75 68 SER B N 1
ATOM 2578 C CA . SER B 1 68 ? -5.383 -14.594 -21.75 1 95.75 68 SER B CA 1
ATOM 2579 C C . SER B 1 68 ? -5.859 -16.047 -21.797 1 95.75 68 SER B C 1
ATOM 2581 O O . SER B 1 68 ? -7.035 -16.328 -21.562 1 95.75 68 SER B O 1
ATOM 2583 N N . ASP B 1 69 ? -5.004 -16.953 -22.109 1 96.69 69 ASP B N 1
ATOM 2584 C CA . ASP B 1 69 ? -5.344 -18.359 -22.188 1 96.69 69 ASP B CA 1
ATOM 2585 C C . ASP B 1 69 ? -5.797 -18.891 -20.828 1 96.69 69 ASP B C 1
ATOM 2587 O O . ASP B 1 69 ? -6.719 -19.703 -20.75 1 96.69 69 ASP B O 1
ATOM 2591 N N . HIS B 1 70 ? -5.152 -18.438 -19.875 1 97.69 70 HIS B N 1
ATOM 2592 C CA . HIS B 1 70 ? -5.535 -18.875 -18.531 1 97.69 70 HIS B CA 1
ATOM 2593 C C . HIS B 1 70 ? -6.941 -18.391 -18.188 1 97.69 70 HIS B C 1
ATOM 2595 O O . HIS B 1 70 ? -7.738 -19.156 -17.625 1 97.69 70 HIS B O 1
ATOM 2601 N N . ILE B 1 71 ? -7.254 -17.141 -18.453 1 98.31 71 ILE B N 1
ATOM 2602 C CA . ILE B 1 71 ? -8.57 -16.609 -18.141 1 98.31 71 ILE B CA 1
ATOM 2603 C C . ILE B 1 71 ? -9.641 -17.359 -18.938 1 98.31 71 ILE B C 1
ATOM 2605 O O . ILE B 1 71 ? -10.711 -17.672 -18.406 1 98.31 71 ILE B O 1
ATOM 2609 N N . LYS B 1 72 ? -9.32 -17.656 -20.188 1 97.94 72 LYS B N 1
ATOM 2610 C CA . LYS B 1 72 ? -10.234 -18.469 -20.984 1 97.94 72 LYS B CA 1
ATOM 2611 C C . LYS B 1 72 ? -10.492 -19.828 -20.328 1 97.94 72 LYS B C 1
ATOM 2613 O O . LYS B 1 72 ? -11.641 -20.266 -20.266 1 97.94 72 LYS B O 1
ATOM 2618 N N . TRP B 1 73 ? -9.445 -20.406 -19.922 1 98.31 73 TRP B N 1
ATOM 2619 C CA . TRP B 1 73 ? -9.547 -21.703 -19.25 1 98.31 73 TRP B CA 1
ATOM 2620 C C . TRP B 1 73 ? -10.391 -21.578 -17.984 1 98.31 73 TRP B C 1
ATOM 2622 O O . TRP B 1 73 ? -11.25 -22.422 -17.703 1 98.31 73 TRP B O 1
ATOM 2632 N N . LEU B 1 74 ? -10.188 -20.484 -17.188 1 98.62 74 LEU B N 1
ATOM 2633 C CA . LEU B 1 74 ? -10.977 -20.234 -15.984 1 98.62 74 LEU B CA 1
ATOM 2634 C C . LEU B 1 74 ? -12.453 -20.109 -16.312 1 98.62 74 LEU B C 1
ATOM 2636 O O . LEU B 1 74 ? -13.297 -20.75 -15.68 1 98.62 74 LEU B O 1
ATOM 2640 N N . LYS B 1 75 ? -12.734 -19.359 -17.312 1 98.56 75 LYS B N 1
ATOM 2641 C CA . LYS B 1 75 ? -14.125 -19.094 -17.672 1 98.56 75 LYS B CA 1
ATOM 2642 C C . LYS B 1 75 ? -14.812 -20.359 -18.156 1 98.56 75 LYS B C 1
ATOM 2644 O O . LYS B 1 75 ? -16.016 -20.547 -17.953 1 98.56 75 LYS B O 1
ATOM 2649 N N . LYS B 1 76 ? -14.094 -21.203 -18.812 1 98.19 76 LYS B N 1
ATOM 2650 C CA . LYS B 1 76 ? -14.633 -22.469 -19.297 1 98.19 76 LYS B CA 1
ATOM 2651 C C . LYS B 1 76 ? -14.977 -23.406 -18.141 1 98.19 76 LYS B C 1
ATOM 2653 O O . LYS B 1 76 ? -15.945 -24.156 -18.203 1 98.19 76 LYS B O 1
ATOM 2658 N N . ASN B 1 77 ? -14.266 -23.344 -17.078 1 98.12 77 ASN B N 1
ATOM 2659 C CA . ASN B 1 77 ? -14.383 -24.312 -15.992 1 98.12 77 ASN B CA 1
ATOM 2660 C C . ASN B 1 77 ? -15.203 -23.766 -14.836 1 98.12 77 ASN B C 1
ATOM 2662 O O . ASN B 1 77 ? -15.688 -24.516 -13.992 1 98.12 77 ASN B O 1
ATOM 2666 N N . TYR B 1 78 ? -15.266 -22.406 -14.789 1 98.31 78 TYR B N 1
ATOM 2667 C CA . TYR B 1 78 ? -15.977 -21.766 -13.695 1 98.31 78 TYR B CA 1
ATOM 2668 C C . TYR B 1 78 ? -16.922 -20.688 -14.211 1 98.31 78 TYR B C 1
ATOM 2670 O O . TYR B 1 78 ? -16.484 -19.781 -14.922 1 98.31 78 TYR B O 1
ATOM 2678 N N . ASN B 1 79 ? -18.172 -20.641 -13.781 1 98.12 79 ASN B N 1
ATOM 2679 C CA . ASN B 1 79 ? -19.188 -19.75 -14.312 1 98.12 79 ASN B CA 1
ATOM 2680 C C . ASN B 1 79 ? -19.172 -18.391 -13.602 1 98.12 79 ASN B C 1
ATOM 2682 O O . ASN B 1 79 ? -19.812 -17.438 -14.047 1 98.12 79 ASN B O 1
ATOM 2686 N N . ASN B 1 80 ? -18.438 -18.312 -12.508 1 98.62 80 ASN B N 1
ATOM 2687 C CA . ASN B 1 80 ? -18.422 -17.094 -11.703 1 98.62 80 ASN B CA 1
ATOM 2688 C C . ASN B 1 80 ? -17.234 -16.203 -12.062 1 98.62 80 ASN B C 1
ATOM 2690 O O . ASN B 1 80 ? -16.875 -15.305 -11.297 1 98.62 80 ASN B O 1
ATOM 2694 N N . VAL B 1 81 ? -16.578 -16.422 -13.242 1 98.75 81 VAL B N 1
ATOM 2695 C CA . VAL B 1 81 ? -15.367 -15.711 -13.617 1 98.75 81 VAL B CA 1
ATOM 2696 C C . VAL B 1 81 ? -15.688 -14.672 -14.695 1 98.75 81 VAL B C 1
ATOM 2698 O O . VAL B 1 81 ? -16.344 -14.992 -15.695 1 98.75 81 VAL B O 1
ATOM 2701 N N . GLU B 1 82 ? -15.273 -13.422 -14.469 1 98.56 82 GLU B N 1
ATOM 2702 C CA . GLU B 1 82 ? -15.359 -12.344 -15.445 1 98.56 82 GLU B CA 1
ATOM 2703 C C . GLU B 1 82 ? -13.977 -11.875 -15.883 1 98.56 82 GLU B C 1
ATOM 2705 O O . GLU B 1 82 ? -13.023 -11.922 -15.094 1 98.56 82 GLU B O 1
ATOM 2710 N N . ARG B 1 83 ? -13.953 -11.477 -17.094 1 98.12 83 ARG B N 1
ATOM 2711 C CA . ARG B 1 83 ? -12.711 -10.984 -17.688 1 98.12 83 ARG B CA 1
ATOM 2712 C C . ARG B 1 83 ? -12.844 -9.523 -18.094 1 98.12 83 ARG B C 1
ATOM 2714 O O . ARG B 1 83 ? -13.859 -9.125 -18.672 1 98.12 83 ARG B O 1
ATOM 2721 N N . LEU B 1 84 ? -11.836 -8.711 -17.75 1 97.56 84 LEU B N 1
ATOM 2722 C CA . LEU B 1 84 ? -11.734 -7.328 -18.203 1 97.56 84 LEU B CA 1
ATOM 2723 C C . LEU B 1 84 ? -10.289 -6.957 -18.516 1 97.56 84 LEU B C 1
ATOM 2725 O O . LEU B 1 84 ? -9.375 -7.34 -17.766 1 97.56 84 LEU B O 1
ATOM 2729 N N . GLN B 1 85 ? -10.094 -6.273 -19.547 1 96 85 GLN B N 1
ATOM 2730 C CA . GLN B 1 85 ? -8.773 -5.746 -19.859 1 96 85 GLN B CA 1
ATOM 2731 C C . GLN B 1 85 ? -8.734 -4.227 -19.719 1 96 85 GLN B C 1
ATOM 2733 O O . GLN B 1 85 ? -9.633 -3.533 -20.203 1 96 85 GLN B O 1
ATOM 2738 N N . VAL B 1 86 ? -7.777 -3.734 -19.047 1 97.06 86 VAL B N 1
ATOM 2739 C CA . VAL B 1 86 ? -7.496 -2.307 -18.938 1 97.06 86 VAL B CA 1
ATOM 2740 C C . VAL B 1 86 ? -6.078 -2.025 -19.422 1 97.06 86 VAL B C 1
ATOM 2742 O O . VAL B 1 86 ? -5.105 -2.293 -18.719 1 97.06 86 VAL B O 1
ATOM 2745 N N . ASN B 1 87 ? -5.977 -1.513 -20.625 1 96.69 87 ASN B N 1
ATOM 2746 C CA . ASN B 1 87 ? -4.66 -1.143 -21.125 1 96.69 87 ASN B CA 1
ATOM 2747 C C . ASN B 1 87 ? -4.105 0.085 -20.406 1 96.69 87 ASN B C 1
ATOM 2749 O O . ASN B 1 87 ? -4.625 1.19 -20.578 1 96.69 87 ASN B O 1
ATOM 2753 N N . LEU B 1 88 ? -2.998 -0.082 -19.688 1 97.69 88 LEU B N 1
ATOM 2754 C CA . LEU B 1 88 ? -2.473 0.99 -18.859 1 97.69 88 LEU B CA 1
ATOM 2755 C C . LEU B 1 88 ? -1.274 1.661 -19.516 1 97.69 88 LEU B C 1
ATOM 2757 O O . LEU B 1 88 ? -0.654 2.553 -18.938 1 97.69 88 LEU B O 1
ATOM 2761 N N . THR B 1 89 ? -0.909 1.262 -20.734 1 97.19 89 THR B N 1
ATOM 2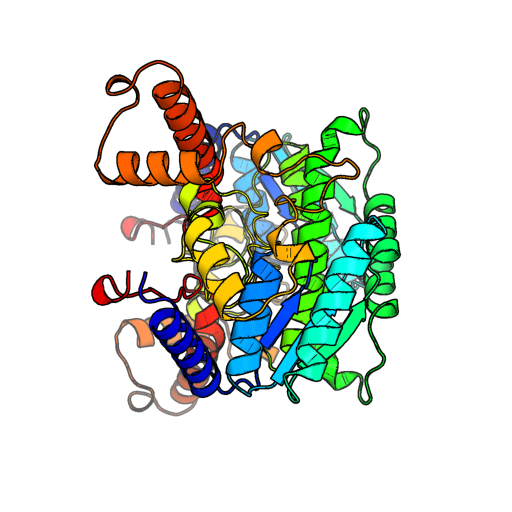762 C CA . THR B 1 89 ? 0.238 1.834 -21.438 1 97.19 89 THR B CA 1
ATOM 2763 C C . THR B 1 89 ? 0.094 3.348 -21.562 1 97.19 89 THR B C 1
ATOM 2765 O O . THR B 1 89 ? 0.997 4.098 -21.188 1 97.19 89 THR B O 1
ATOM 2768 N N . PRO B 1 90 ? -1.06 3.83 -22 1 98.25 90 PRO B N 1
ATOM 2769 C CA . PRO B 1 90 ? -1.169 5.285 -22.109 1 98.25 90 PRO B CA 1
ATOM 2770 C C . PRO B 1 90 ? -1.056 5.988 -20.766 1 98.25 90 PRO B C 1
ATOM 2772 O O . PRO B 1 90 ? -0.461 7.066 -20.672 1 98.25 90 PRO B O 1
ATOM 2775 N N . THR B 1 91 ? -1.687 5.434 -19.766 1 98.56 91 THR B N 1
ATOM 2776 C CA . THR B 1 91 ? -1.618 6.008 -18.422 1 98.56 91 THR B CA 1
ATOM 2777 C C . THR B 1 91 ? -0.174 6.078 -17.938 1 98.56 91 THR B C 1
ATOM 2779 O O . THR B 1 91 ? 0.269 7.113 -17.438 1 98.56 91 THR B O 1
ATOM 2782 N N . PHE B 1 92 ? 0.554 4.996 -18.125 1 98.25 92 PHE B N 1
ATOM 2783 C CA . PHE B 1 92 ? 1.958 4.938 -17.734 1 98.25 92 PHE B CA 1
ATOM 2784 C C . PHE B 1 92 ? 2.771 5.988 -18.484 1 98.25 92 PHE B C 1
ATOM 2786 O O . PHE B 1 92 ? 3.545 6.73 -17.875 1 98.25 92 PHE B O 1
ATOM 2793 N N . ASP B 1 93 ? 2.559 6.051 -19.734 1 98.25 93 ASP B N 1
ATOM 2794 C CA . ASP B 1 93 ? 3.283 7.012 -20.562 1 98.25 93 ASP B CA 1
ATOM 2795 C C . ASP B 1 93 ? 2.963 8.445 -20.156 1 98.25 93 ASP B C 1
ATOM 2797 O O . ASP B 1 93 ? 3.848 9.305 -20.125 1 98.25 93 ASP B O 1
ATOM 2801 N N . SER B 1 94 ? 1.738 8.68 -19.859 1 98.44 94 SER B N 1
ATOM 2802 C CA . SER B 1 94 ? 1.328 10 -19.406 1 98.44 94 SER B CA 1
ATOM 2803 C C . SER B 1 94 ? 2.025 10.375 -18.094 1 98.44 94 SER B C 1
ATOM 2805 O O . SER B 1 94 ? 2.439 11.523 -17.922 1 98.44 94 SER B O 1
ATOM 2807 N N . LEU B 1 95 ? 2.125 9.461 -17.188 1 98.31 95 LEU B N 1
ATOM 2808 C CA . LEU B 1 95 ? 2.824 9.711 -15.938 1 98.31 95 LEU B CA 1
ATOM 2809 C C . LEU B 1 95 ? 4.301 10.008 -16.188 1 98.31 95 LEU B C 1
ATOM 2811 O O . LEU B 1 95 ? 4.844 10.977 -15.656 1 98.31 95 LEU B O 1
ATOM 2815 N N . VAL B 1 96 ? 4.91 9.18 -17 1 97.31 96 VAL B N 1
ATOM 2816 C CA . VAL B 1 96 ? 6.324 9.344 -17.328 1 97.31 96 VAL B CA 1
ATOM 2817 C C . VAL B 1 96 ? 6.559 10.727 -17.938 1 97.31 96 VAL B C 1
ATOM 2819 O O . VAL B 1 96 ? 7.539 11.398 -17.609 1 97.31 96 VAL B O 1
ATOM 2822 N N . ASP B 1 97 ? 5.645 11.133 -18.766 1 97.25 97 ASP B N 1
ATOM 2823 C CA . ASP B 1 97 ? 5.746 12.43 -19.438 1 97.25 97 ASP B CA 1
ATOM 2824 C C . ASP B 1 97 ? 5.684 13.57 -18.422 1 97.25 97 ASP B C 1
ATOM 2826 O O . ASP B 1 97 ? 6.254 14.641 -18.641 1 97.25 97 ASP B O 1
ATOM 2830 N N . ALA B 1 98 ? 4.984 13.336 -17.297 1 97 98 ALA B N 1
ATOM 2831 C CA . ALA B 1 98 ? 4.801 14.375 -16.281 1 97 98 ALA B CA 1
ATOM 2832 C C . ALA B 1 98 ? 6.031 14.484 -15.383 1 97 98 ALA B C 1
ATOM 2834 O O . ALA B 1 98 ? 6.18 15.461 -14.648 1 97 98 ALA B O 1
ATOM 2835 N N . LEU B 1 99 ? 6.895 13.492 -15.375 1 97.25 99 LEU B N 1
A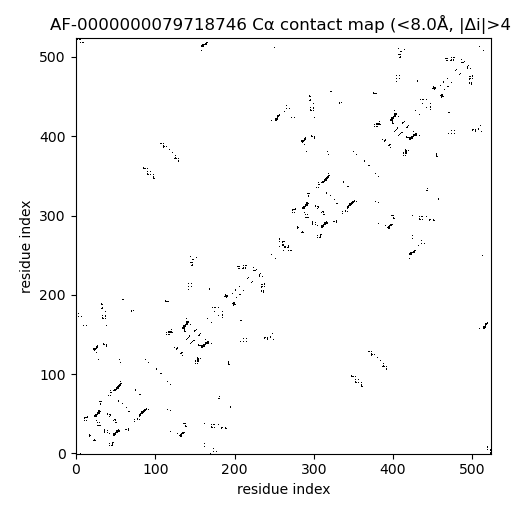TOM 2836 C CA . LEU B 1 99 ? 8.07 13.445 -14.508 1 97.25 99 LEU B CA 1
ATOM 2837 C C . LEU B 1 99 ? 9.219 14.234 -15.117 1 97.25 99 LEU B C 1
ATOM 2839 O O . LEU B 1 99 ? 9.391 14.258 -16.344 1 97.25 99 LEU B O 1
ATOM 2843 N N . PRO B 1 100 ? 10.039 14.891 -14.289 1 95.5 100 PRO B N 1
ATOM 2844 C CA . PRO B 1 100 ? 11.211 15.578 -14.828 1 95.5 100 PRO B CA 1
ATOM 2845 C C . PRO B 1 100 ? 12.195 14.633 -15.508 1 95.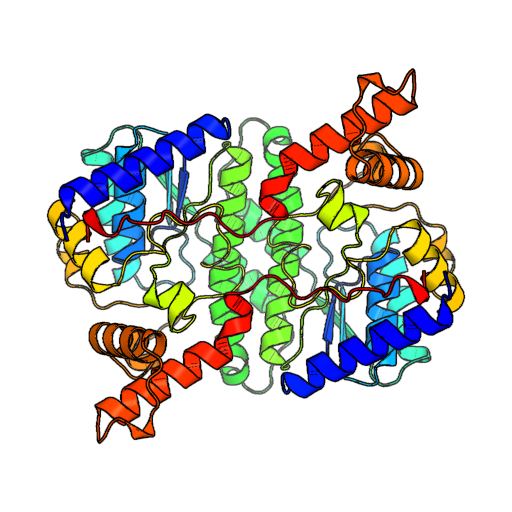5 100 PRO B C 1
ATOM 2847 O O . PRO B 1 100 ? 12.289 13.461 -15.125 1 95.5 100 PRO B O 1
ATOM 2850 N N . ALA B 1 101 ? 12.945 15.164 -16.469 1 92.12 101 ALA B N 1
ATOM 2851 C CA . ALA B 1 101 ? 13.984 14.383 -17.141 1 92.12 101 ALA B CA 1
ATOM 2852 C C . ALA B 1 101 ? 15.102 14.016 -16.172 1 92.12 101 ALA B C 1
ATOM 2854 O O . ALA B 1 101 ? 15.336 14.719 -15.18 1 92.12 101 ALA B O 1
ATOM 2855 N N . VAL B 1 102 ? 15.641 12.883 -16.391 1 93.12 102 VAL B N 1
ATOM 2856 C CA . VAL B 1 102 ? 16.812 12.469 -15.617 1 93.12 102 VAL B CA 1
ATOM 2857 C C . VAL B 1 102 ? 18.047 12.477 -16.5 1 93.12 102 VAL B C 1
ATOM 2859 O O . VAL B 1 102 ? 17.938 12.422 -17.734 1 93.12 102 VAL B O 1
ATOM 2862 N N . ASP B 1 103 ? 19.219 12.594 -15.891 1 91.81 103 ASP B N 1
ATOM 2863 C CA . ASP B 1 103 ? 20.469 12.609 -16.641 1 91.81 103 ASP B CA 1
ATOM 2864 C C . ASP B 1 103 ? 20.734 11.258 -17.281 1 91.81 103 ASP B C 1
ATOM 2866 O O . ASP B 1 103 ? 21.141 11.188 -18.453 1 91.81 103 ASP B O 1
ATOM 2870 N N . ASN B 1 104 ? 20.516 10.195 -16.484 1 92.94 104 ASN B N 1
ATOM 2871 C CA . ASN B 1 104 ? 20.719 8.82 -16.938 1 92.94 104 ASN B CA 1
ATOM 2872 C C . ASN B 1 104 ? 19.453 7.977 -16.734 1 92.94 104 ASN B C 1
ATOM 2874 O O . ASN B 1 104 ? 19.047 7.73 -15.594 1 92.94 104 ASN B O 1
ATOM 2878 N N . GLU B 1 105 ? 18.891 7.5 -17.812 1 90.56 105 GLU B N 1
ATOM 2879 C CA . GLU B 1 105 ? 17.641 6.742 -17.766 1 90.56 105 GLU B CA 1
ATOM 2880 C C . GLU B 1 105 ? 17.781 5.48 -16.922 1 90.56 105 GLU B C 1
ATOM 2882 O O . GLU B 1 105 ? 16.828 5.047 -16.266 1 90.56 105 GLU B O 1
ATOM 2887 N N . GLU B 1 106 ? 18.922 4.938 -16.891 1 90.5 106 GLU B N 1
ATOM 2888 C CA . GLU B 1 106 ? 19.172 3.721 -16.125 1 90.5 106 GLU B CA 1
ATOM 2889 C C . GLU B 1 106 ? 18.922 3.953 -14.633 1 90.5 106 GLU B C 1
ATOM 2891 O O . GLU B 1 106 ? 18.562 3.027 -13.906 1 90.5 106 GLU B O 1
ATOM 2896 N N . ASP B 1 107 ? 19.031 5.203 -14.289 1 91.06 107 ASP B N 1
ATOM 2897 C CA . ASP B 1 107 ? 18.906 5.543 -12.875 1 91.06 107 ASP B CA 1
ATOM 2898 C C . ASP B 1 107 ? 17.469 5.371 -12.391 1 91.06 107 ASP B C 1
ATOM 2900 O O . ASP B 1 107 ? 17.234 5.16 -11.195 1 91.06 107 ASP B O 1
ATOM 2904 N N . ARG B 1 108 ? 16.516 5.48 -13.336 1 93.62 108 ARG B N 1
ATOM 2905 C CA . ARG B 1 108 ? 15.141 5.426 -12.859 1 93.62 108 ARG B CA 1
ATOM 2906 C C . ARG B 1 108 ? 14.453 4.152 -13.336 1 93.62 108 ARG B C 1
ATOM 2908 O O . ARG B 1 108 ? 13.227 4.043 -13.266 1 93.62 108 ARG B O 1
ATOM 2915 N N . PHE B 1 109 ? 15.219 3.176 -13.805 1 91.94 109 PHE B N 1
ATOM 2916 C CA . PHE B 1 109 ? 14.641 1.93 -14.305 1 91.94 109 PHE B CA 1
ATOM 2917 C C . PHE B 1 109 ? 13.836 1.232 -13.219 1 91.94 109 PHE B C 1
ATOM 2919 O O . PHE B 1 109 ? 12.68 0.871 -13.438 1 91.94 109 PHE B O 1
ATOM 2926 N N . MET B 1 110 ? 14.406 1.073 -12.078 1 92.75 110 MET B N 1
ATOM 2927 C CA . MET B 1 110 ? 13.734 0.389 -10.977 1 92.75 110 MET B CA 1
ATOM 2928 C C . MET B 1 110 ? 12.5 1.164 -10.523 1 92.75 110 MET B C 1
ATOM 2930 O O . MET B 1 110 ? 11.453 0.572 -10.25 1 92.75 110 MET B O 1
ATOM 2934 N N . SER B 1 111 ? 12.641 2.496 -10.461 1 96.19 111 SER B N 1
ATOM 2935 C CA . SER B 1 111 ? 11.516 3.336 -10.055 1 96.19 111 SER B CA 1
ATOM 2936 C C . SER B 1 111 ? 10.352 3.201 -11.031 1 96.19 111 SER B C 1
ATOM 2938 O O . SER B 1 111 ? 9.195 3.119 -10.617 1 96.19 111 SER B O 1
ATOM 2940 N N . LEU B 1 112 ? 10.672 3.152 -12.297 1 96.44 112 LEU B N 1
ATOM 2941 C CA . LEU B 1 112 ? 9.633 3.041 -13.312 1 96.44 112 LEU B CA 1
ATOM 2942 C C . LEU B 1 112 ? 9.008 1.647 -13.305 1 96.44 112 LEU B C 1
ATOM 2944 O O . LEU B 1 112 ? 7.805 1.499 -13.523 1 96.44 112 LEU B O 1
ATOM 2948 N N . ALA B 1 113 ? 9.852 0.633 -13.07 1 94.88 113 ALA B N 1
ATOM 2949 C CA . ALA B 1 113 ? 9.328 -0.726 -12.953 1 94.88 113 ALA B CA 1
ATOM 2950 C C . ALA B 1 113 ? 8.328 -0.825 -11.805 1 94.88 113 ALA B C 1
ATOM 2952 O O . ALA B 1 113 ? 7.23 -1.362 -11.977 1 94.88 113 ALA B O 1
ATOM 2953 N N . ASN B 1 114 ? 8.672 -0.26 -10.656 1 97.12 114 ASN B N 1
ATOM 2954 C CA . ASN B 1 114 ? 7.789 -0.273 -9.492 1 97.12 114 ASN B CA 1
ATOM 2955 C C . ASN B 1 114 ? 6.543 0.575 -9.734 1 97.12 114 ASN B C 1
ATOM 2957 O O . ASN B 1 114 ? 5.477 0.278 -9.195 1 97.12 114 ASN B O 1
ATOM 2961 N N . THR B 1 115 ? 6.684 1.604 -10.531 1 97.94 115 THR B N 1
ATOM 2962 C CA . THR B 1 115 ? 5.551 2.449 -10.891 1 97.94 115 THR B CA 1
ATOM 2963 C C . THR B 1 115 ? 4.504 1.65 -11.664 1 97.94 115 THR B C 1
ATOM 2965 O O . THR B 1 115 ? 3.303 1.809 -11.43 1 97.94 115 THR B O 1
ATOM 2968 N N . ARG B 1 116 ? 4.953 0.78 -12.555 1 97.25 116 ARG B N 1
ATOM 2969 C CA . ARG B 1 116 ? 4.031 -0.081 -13.281 1 97.25 116 ARG B CA 1
ATOM 2970 C C . ARG B 1 116 ? 3.205 -0.935 -12.328 1 97.25 116 ARG B C 1
ATOM 2972 O O . ARG B 1 116 ? 1.982 -1.02 -12.461 1 97.25 116 ARG B O 1
ATOM 2979 N N . ALA B 1 117 ? 3.889 -1.536 -11.375 1 97.56 117 ALA B N 1
ATOM 2980 C CA . ALA B 1 117 ? 3.217 -2.383 -10.391 1 97.56 117 ALA B CA 1
ATOM 2981 C C . ALA B 1 117 ? 2.193 -1.586 -9.586 1 97.56 117 ALA B C 1
ATOM 2983 O O . ALA B 1 117 ? 1.088 -2.066 -9.328 1 97.56 117 ALA B O 1
ATOM 2984 N N . ARG B 1 118 ? 2.523 -0.391 -9.219 1 98.69 118 ARG B N 1
ATOM 2985 C CA . ARG B 1 118 ? 1.641 0.421 -8.391 1 98.69 118 ARG B CA 1
ATOM 2986 C C . ARG B 1 118 ? 0.451 0.934 -9.195 1 98.69 118 ARG B C 1
ATOM 2988 O O . ARG B 1 118 ? -0.652 1.074 -8.664 1 98.69 118 ARG B O 1
ATOM 2995 N N . LEU B 1 119 ? 0.645 1.187 -10.492 1 98.56 119 LEU B N 1
ATOM 2996 C CA . LEU B 1 119 ? -0.485 1.543 -11.344 1 98.56 119 LEU B CA 1
ATOM 2997 C C . LEU B 1 119 ? -1.475 0.387 -11.445 1 98.56 119 LEU B C 1
ATOM 2999 O O . LEU B 1 119 ? -2.689 0.601 -11.43 1 98.56 119 LEU B O 1
ATOM 3003 N N . ARG B 1 120 ? -0.958 -0.807 -11.516 1 98.38 120 ARG B N 1
ATOM 3004 C CA . ARG B 1 120 ? -1.827 -1.979 -11.562 1 98.38 120 ARG B CA 1
ATOM 3005 C C . ARG B 1 120 ? -2.6 -2.141 -10.258 1 98.38 120 ARG B C 1
ATOM 3007 O O . ARG B 1 120 ? -3.805 -2.398 -10.273 1 98.38 120 ARG B O 1
ATOM 3014 N N . MET B 1 121 ? -1.889 -1.985 -9.172 1 98.75 121 MET B N 1
ATOM 3015 C CA . MET B 1 121 ? -2.541 -2.039 -7.867 1 98.75 121 MET B CA 1
ATOM 3016 C C . MET B 1 121 ? -3.643 -0.991 -7.77 1 98.75 121 MET B C 1
ATOM 3018 O O . MET B 1 121 ? -4.746 -1.286 -7.301 1 98.75 121 MET B O 1
ATOM 3022 N N . THR B 1 122 ? -3.381 0.22 -8.258 1 98.81 122 THR B N 1
ATOM 3023 C CA . THR B 1 122 ? -4.352 1.307 -8.258 1 98.81 122 THR B CA 1
ATOM 3024 C C . THR B 1 122 ? -5.605 0.908 -9.039 1 98.81 122 THR B C 1
ATOM 3026 O O . THR B 1 122 ? -6.727 1.144 -8.578 1 98.81 122 THR B O 1
ATOM 3029 N N . THR B 1 123 ? -5.391 0.279 -10.125 1 98.81 123 THR B N 1
ATOM 3030 C CA . THR B 1 123 ? -6.492 -0.146 -10.984 1 98.81 123 THR B CA 1
ATOM 3031 C C . THR B 1 123 ? -7.293 -1.264 -10.32 1 98.81 123 THR B C 1
ATOM 3033 O O . THR B 1 123 ? -8.523 -1.259 -10.367 1 98.81 123 THR B O 1
ATOM 3036 N N . LEU B 1 124 ? -6.641 -2.213 -9.719 1 98.81 124 LEU B N 1
ATOM 3037 C CA . LEU B 1 124 ? -7.316 -3.281 -8.992 1 98.81 124 LEU B CA 1
ATOM 3038 C C . LEU B 1 124 ? -8.25 -2.709 -7.93 1 98.81 124 LEU B C 1
ATOM 3040 O O . LEU B 1 124 ? -9.406 -3.119 -7.828 1 98.81 124 LEU B O 1
ATOM 3044 N N . TYR B 1 125 ? -7.793 -1.737 -7.234 1 98.81 125 TYR B N 1
ATOM 3045 C CA . TYR B 1 125 ? -8.578 -1.199 -6.125 1 98.81 125 TYR B CA 1
ATOM 3046 C C . TYR B 1 125 ? -9.734 -0.353 -6.637 1 98.81 125 TYR B C 1
ATOM 3048 O O . TYR B 1 125 ? -10.742 -0.189 -5.945 1 98.81 125 TYR B O 1
ATOM 3056 N N . TYR B 1 126 ? -9.547 0.228 -7.859 1 98.62 126 TYR B N 1
ATOM 3057 C CA . TYR B 1 126 ? -10.688 0.891 -8.477 1 98.62 126 TYR B CA 1
ATOM 3058 C C . TYR B 1 126 ? -11.859 -0.074 -8.633 1 98.62 126 TYR B C 1
ATOM 3060 O O . TYR B 1 126 ? -12.977 0.218 -8.195 1 98.62 126 TYR B O 1
ATOM 3068 N N . PHE B 1 127 ? -11.609 -1.209 -9.148 1 98.56 127 PHE B N 1
ATOM 3069 C CA . PHE B 1 127 ? -12.664 -2.182 -9.414 1 98.56 127 PHE B CA 1
ATOM 3070 C C . PHE B 1 127 ? -13.125 -2.844 -8.125 1 98.56 127 PHE B C 1
ATOM 3072 O O . PHE B 1 127 ? -14.305 -3.186 -7.98 1 98.56 127 PHE B O 1
ATOM 3079 N N . ALA B 1 128 ? -12.18 -3.082 -7.18 1 98.5 128 ALA B N 1
ATOM 3080 C CA . ALA B 1 128 ? -12.555 -3.658 -5.891 1 98.5 128 ALA B CA 1
ATOM 3081 C C . ALA B 1 128 ? -13.609 -2.807 -5.195 1 98.5 128 ALA B C 1
ATOM 3083 O O . ALA B 1 128 ? -14.625 -3.326 -4.719 1 98.5 128 ALA B O 1
ATOM 3084 N N . ALA B 1 129 ? -13.367 -1.499 -5.172 1 96.88 129 ALA B N 1
ATOM 3085 C CA . ALA B 1 129 ? -14.305 -0.578 -4.535 1 96.88 129 ALA B CA 1
ATOM 3086 C C . ALA B 1 129 ? -15.609 -0.499 -5.312 1 96.88 129 ALA B C 1
ATOM 3088 O O . ALA B 1 129 ? -16.688 -0.516 -4.723 1 96.88 129 ALA B O 1
ATOM 3089 N N . LEU B 1 130 ? -15.5 -0.392 -6.609 1 96.88 130 LEU B N 1
ATOM 3090 C CA . LEU B 1 130 ? -16.656 -0.214 -7.48 1 96.88 130 LEU B CA 1
ATOM 3091 C C . LEU B 1 130 ? -17.609 -1.406 -7.379 1 96.88 130 LEU B C 1
ATOM 3093 O O . LEU B 1 130 ? -18.828 -1.236 -7.363 1 96.88 130 LEU B O 1
ATOM 3097 N N . ASN B 1 131 ? -17.062 -2.639 -7.211 1 97 131 ASN B N 1
ATOM 3098 C CA . ASN B 1 131 ? -17.859 -3.852 -7.332 1 97 131 ASN B CA 1
ATOM 3099 C C . ASN B 1 131 ? -17.969 -4.582 -5.996 1 97 131 ASN B C 1
ATOM 3101 O O . ASN B 1 131 ? -18.516 -5.688 -5.93 1 97 131 ASN B O 1
ATOM 3105 N N . LYS B 1 132 ? -17.438 -3.99 -4.906 1 97 132 LYS B N 1
ATOM 3106 C CA . LYS B 1 132 ? -17.438 -4.598 -3.578 1 97 132 LYS B CA 1
ATOM 3107 C C . LYS B 1 132 ? -16.734 -5.949 -3.59 1 97 132 LYS B C 1
ATOM 3109 O O . LYS B 1 132 ? -17.312 -6.957 -3.16 1 97 132 LYS B O 1
ATOM 3114 N N . LEU B 1 133 ? -15.539 -5.957 -4.051 1 98.69 133 LEU B N 1
ATOM 3115 C CA . LEU B 1 133 ? -14.68 -7.137 -4.125 1 98.69 133 LEU B CA 1
ATOM 3116 C C . LEU B 1 133 ? -13.438 -6.961 -3.258 1 98.69 133 LEU B C 1
ATOM 3118 O O . LEU B 1 133 ? -13.148 -5.855 -2.799 1 98.69 133 LEU B O 1
ATOM 3122 N N . LEU B 1 134 ? -12.703 -8.031 -3.006 1 98.75 134 LEU B N 1
ATOM 3123 C CA . LEU B 1 134 ? -11.414 -8.016 -2.318 1 98.75 134 LEU B CA 1
ATOM 3124 C C . LEU B 1 134 ? -10.273 -8.234 -3.307 1 98.75 134 LEU B C 1
ATOM 3126 O O . LEU B 1 134 ? -10.352 -9.117 -4.164 1 98.75 134 LEU B O 1
ATOM 3130 N N . VAL B 1 135 ? -9.289 -7.422 -3.217 1 98.88 135 VAL B N 1
ATOM 3131 C CA . VAL B 1 135 ? -8.078 -7.656 -4 1 98.88 135 VAL B CA 1
ATOM 3132 C C . VAL B 1 135 ? -7.324 -8.859 -3.438 1 98.88 135 VAL B C 1
ATOM 3134 O O . VAL B 1 135 ? -6.832 -8.82 -2.309 1 98.88 135 VAL B O 1
ATOM 3137 N N . ALA B 1 136 ? -7.156 -9.891 -4.211 1 98.81 136 ALA B N 1
ATOM 3138 C CA . ALA B 1 136 ? -6.473 -11.109 -3.787 1 98.81 136 ALA B CA 1
ATOM 3139 C C . ALA B 1 136 ? -4.98 -11.047 -4.105 1 98.81 136 ALA B C 1
ATOM 3141 O O . ALA B 1 136 ? -4.594 -10.867 -5.262 1 98.81 136 ALA B O 1
ATOM 3142 N N . GLY B 1 137 ? -4.195 -11.203 -3.119 1 98.56 137 GLY B N 1
ATOM 3143 C CA . GLY B 1 137 ? -2.754 -11.188 -3.301 1 98.56 137 GLY B CA 1
ATOM 3144 C C . GLY B 1 137 ? -2.205 -12.492 -3.838 1 98.56 137 GLY B C 1
ATOM 3145 O O . GLY B 1 137 ? -2.678 -13.57 -3.471 1 98.56 137 GLY B O 1
ATOM 3146 N N . THR B 1 138 ? -1.137 -12.391 -4.586 1 98.12 138 THR B N 1
ATOM 3147 C CA . THR B 1 138 ? -0.598 -13.57 -5.262 1 98.12 138 THR B CA 1
ATOM 3148 C C . THR B 1 138 ? 0.8 -13.898 -4.742 1 98.12 138 THR B C 1
ATOM 3150 O O . THR B 1 138 ? 1.464 -14.797 -5.262 1 98.12 138 THR B O 1
ATOM 3153 N N . GLY B 1 139 ? 1.253 -13.18 -3.756 1 97.25 139 GLY B N 1
ATOM 3154 C CA . GLY B 1 139 ? 2.586 -13.43 -3.23 1 97.25 139 GLY B CA 1
ATOM 3155 C C . GLY B 1 139 ? 2.678 -14.711 -2.43 1 97.25 139 GLY B C 1
ATOM 3156 O O . GLY B 1 139 ? 1.812 -15 -1.599 1 97.25 139 GLY B O 1
ATOM 3157 N N . ASN B 1 140 ? 3.672 -15.539 -2.705 1 98.06 140 ASN B N 1
ATOM 3158 C CA . ASN B 1 140 ? 3.922 -16.734 -1.92 1 98.06 140 ASN B CA 1
ATOM 3159 C C . ASN B 1 140 ? 4.875 -16.469 -0.761 1 98.06 140 ASN B C 1
ATOM 3161 O O . ASN B 1 140 ? 5.367 -15.344 -0.609 1 98.06 140 ASN B O 1
ATOM 3165 N N . LYS B 1 141 ? 5.184 -17.438 -0.03 1 97.88 141 LYS B N 1
ATOM 3166 C CA . LYS B 1 141 ? 5.906 -17.281 1.229 1 97.88 141 LYS B CA 1
ATOM 3167 C C . LYS B 1 141 ? 7.332 -16.797 0.99 1 97.88 141 LYS B C 1
ATOM 3169 O O . LYS B 1 141 ? 7.828 -15.93 1.718 1 97.88 141 LYS B O 1
ATOM 3174 N N . VAL B 1 142 ? 7.973 -17.312 0.01 1 97.25 142 VAL B N 1
ATOM 3175 C CA . VAL B 1 142 ? 9.375 -17 -0.267 1 97.25 142 VAL B CA 1
ATOM 3176 C C . VAL B 1 142 ? 9.492 -15.555 -0.754 1 97.25 142 VAL B C 1
ATOM 3178 O O . VAL B 1 142 ? 10.344 -14.805 -0.274 1 97.25 142 VAL B O 1
ATOM 3181 N N . GLU B 1 143 ? 8.641 -15.18 -1.664 1 96.44 143 GLU B N 1
ATOM 3182 C CA . GLU B 1 143 ? 8.68 -13.844 -2.252 1 96.44 143 GLU B CA 1
ATOM 3183 C C . GLU B 1 143 ? 8.312 -12.781 -1.225 1 96.44 143 GLU B C 1
ATOM 3185 O O . GLU B 1 143 ? 9.016 -11.766 -1.097 1 96.44 143 GLU B O 1
ATOM 3190 N N . ASP B 1 144 ? 7.289 -13.023 -0.47 1 96.06 144 ASP B N 1
ATOM 3191 C CA . ASP B 1 144 ? 6.734 -11.977 0.381 1 96.06 144 ASP B CA 1
ATOM 3192 C C . ASP B 1 144 ? 7.457 -11.922 1.726 1 96.06 144 ASP B C 1
ATOM 3194 O O . ASP B 1 144 ? 7.684 -10.844 2.27 1 96.06 144 ASP B O 1
ATOM 3198 N N . PHE B 1 145 ? 7.84 -13.117 2.258 1 95.12 145 PHE B N 1
ATOM 3199 C CA . PHE B 1 145 ? 8.312 -13.125 3.637 1 95.12 145 PHE B CA 1
ATOM 3200 C C . PHE B 1 145 ? 9.727 -13.688 3.721 1 95.12 145 PHE B C 1
ATOM 3202 O O . PHE B 1 145 ? 10.344 -13.68 4.785 1 95.12 145 PHE B O 1
ATOM 3209 N N . GLY B 1 146 ? 10.203 -14.172 2.646 1 97.06 146 GLY B N 1
ATOM 3210 C CA . GLY B 1 146 ? 11.578 -14.633 2.57 1 97.06 146 GLY B CA 1
ATOM 3211 C C . GLY B 1 146 ? 12.539 -13.57 2.072 1 97.06 146 GLY B C 1
ATOM 3212 O O . GLY B 1 146 ? 13.18 -12.883 2.871 1 97.06 146 GLY B O 1
ATOM 3213 N N . VAL B 1 147 ? 12.422 -13.289 0.785 1 97.56 147 VAL B N 1
ATOM 3214 C CA . VAL B 1 147 ? 13.414 -12.398 0.185 1 97.56 147 VAL B CA 1
ATOM 3215 C C . VAL B 1 147 ? 12.781 -11.031 -0.083 1 97.56 147 VAL B C 1
ATOM 3217 O O . VAL B 1 147 ? 13.477 -10.07 -0.394 1 97.56 147 VAL B O 1
ATOM 3220 N N . GLY B 1 148 ? 11.492 -10.891 0.056 1 97.19 148 GLY B N 1
ATOM 3221 C CA . GLY B 1 148 ? 10.82 -9.617 -0.153 1 97.19 148 GLY B CA 1
ATOM 3222 C C . GLY B 1 148 ? 10.852 -9.156 -1.599 1 97.19 148 GLY B C 1
ATOM 3223 O O . GLY B 1 148 ? 11.023 -7.965 -1.874 1 97.19 148 GLY B O 1
ATOM 3224 N N . PHE B 1 149 ? 10.711 -10.141 -2.516 1 95.81 149 PHE B N 1
ATOM 3225 C CA . PHE B 1 149 ? 10.781 -9.883 -3.949 1 95.81 149 PHE B CA 1
ATOM 3226 C C . PHE B 1 149 ? 9.414 -9.492 -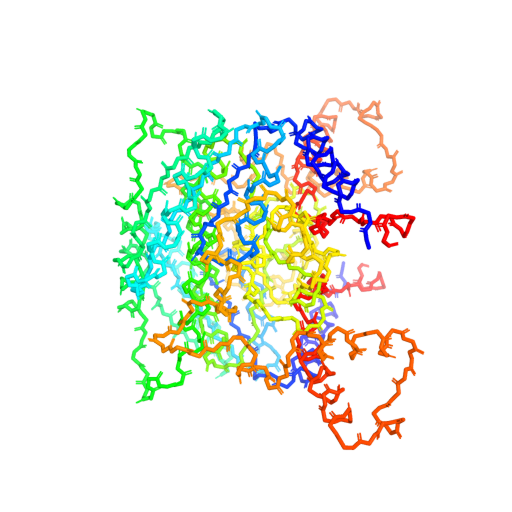4.5 1 95.81 149 PHE B C 1
ATOM 3228 O O . PHE B 1 149 ? 8.805 -10.258 -5.254 1 95.81 149 PHE B O 1
ATOM 3235 N N . TYR B 1 150 ? 8.953 -8.305 -4.16 1 96.44 150 TYR B N 1
ATOM 3236 C CA . TYR B 1 150 ? 7.711 -7.676 -4.605 1 96.44 150 TYR B CA 1
ATOM 3237 C C . TYR B 1 150 ? 7.781 -6.16 -4.457 1 96.44 150 TYR B C 1
ATOM 3239 O O . TYR B 1 150 ? 8.711 -5.637 -3.836 1 96.44 150 TYR B O 1
ATOM 3247 N N . THR B 1 151 ? 6.879 -5.449 -5.07 1 97.38 151 THR B N 1
ATOM 3248 C CA . THR B 1 151 ? 6.797 -4 -4.945 1 97.38 151 THR B CA 1
ATOM 3249 C C . THR B 1 151 ? 5.871 -3.607 -3.797 1 97.38 151 THR B C 1
ATOM 3251 O O . THR B 1 151 ? 4.684 -3.941 -3.807 1 97.38 151 THR B O 1
ATOM 3254 N N . LYS B 1 152 ? 6.461 -2.857 -2.801 1 97.56 152 LYS B N 1
ATOM 3255 C CA . LYS B 1 152 ? 5.668 -2.311 -1.704 1 97.56 152 LYS B CA 1
ATOM 3256 C C . LYS B 1 152 ? 4.555 -1.409 -2.229 1 97.56 152 LYS B C 1
ATOM 3258 O O . LYS B 1 152 ? 4.805 -0.505 -3.029 1 97.56 152 LYS B O 1
ATOM 3263 N N . TYR B 1 153 ? 3.266 -1.698 -1.945 1 98.06 153 TYR B N 1
ATOM 3264 C CA . TYR B 1 153 ? 2.082 -0.968 -2.381 1 98.06 153 TYR B CA 1
ATOM 3265 C C . TYR B 1 153 ? 1.88 -1.104 -3.885 1 98.06 153 TYR B C 1
ATOM 3267 O O . TYR B 1 153 ? 1.305 -0.219 -4.523 1 98.06 153 TYR B O 1
ATOM 3275 N N . GLY B 1 154 ? 2.49 -2.01 -4.488 1 97.5 154 GLY B N 1
ATOM 3276 C CA . GLY B 1 154 ? 2.184 -2.551 -5.805 1 97.5 154 GLY B CA 1
ATOM 3277 C C . GLY B 1 154 ? 1.508 -3.906 -5.746 1 97.5 154 GLY B C 1
ATOM 3278 O O . GLY B 1 154 ? 0.372 -4.02 -5.281 1 97.5 154 GLY B O 1
ATOM 3279 N N . ASP B 1 155 ? 2.318 -4.949 -6.117 1 96.56 155 ASP B N 1
ATOM 3280 C CA . ASP B 1 155 ? 1.748 -6.289 -6.004 1 96.56 155 ASP B CA 1
ATOM 3281 C C . ASP B 1 155 ? 1.661 -6.727 -4.543 1 96.56 155 ASP B C 1
ATOM 3283 O O . ASP B 1 155 ? 0.954 -7.684 -4.215 1 96.56 155 ASP B O 1
ATOM 3287 N N . GLY B 1 156 ? 2.322 -5.977 -3.678 1 96.88 156 GLY B N 1
ATOM 3288 C CA . GLY B 1 156 ? 2.201 -6.23 -2.252 1 96.88 156 GLY B CA 1
ATOM 3289 C C . GLY B 1 156 ? 1.007 -5.535 -1.623 1 96.88 156 GLY B C 1
ATOM 3290 O O . GLY B 1 156 ? 0.681 -5.781 -0.46 1 96.88 156 GLY B O 1
ATOM 3291 N N . GLY B 1 157 ? 0.39 -4.617 -2.312 1 97.62 157 GLY B N 1
ATOM 3292 C CA . GLY B 1 157 ? -0.793 -3.926 -1.825 1 97.62 157 GLY B CA 1
ATOM 3293 C C . GLY B 1 157 ? -2.082 -4.672 -2.111 1 97.62 157 GLY B C 1
ATOM 3294 O O . GLY B 1 157 ? -2.732 -4.43 -3.129 1 97.62 157 GLY B O 1
ATOM 3295 N N . VAL B 1 158 ? -2.492 -5.531 -1.136 1 98.5 158 VAL B N 1
ATOM 3296 C CA . VAL B 1 158 ? -3.641 -6.406 -1.347 1 98.5 158 VAL B CA 1
ATOM 3297 C C . VAL B 1 158 ? -4.516 -6.422 -0.094 1 98.5 158 VAL B C 1
ATOM 3299 O O . VAL B 1 158 ? -4.152 -5.844 0.932 1 98.5 158 VAL B O 1
ATOM 3302 N N . ASP B 1 159 ? -5.676 -7.062 -0.206 1 98.5 159 ASP B N 1
ATOM 3303 C CA . ASP B 1 159 ? -6.59 -7.145 0.93 1 98.5 159 ASP B CA 1
ATOM 3304 C C . ASP B 1 159 ? -6.352 -8.422 1.736 1 98.5 159 ASP B C 1
ATOM 3306 O O . ASP B 1 159 ? -6.605 -8.453 2.941 1 98.5 159 ASP B O 1
ATOM 3310 N N . LEU B 1 160 ? -5.938 -9.445 1.072 1 98.56 160 LEU B N 1
ATOM 3311 C CA . LEU B 1 160 ? -5.66 -10.727 1.713 1 98.56 160 LEU B CA 1
ATOM 3312 C C . LEU B 1 160 ? -4.688 -11.547 0.88 1 98.56 160 LEU B C 1
ATOM 3314 O O . LEU B 1 160 ? -4.523 -11.305 -0.317 1 98.56 160 LEU B O 1
ATOM 3318 N N . SER B 1 161 ? -4.094 -12.508 1.494 1 98.56 161 SER B N 1
ATOM 3319 C CA . SER B 1 161 ? -3.055 -13.305 0.848 1 98.56 161 SER B CA 1
ATOM 3320 C C . SER B 1 161 ? -3.314 -14.797 1.021 1 98.56 161 SER B C 1
ATOM 3322 O O . SER B 1 161 ? -2.807 -15.414 1.958 1 98.56 161 SER B O 1
ATOM 3324 N N . PRO B 1 162 ? -3.898 -15.391 0.065 1 98.75 162 PRO B N 1
ATOM 3325 C CA . PRO B 1 162 ? -4.316 -16.781 0.218 1 98.75 162 PRO B CA 1
ATOM 3326 C C . PRO B 1 162 ? -3.15 -17.766 0.12 1 98.75 162 PRO B C 1
ATOM 3328 O O . PRO B 1 162 ? -3.225 -18.875 0.655 1 98.75 162 PRO B O 1
ATOM 3331 N N . ILE B 1 163 ? -2.033 -17.312 -0.523 1 98.75 163 ILE B N 1
ATOM 3332 C CA . ILE B 1 163 ? -0.997 -18.312 -0.721 1 98.75 163 ILE B CA 1
ATOM 3333 C C . ILE B 1 163 ? 0.315 -17.844 -0.106 1 98.75 163 ILE B C 1
ATOM 3335 O O . ILE B 1 163 ? 1.388 -18.344 -0.436 1 98.75 163 ILE B O 1
ATOM 3339 N N . ALA B 1 164 ? 0.263 -16.906 0.769 1 98.38 164 ALA B N 1
ATOM 3340 C CA . ALA B 1 164 ? 1.461 -16.297 1.35 1 98.38 164 ALA B CA 1
ATOM 3341 C C . ALA B 1 164 ? 2.133 -17.25 2.332 1 98.38 164 ALA B C 1
ATOM 3343 O O . ALA B 1 164 ? 3.271 -17.031 2.748 1 98.38 164 ALA B O 1
ATOM 3344 N N . ASP B 1 165 ? 1.516 -18.344 2.678 1 98.44 165 ASP B N 1
ATOM 3345 C CA . ASP B 1 165 ? 2.121 -19.328 3.578 1 98.44 165 ASP B CA 1
ATOM 3346 C C . ASP B 1 165 ? 2.588 -20.562 2.811 1 98.44 165 ASP B C 1
ATOM 3348 O O . ASP B 1 165 ? 2.928 -21.578 3.414 1 98.44 165 ASP B O 1
ATOM 3352 N N . LEU B 1 166 ? 2.545 -20.484 1.551 1 98.56 166 LEU B N 1
ATOM 3353 C CA . LEU B 1 166 ? 3.006 -21.594 0.706 1 98.56 166 LEU B CA 1
ATOM 3354 C C . LEU B 1 166 ? 4.367 -21.266 0.1 1 98.56 166 LEU B C 1
ATOM 3356 O O . LEU B 1 166 ? 4.613 -20.141 -0.33 1 98.56 166 LEU B O 1
ATOM 3360 N N . LEU B 1 167 ? 5.207 -22.234 0.088 1 98.06 167 LEU B N 1
ATOM 3361 C CA . LEU B 1 167 ? 6.453 -22.141 -0.661 1 98.06 167 LEU B CA 1
ATOM 3362 C C . LEU B 1 167 ? 6.191 -22.172 -2.162 1 98.06 167 LEU B C 1
ATOM 3364 O O . LEU B 1 167 ? 5.109 -22.562 -2.6 1 98.06 167 LEU B O 1
ATOM 3368 N N . LYS B 1 168 ? 7.199 -21.719 -2.904 1 97.75 168 LYS B N 1
ATOM 3369 C CA . LYS B 1 168 ? 7.039 -21.734 -4.355 1 97.75 168 LYS B CA 1
ATOM 3370 C C . LYS B 1 168 ? 6.824 -23.156 -4.871 1 97.75 168 LYS B C 1
ATOM 3372 O O . LYS B 1 168 ? 5.98 -23.375 -5.742 1 97.75 168 LYS B O 1
ATOM 3377 N N . THR B 1 169 ? 7.551 -24.109 -4.375 1 97.19 169 THR B N 1
ATOM 3378 C CA . THR B 1 169 ? 7.41 -25.5 -4.785 1 97.19 169 THR B CA 1
ATOM 3379 C C . THR B 1 169 ? 6.012 -26.016 -4.477 1 97.19 169 THR B C 1
ATOM 3381 O O . THR B 1 169 ? 5.449 -26.812 -5.242 1 97.19 169 THR B O 1
ATOM 3384 N N . GLU B 1 170 ? 5.449 -25.609 -3.404 1 98.06 170 GLU B N 1
ATOM 3385 C CA . GLU B 1 170 ? 4.09 -26 -3.033 1 98.06 170 GLU B CA 1
ATOM 3386 C C . GLU B 1 170 ? 3.062 -25.375 -3.973 1 98.06 170 GLU B C 1
ATOM 3388 O O . GLU B 1 170 ? 2.049 -26.016 -4.293 1 98.06 170 GLU B O 1
ATOM 3393 N N . VAL B 1 171 ? 3.303 -24.188 -4.418 1 98.5 171 VAL B N 1
ATOM 3394 C CA . VAL B 1 171 ? 2.434 -23.531 -5.387 1 98.5 171 VAL B CA 1
ATOM 3395 C C . VAL B 1 171 ? 2.385 -24.344 -6.68 1 98.5 171 VAL B C 1
ATOM 3397 O O . VAL B 1 171 ? 1.312 -24.531 -7.258 1 98.5 171 VAL B O 1
ATOM 3400 N N . TYR B 1 172 ? 3.549 -24.844 -7.109 1 97.94 172 TYR B N 1
ATOM 3401 C CA . TYR B 1 172 ? 3.602 -25.656 -8.312 1 97.94 172 TYR B CA 1
ATOM 3402 C C . TYR B 1 172 ? 2.812 -26.953 -8.125 1 97.94 172 TYR B C 1
ATOM 3404 O O . TYR B 1 172 ? 2.129 -27.406 -9.047 1 97.94 172 TYR B O 1
ATOM 3412 N N . GLU B 1 173 ? 2.918 -27.531 -6.965 1 98.06 173 GLU B N 1
ATOM 3413 C CA . GLU B 1 173 ? 2.154 -28.734 -6.676 1 98.06 173 GLU B CA 1
ATOM 3414 C C . GLU B 1 173 ? 0.653 -28.484 -6.77 1 98.06 173 GLU B C 1
ATOM 3416 O O . GLU B 1 173 ? -0.081 -29.281 -7.367 1 98.06 173 GLU B O 1
ATOM 3421 N N . ILE B 1 174 ? 0.245 -27.406 -6.215 1 98.62 174 ILE B N 1
ATOM 3422 C CA . ILE B 1 174 ? -1.165 -27.031 -6.227 1 98.62 174 ILE B CA 1
ATOM 3423 C C . ILE B 1 174 ? -1.619 -26.781 -7.664 1 98.62 174 ILE B C 1
ATOM 3425 O O . ILE B 1 174 ? -2.703 -27.203 -8.062 1 98.62 174 ILE B O 1
ATOM 3429 N N . ALA B 1 175 ? -0.772 -26.125 -8.43 1 98.5 175 ALA B N 1
ATOM 3430 C CA . ALA B 1 175 ? -1.092 -25.812 -9.82 1 98.5 175 ALA B CA 1
ATOM 3431 C C . ALA B 1 175 ? -1.393 -27.078 -10.617 1 98.5 175 ALA B C 1
ATOM 3433 O O . ALA B 1 175 ? -2.354 -27.125 -11.391 1 98.5 175 ALA B O 1
ATOM 3434 N N . LYS B 1 176 ? -0.609 -28.078 -10.398 1 98 176 LYS B N 1
ATOM 3435 C CA . LYS B 1 176 ? -0.779 -29.344 -11.109 1 98 176 LYS B CA 1
ATOM 3436 C C . LYS B 1 176 ? -2.107 -30 -10.75 1 98 176 LYS B C 1
ATOM 3438 O O . LYS B 1 176 ? -2.842 -30.453 -11.633 1 98 176 LYS B O 1
ATOM 3443 N N . VAL B 1 177 ? -2.408 -30 -9.5 1 98.25 177 VAL B N 1
ATOM 3444 C CA . VAL B 1 177 ? -3.629 -30.641 -9.016 1 98.25 177 VAL B CA 1
ATOM 3445 C C . VAL B 1 177 ? -4.848 -29.859 -9.508 1 98.25 177 VAL B C 1
ATOM 3447 O O . VAL B 1 177 ? -5.879 -30.438 -9.836 1 98.25 177 VAL B O 1
ATOM 3450 N N . LEU B 1 178 ? -4.719 -28.516 -9.617 1 98.25 178 LEU B N 1
ATOM 3451 C CA . LEU B 1 178 ? -5.816 -27.656 -10.031 1 98.25 178 LEU B CA 1
ATOM 3452 C C . LEU B 1 178 ? -6.043 -27.75 -11.539 1 98.25 178 LEU B C 1
ATOM 3454 O O . LEU B 1 178 ? -7.094 -27.344 -12.039 1 98.25 178 LEU B O 1
ATOM 3458 N N . GLY B 1 179 ? -5.074 -28.234 -12.234 1 97.5 179 GLY B N 1
ATOM 3459 C CA . GLY B 1 179 ? -5.191 -28.359 -13.68 1 97.5 179 GLY B CA 1
ATOM 3460 C C . GLY B 1 179 ? -4.855 -27.078 -14.414 1 97.5 179 GLY B C 1
ATOM 3461 O O . GLY B 1 179 ? -5.41 -26.797 -15.484 1 97.5 179 GLY B O 1
ATOM 3462 N N . VAL B 1 180 ? -3.994 -26.281 -13.836 1 96.94 180 VAL B N 1
ATOM 3463 C CA . VAL B 1 180 ? -3.551 -25.047 -14.492 1 96.94 180 VAL B CA 1
ATOM 3464 C C . VAL B 1 180 ? -2.852 -25.391 -15.805 1 96.94 180 VAL B C 1
ATOM 3466 O O . VAL B 1 180 ? -2.188 -26.422 -15.914 1 96.94 180 VAL B O 1
ATOM 3469 N N . ASN B 1 181 ? -2.945 -24.516 -16.734 1 95.62 181 ASN B N 1
ATOM 3470 C CA . ASN B 1 181 ? -2.355 -24.719 -18.062 1 95.62 181 ASN B CA 1
ATOM 3471 C C . ASN B 1 181 ? -0.878 -25.078 -17.969 1 95.62 181 ASN B C 1
ATOM 3473 O O . ASN B 1 181 ? -0.115 -24.438 -17.25 1 95.62 181 ASN B O 1
ATOM 3477 N N . GLU B 1 182 ? -0.484 -26 -18.734 1 96 182 GLU B N 1
ATOM 3478 C CA . GLU B 1 182 ? 0.885 -26.5 -18.703 1 96 182 GLU B CA 1
ATOM 3479 C C . GLU B 1 182 ? 1.88 -25.422 -19.109 1 96 182 GLU B C 1
ATOM 3481 O O . GLU B 1 182 ? 3.004 -25.391 -18.594 1 96 182 GLU B O 1
ATOM 3486 N N . ASP B 1 183 ? 1.493 -24.578 -20.031 1 94.31 183 ASP B N 1
ATOM 3487 C CA . ASP B 1 183 ? 2.371 -23.5 -20.453 1 94.31 183 ASP B CA 1
ATOM 3488 C C . ASP B 1 183 ? 2.764 -22.609 -19.281 1 94.31 183 ASP B C 1
ATOM 3490 O O . ASP B 1 183 ? 3.879 -22.078 -19.234 1 94.31 183 ASP B O 1
ATOM 3494 N N . ILE B 1 184 ? 1.855 -22.391 -18.375 1 95 184 ILE B N 1
ATOM 3495 C CA . ILE B 1 184 ? 2.127 -21.578 -17.203 1 95 184 ILE B CA 1
ATOM 3496 C C . ILE B 1 184 ? 3.031 -22.344 -16.234 1 95 184 ILE B C 1
ATOM 3498 O O . ILE B 1 184 ? 3.98 -21.781 -15.688 1 95 184 ILE B O 1
ATOM 3502 N N . ILE B 1 185 ? 2.77 -23.609 -16.078 1 95.88 185 ILE B N 1
ATOM 3503 C CA . ILE B 1 185 ? 3.529 -24.438 -15.156 1 95.88 185 ILE B CA 1
ATOM 3504 C C . ILE B 1 185 ? 4.98 -24.531 -15.617 1 95.88 185 ILE B C 1
ATOM 3506 O O . ILE B 1 185 ? 5.902 -24.484 -14.797 1 95.88 185 ILE B O 1
ATOM 3510 N N . LYS B 1 186 ? 5.199 -24.547 -16.891 1 94.31 186 LYS B N 1
ATOM 3511 C CA . LYS B 1 186 ? 6.531 -24.75 -17.438 1 94.31 186 LYS B CA 1
ATOM 3512 C C . LYS B 1 186 ? 7.285 -23.438 -17.562 1 94.31 186 LYS B C 1
ATOM 3514 O O . LYS B 1 186 ? 8.508 -23.422 -17.703 1 94.31 186 LYS B O 1
ATOM 3519 N N . ALA B 1 187 ? 6.555 -22.344 -17.609 1 90.69 187 ALA B N 1
ATOM 3520 C CA . ALA B 1 187 ? 7.18 -21.031 -17.797 1 90.69 187 ALA B CA 1
ATOM 3521 C C . ALA B 1 187 ? 8.039 -20.656 -16.594 1 90.69 187 ALA B C 1
ATOM 3523 O O . ALA B 1 187 ? 7.648 -20.891 -15.445 1 90.69 187 ALA B O 1
ATOM 3524 N N . ALA B 1 188 ? 9.172 -20.078 -16.875 1 89.56 188 ALA B N 1
ATOM 3525 C CA . ALA B 1 188 ? 10.008 -19.594 -15.781 1 89.56 188 ALA B CA 1
ATOM 3526 C C . ALA B 1 188 ? 9.359 -18.406 -15.094 1 89.56 188 ALA B C 1
ATOM 3528 O O . ALA B 1 188 ? 8.766 -17.547 -15.75 1 89.56 188 ALA B O 1
ATOM 3529 N N . PRO B 1 189 ? 9.531 -18.328 -13.781 1 89.75 189 PRO B N 1
ATOM 3530 C CA . PRO B 1 189 ? 8.969 -17.188 -13.078 1 89.75 189 PRO B CA 1
ATOM 3531 C C . PRO B 1 189 ? 9.602 -15.859 -13.508 1 89.75 189 PRO B C 1
ATOM 3533 O O . PRO B 1 189 ? 10.828 -15.75 -13.57 1 89.75 189 PRO B O 1
ATOM 3536 N N . THR B 1 190 ? 8.75 -14.875 -13.805 1 86.94 190 THR B N 1
ATOM 3537 C CA . THR B 1 190 ? 9.172 -13.523 -14.164 1 86.94 190 THR B CA 1
ATOM 3538 C C . THR B 1 190 ? 8.281 -12.484 -13.484 1 86.94 190 THR B C 1
ATOM 3540 O O . THR B 1 190 ? 7.141 -12.781 -13.109 1 86.94 190 THR B O 1
ATOM 3543 N N . ASP B 1 191 ? 8.828 -11.297 -13.289 1 80.94 191 ASP B N 1
ATOM 3544 C CA . ASP B 1 191 ? 8.016 -10.266 -12.648 1 80.94 191 ASP B CA 1
ATOM 3545 C C . ASP B 1 191 ? 7.34 -9.375 -13.688 1 80.94 191 ASP B C 1
ATOM 3547 O O . ASP B 1 191 ? 6.492 -8.547 -13.344 1 80.94 191 ASP B O 1
ATOM 3551 N N . GLY B 1 192 ? 7.695 -9.492 -14.906 1 79.31 192 GLY B N 1
ATOM 3552 C CA . GLY B 1 192 ? 7.043 -8.781 -15.984 1 79.31 192 GLY B CA 1
ATOM 3553 C C . GLY B 1 192 ? 7.301 -7.281 -15.953 1 79.31 192 GLY B C 1
ATOM 3554 O O . GLY B 1 192 ? 6.555 -6.504 -16.547 1 79.31 192 GLY B O 1
ATOM 3555 N N . LEU B 1 193 ? 8.281 -6.875 -15.242 1 80.75 193 LEU B N 1
ATOM 3556 C CA . LEU B 1 193 ? 8.508 -5.449 -15.039 1 80.75 193 LEU B CA 1
ATOM 3557 C C . LEU B 1 193 ? 9.609 -4.938 -15.961 1 80.75 193 LEU B C 1
ATOM 3559 O O . LEU B 1 193 ? 9.773 -3.725 -16.125 1 80.75 193 LEU B O 1
ATOM 3563 N N . TRP B 1 194 ? 10.242 -6.012 -16.594 1 79.88 194 TRP B N 1
ATOM 3564 C CA . TRP B 1 194 ? 11.391 -5.641 -17.422 1 79.88 194 TRP B CA 1
ATOM 3565 C C . TRP B 1 194 ? 11.148 -6.008 -18.875 1 79.88 194 TRP B C 1
ATOM 3567 O O . TRP B 1 194 ? 10.344 -6.895 -19.188 1 79.88 194 TRP B O 1
ATOM 3577 N N . GLY B 1 195 ? 11.672 -5.305 -19.688 1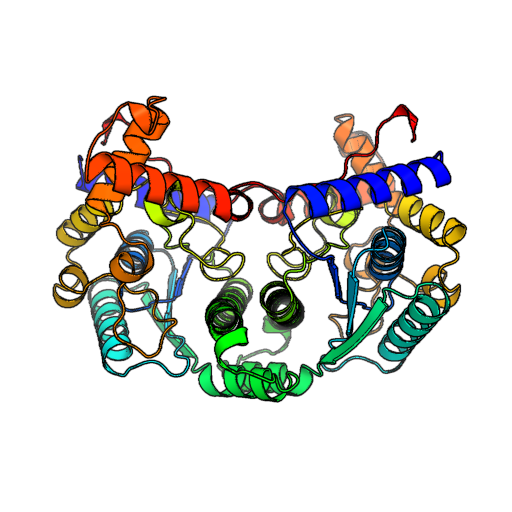 73.62 195 GLY B N 1
ATOM 3578 C CA . GLY B 1 195 ? 11.477 -5.547 -21.109 1 73.62 195 GLY B CA 1
ATOM 3579 C C . GLY B 1 195 ? 12.305 -6.703 -21.641 1 73.62 195 GLY B C 1
ATOM 3580 O O . GLY B 1 195 ? 12.094 -7.152 -22.766 1 73.62 195 GLY B O 1
ATOM 3581 N N . ASP B 1 196 ? 13.148 -7.211 -20.75 1 78.62 196 ASP B N 1
ATOM 3582 C CA . ASP B 1 196 ? 13.977 -8.328 -21.203 1 78.62 196 ASP B CA 1
ATOM 3583 C C . ASP B 1 196 ? 13.484 -9.648 -20.609 1 78.62 196 ASP B C 1
ATOM 3585 O O . ASP B 1 196 ? 12.422 -9.695 -19.984 1 78.62 196 ASP B O 1
ATOM 3589 N N . ASP B 1 197 ? 14.172 -10.75 -20.906 1 78 197 ASP B N 1
ATOM 3590 C CA . ASP B 1 197 ? 13.695 -12.078 -20.531 1 78 197 ASP B CA 1
ATOM 3591 C C . ASP B 1 197 ? 14.297 -12.531 -19.203 1 78 197 ASP B C 1
ATOM 3593 O O . ASP B 1 197 ? 14.344 -13.727 -18.906 1 78 197 ASP B O 1
ATOM 3597 N N . ARG B 1 198 ? 14.703 -11.57 -18.438 1 87.38 198 ARG B N 1
ATOM 3598 C CA . ARG B 1 198 ? 15.305 -11.969 -17.156 1 87.38 198 ARG B CA 1
ATOM 3599 C C . ARG B 1 198 ? 14.273 -12.641 -16.25 1 87.38 198 ARG B C 1
ATOM 3601 O O . ARG B 1 198 ? 13.133 -12.18 -16.156 1 87.38 198 ARG B O 1
ATOM 3608 N N . THR B 1 199 ? 14.695 -13.711 -15.656 1 90.88 199 THR B N 1
ATOM 3609 C CA . THR B 1 199 ? 13.828 -14.414 -14.719 1 90.88 199 THR B CA 1
ATOM 3610 C C . THR B 1 199 ? 14 -13.867 -13.305 1 90.88 199 THR B C 1
ATOM 3612 O O . THR B 1 199 ? 14.938 -13.125 -13.031 1 90.88 199 THR B O 1
ATOM 3615 N N . ASP B 1 200 ? 13.102 -14.219 -12.422 1 92.88 200 ASP B N 1
ATOM 3616 C CA . ASP B 1 200 ? 13.242 -13.852 -11.016 1 92.88 200 ASP B CA 1
ATOM 3617 C C . ASP B 1 200 ? 14.539 -14.398 -10.43 1 92.88 200 ASP B C 1
ATOM 3619 O O . ASP B 1 200 ? 15.273 -13.68 -9.75 1 92.88 200 ASP B O 1
ATOM 3623 N N . GLU B 1 201 ? 14.828 -15.633 -10.758 1 94.44 201 GLU B N 1
ATOM 3624 C CA . GLU B 1 201 ? 16 -16.312 -10.211 1 94.44 201 GLU B CA 1
ATOM 3625 C C . GLU B 1 201 ? 17.297 -15.68 -10.727 1 94.44 201 GLU B C 1
ATOM 3627 O O . GLU B 1 201 ? 18.297 -15.633 -10.008 1 94.44 201 GLU B O 1
ATOM 3632 N N . ASP B 1 202 ? 17.25 -15.188 -11.984 1 93.12 202 ASP B N 1
ATOM 3633 C CA . ASP B 1 202 ? 18.391 -14.438 -12.516 1 93.12 202 ASP B CA 1
ATOM 3634 C C . ASP B 1 202 ? 18.641 -13.164 -11.711 1 93.12 202 ASP B C 1
ATOM 3636 O O . ASP B 1 202 ? 19.781 -12.82 -11.422 1 93.12 202 ASP B O 1
ATOM 3640 N N . GLN B 1 203 ? 17.578 -12.539 -11.375 1 92.31 203 GLN B N 1
ATOM 3641 C CA . GLN B 1 203 ? 17.672 -11.281 -10.648 1 92.31 203 GLN B CA 1
ATOM 3642 C C . GLN B 1 203 ? 18.156 -11.5 -9.219 1 92.31 203 GLN B C 1
ATOM 3644 O O . GLN B 1 203 ? 18.953 -10.719 -8.695 1 92.31 203 GLN B O 1
ATOM 3649 N N . ILE B 1 204 ? 17.688 -12.57 -8.617 1 95.75 204 ILE B N 1
ATOM 3650 C CA . ILE B 1 204 ? 17.969 -12.82 -7.211 1 95.75 204 ILE B CA 1
ATOM 3651 C C . ILE B 1 204 ? 19.328 -13.492 -7.062 1 95.75 204 ILE B C 1
ATOM 3653 O O . ILE B 1 204 ? 20.047 -13.25 -6.082 1 95.75 204 ILE B O 1
ATOM 3657 N N . GLY B 1 205 ? 19.703 -14.305 -8.008 1 96.69 205 GLY B N 1
ATOM 3658 C CA . GLY B 1 205 ? 20.984 -15.008 -7.977 1 96.69 205 GLY B CA 1
ATOM 3659 C C . GLY B 1 205 ? 20.891 -16.375 -7.309 1 96.69 205 GLY B C 1
ATOM 3660 O O . GLY B 1 205 ? 21.922 -16.953 -6.961 1 96.69 205 GLY B O 1
ATOM 3661 N N . ALA B 1 206 ? 19.703 -16.828 -7.059 1 97.81 206 ALA B N 1
ATOM 3662 C CA . ALA B 1 206 ? 19.438 -18.141 -6.453 1 97.81 206 ALA B CA 1
ATOM 3663 C C . ALA B 1 206 ? 18.094 -18.703 -6.918 1 97.81 206 ALA B C 1
ATOM 3665 O O . ALA B 1 206 ? 17.172 -17.953 -7.223 1 97.81 206 ALA B O 1
ATOM 3666 N N . SER B 1 207 ? 18 -20.016 -6.973 1 97 207 SER B N 1
ATOM 3667 C CA . SER B 1 207 ? 16.75 -20.672 -7.336 1 97 207 SER B CA 1
ATOM 3668 C C . SER B 1 207 ? 15.773 -20.672 -6.16 1 97 207 SER B C 1
ATOM 3670 O O . SER B 1 207 ? 16.172 -20.484 -5.012 1 97 207 SER B O 1
ATOM 3672 N N . TYR B 1 208 ? 14.516 -20.922 -6.484 1 96.75 208 TYR B N 1
ATOM 3673 C CA . TYR B 1 208 ? 13.508 -20.938 -5.43 1 96.75 208 TYR B CA 1
ATOM 3674 C C . TYR B 1 208 ? 13.75 -22.078 -4.457 1 96.75 208 TYR B C 1
ATOM 3676 O O . TYR B 1 208 ? 13.68 -21.891 -3.24 1 96.75 208 TYR B O 1
ATOM 3684 N N . PRO B 1 209 ? 14.078 -23.297 -4.941 1 97.31 209 PRO B N 1
ATOM 3685 C CA . PRO B 1 209 ? 14.414 -24.344 -3.977 1 97.31 209 PRO B CA 1
ATOM 3686 C C . PRO B 1 209 ? 15.586 -23.969 -3.072 1 97.31 209 PRO B C 1
ATOM 3688 O O . PRO B 1 209 ? 15.578 -24.281 -1.879 1 97.31 209 PRO B O 1
ATOM 3691 N N . GLU B 1 210 ? 16.562 -23.281 -3.652 1 98.38 210 GLU B N 1
ATOM 3692 C CA . GLU B 1 210 ? 17.688 -22.797 -2.854 1 98.38 210 GLU B CA 1
ATOM 3693 C C . GLU B 1 210 ? 17.219 -21.797 -1.799 1 98.38 210 GLU B C 1
ATOM 3695 O O . GLU B 1 210 ? 17.656 -21.859 -0.646 1 98.38 210 GLU B O 1
ATOM 3700 N N . LEU B 1 211 ? 16.375 -20.922 -2.217 1 98.5 211 LEU B N 1
ATOM 3701 C CA . LEU B 1 211 ? 15.875 -19.906 -1.302 1 98.5 211 LEU B CA 1
ATOM 3702 C C . LEU B 1 211 ? 15.031 -20.531 -0.2 1 98.5 211 LEU B C 1
ATOM 3704 O O . LEU B 1 211 ? 15.078 -20.094 0.952 1 98.5 211 LEU B O 1
ATOM 3708 N N . GLU B 1 212 ? 14.242 -21.547 -0.539 1 98.44 212 GLU B N 1
ATOM 3709 C CA . GLU B 1 212 ? 13.445 -22.266 0.447 1 98.44 212 GLU B CA 1
ATOM 3710 C C . GLU B 1 212 ? 14.336 -22.922 1.497 1 98.44 212 GLU B C 1
ATOM 3712 O O . GLU B 1 212 ? 14.039 -22.875 2.693 1 98.44 212 GLU B O 1
ATOM 3717 N N . TRP B 1 213 ? 15.336 -23.5 1.03 1 98.25 213 TRP B N 1
ATOM 3718 C CA . TRP B 1 213 ? 16.312 -24.094 1.939 1 98.25 213 TRP B CA 1
ATOM 3719 C C . TRP B 1 213 ? 16.906 -23.031 2.869 1 98.25 213 TRP B C 1
ATOM 3721 O O . TRP B 1 213 ? 16.953 -23.219 4.086 1 98.25 213 TRP B O 1
ATOM 3731 N N . ALA B 1 214 ? 17.344 -21.938 2.291 1 98.69 214 ALA B N 1
ATOM 3732 C CA . ALA B 1 214 ? 17.969 -20.891 3.076 1 98.69 214 ALA B CA 1
ATOM 3733 C C . ALA B 1 214 ? 17.016 -20.344 4.125 1 98.69 214 ALA B C 1
ATOM 3735 O O . ALA B 1 214 ? 17.406 -20.062 5.262 1 98.69 214 ALA B O 1
ATOM 3736 N N . MET B 1 215 ? 15.82 -20.172 3.719 1 98.38 215 MET B N 1
ATOM 3737 C CA . MET B 1 215 ? 14.789 -19.703 4.641 1 98.38 215 MET B CA 1
ATOM 3738 C C . MET B 1 215 ? 14.633 -20.672 5.812 1 98.38 215 MET B C 1
ATOM 3740 O O . MET B 1 215 ? 14.539 -20.234 6.965 1 98.38 215 MET B O 1
ATOM 3744 N N . GLN B 1 216 ? 14.586 -21.938 5.531 1 98 216 GLN B N 1
ATOM 3745 C CA . GLN B 1 216 ? 14.477 -22.953 6.57 1 98 216 GLN B CA 1
ATOM 3746 C C . GLN B 1 216 ? 15.68 -22.906 7.512 1 98 216 GLN B C 1
ATOM 3748 O O . GLN B 1 216 ? 15.516 -22.984 8.734 1 98 216 GLN B O 1
ATOM 3753 N N . MET B 1 217 ? 16.875 -22.797 6.988 1 98.44 217 MET B N 1
ATOM 3754 C CA . MET B 1 217 ? 18.078 -22.734 7.801 1 98.44 217 MET B CA 1
ATOM 3755 C C . MET B 1 217 ? 18.062 -21.516 8.703 1 98.44 217 MET B C 1
ATOM 3757 O O . MET B 1 217 ? 18.469 -21.594 9.867 1 98.44 217 MET B O 1
ATOM 3761 N N . ASP B 1 218 ? 17.641 -20.422 8.109 1 98 218 ASP B N 1
ATOM 3762 C CA . ASP B 1 218 ? 17.531 -19.203 8.898 1 98 218 ASP B CA 1
ATOM 3763 C C . ASP B 1 218 ? 16.578 -19.375 10.07 1 98 218 ASP B C 1
ATOM 3765 O O . ASP B 1 218 ? 16.859 -18.938 11.188 1 98 218 ASP B O 1
ATOM 3769 N N . GLU B 1 219 ? 15.445 -20 9.805 1 96.75 219 GLU B N 1
ATOM 3770 C CA . GLU B 1 219 ? 14.445 -20.266 10.844 1 96.75 219 GLU B CA 1
ATOM 3771 C C . GLU B 1 219 ? 15.008 -21.172 11.938 1 96.75 219 GLU B C 1
ATOM 3773 O O . GLU B 1 219 ? 14.602 -21.078 13.094 1 96.75 219 GLU B O 1
ATOM 3778 N N . GLU B 1 220 ? 15.883 -21.938 11.547 1 97.62 220 GLU B N 1
ATOM 3779 C CA . GLU B 1 220 ? 16.484 -22.875 12.492 1 97.62 220 GLU B CA 1
ATOM 3780 C C . GLU B 1 220 ? 17.656 -22.234 13.242 1 97.62 220 GLU B C 1
ATOM 3782 O O . GLU B 1 220 ? 18.328 -22.906 14.039 1 97.62 220 GLU B O 1
ATOM 3787 N N . GLY B 1 221 ? 17.969 -20.984 12.914 1 97.56 221 GLY B N 1
ATOM 3788 C CA . GLY B 1 221 ? 18.953 -20.219 13.656 1 97.56 221 GLY B CA 1
ATOM 3789 C C . GLY B 1 221 ? 20.375 -20.453 13.164 1 97.56 221 GLY B C 1
ATOM 3790 O O . GLY B 1 221 ? 21.344 -20.188 13.875 1 97.56 221 GLY B O 1
ATOM 3791 N N . LYS B 1 222 ? 20.469 -20.922 11.961 1 97.81 222 LYS B N 1
ATOM 3792 C CA . LYS B 1 222 ? 21.797 -21.156 11.398 1 97.81 222 LYS B CA 1
ATOM 3793 C C . LYS B 1 222 ? 22.422 -19.844 10.945 1 97.81 222 LYS B C 1
ATOM 3795 O O . LYS B 1 222 ? 21.734 -18.828 10.797 1 97.81 222 LYS B O 1
ATOM 3800 N N . ALA B 1 223 ? 23.812 -19.938 10.828 1 97.38 223 ALA B N 1
ATOM 3801 C CA . ALA B 1 223 ? 24.594 -18.797 10.352 1 97.38 223 ALA B CA 1
ATOM 3802 C C . ALA B 1 223 ? 25.359 -19.156 9.078 1 97.38 223 ALA B C 1
ATOM 3804 O O . ALA B 1 223 ? 25.484 -20.328 8.734 1 97.38 223 ALA B O 1
ATOM 3805 N N . GLU B 1 224 ? 25.688 -18.109 8.344 1 97 224 GLU B N 1
ATOM 3806 C CA . GLU B 1 224 ? 26.406 -18.344 7.102 1 97 224 GLU B CA 1
ATOM 3807 C C . GLU B 1 224 ? 27.656 -19.188 7.332 1 97 224 GLU B C 1
ATOM 3809 O O . GLU B 1 224 ? 28.078 -19.953 6.453 1 97 224 GLU B O 1
ATOM 3814 N N . THR B 1 225 ? 28.328 -19.125 8.461 1 97.69 225 THR B N 1
ATOM 3815 C CA . THR B 1 225 ? 29.547 -19.859 8.797 1 97.69 225 THR B CA 1
ATOM 3816 C C . THR B 1 225 ? 29.281 -21.344 8.914 1 97.69 225 THR B C 1
ATOM 3818 O O . THR B 1 225 ? 30.203 -22.156 8.93 1 97.69 225 THR B O 1
ATOM 3821 N N . ASP B 1 226 ? 28.031 -21.703 9.008 1 98.19 226 ASP B N 1
ATOM 3822 C CA . ASP B 1 226 ? 27.656 -23.109 9.102 1 98.19 226 ASP B CA 1
ATOM 3823 C C . ASP B 1 226 ? 27.703 -23.797 7.738 1 98.19 226 ASP B C 1
ATOM 3825 O O . ASP B 1 226 ? 27.578 -25.016 7.641 1 98.19 226 ASP B O 1
ATOM 3829 N N . PHE B 1 227 ? 27.875 -22.984 6.715 1 98.31 227 PHE B N 1
ATOM 3830 C CA . PHE B 1 227 ? 27.781 -23.516 5.367 1 98.31 227 PHE B CA 1
ATOM 3831 C C . PHE B 1 227 ? 29.031 -23.203 4.559 1 98.31 227 PHE B C 1
ATOM 3833 O O . PHE B 1 227 ? 29.844 -22.359 4.961 1 98.31 227 PHE B O 1
ATOM 3840 N N . SER B 1 228 ? 29.266 -23.984 3.498 1 97.56 228 SER B N 1
ATOM 3841 C CA . SER B 1 228 ? 30.375 -23.75 2.58 1 97.56 228 SER B CA 1
ATOM 3842 C C . SER B 1 228 ? 29.891 -23.75 1.131 1 97.56 228 SER B C 1
ATOM 3844 O O . SER B 1 228 ? 28.766 -24.141 0.84 1 97.56 228 SER B O 1
ATOM 3846 N N . ASP B 1 229 ? 30.703 -23.047 0.258 1 97.38 229 ASP B N 1
ATOM 3847 C CA . ASP B 1 229 ? 30.5 -23.078 -1.188 1 97.38 229 ASP B CA 1
ATOM 3848 C C . ASP B 1 229 ? 29.141 -22.5 -1.567 1 97.38 229 ASP B C 1
ATOM 3850 O O . ASP B 1 229 ? 28.781 -21.391 -1.136 1 97.38 229 ASP B O 1
ATOM 3854 N N . ARG B 1 230 ? 28.359 -23.219 -2.334 1 98.06 230 ARG B N 1
ATOM 3855 C CA . ARG B 1 230 ? 27.109 -22.688 -2.877 1 98.06 230 ARG B CA 1
ATOM 3856 C C . ARG B 1 230 ? 26.094 -22.453 -1.769 1 98.06 230 ARG B C 1
ATOM 3858 O O . ARG B 1 230 ? 25.328 -21.469 -1.811 1 98.06 230 ARG B O 1
ATOM 3865 N N . GLN B 1 231 ? 26.109 -23.328 -0.846 1 98.19 231 GLN B N 1
ATOM 3866 C CA . GLN B 1 231 ? 25.156 -23.156 0.258 1 98.19 231 GLN B CA 1
ATOM 3867 C C . GLN B 1 231 ? 25.422 -21.859 1.013 1 98.19 231 GLN B C 1
ATOM 3869 O O . GLN B 1 231 ? 24.484 -21.172 1.408 1 98.19 231 GLN B O 1
ATOM 3874 N N . LYS B 1 232 ? 26.672 -21.562 1.221 1 98.56 232 LYS B N 1
ATOM 3875 C CA . LYS B 1 232 ? 27.031 -20.297 1.874 1 98.56 232 LYS B CA 1
ATOM 3876 C C . LYS B 1 232 ? 26.594 -19.109 1.038 1 98.56 232 LYS B C 1
ATOM 3878 O O . LYS B 1 232 ? 26.031 -18.141 1.566 1 98.56 232 LYS B O 1
ATOM 3883 N N . GLU B 1 233 ? 26.859 -19.219 -0.196 1 98.56 233 GLU B N 1
ATOM 3884 C CA . GLU B 1 233 ? 26.484 -18.141 -1.117 1 98.56 233 GLU B CA 1
ATOM 3885 C C . GLU B 1 233 ? 24.984 -17.891 -1.1 1 98.56 233 GLU B C 1
ATOM 3887 O O . GLU B 1 233 ? 24.547 -16.75 -1.007 1 98.56 233 GLU B O 1
ATOM 3892 N N . VAL B 1 234 ? 24.234 -18.938 -1.197 1 98.56 234 VAL B N 1
ATOM 3893 C CA . VAL B 1 234 ? 22.781 -18.859 -1.24 1 98.56 234 VAL B CA 1
ATOM 3894 C C . VAL B 1 234 ? 22.25 -18.266 0.072 1 98.56 234 VAL B C 1
ATOM 3896 O O . VAL B 1 234 ? 21.359 -17.422 0.069 1 98.56 234 VAL B O 1
ATOM 3899 N N . PHE B 1 235 ? 22.766 -18.672 1.147 1 98.75 235 PHE B N 1
ATOM 3900 C CA . PHE B 1 235 ? 22.359 -18.172 2.451 1 98.75 235 PHE B CA 1
ATOM 3901 C C . PHE B 1 235 ? 22.625 -16.672 2.564 1 98.75 235 PHE B C 1
ATOM 3903 O O . PHE B 1 235 ? 21.797 -15.922 3.072 1 98.75 235 PHE B O 1
ATOM 3910 N N . GLN B 1 236 ? 23.766 -16.297 2.066 1 98.62 236 GLN B N 1
ATOM 3911 C CA . GLN B 1 236 ? 24.125 -14.875 2.076 1 98.62 236 GLN B CA 1
ATOM 3912 C C . GLN B 1 236 ? 23.172 -14.062 1.208 1 98.62 236 GLN B C 1
ATOM 3914 O O . GLN B 1 236 ? 22.766 -12.961 1.586 1 98.62 236 GLN B O 1
ATOM 3919 N N . ILE B 1 237 ? 22.875 -14.633 0.063 1 98.5 237 ILE B N 1
ATOM 3920 C CA . ILE B 1 237 ? 21.938 -13.984 -0.843 1 98.5 237 ILE B CA 1
ATOM 3921 C C . ILE B 1 237 ? 20.578 -13.812 -0.15 1 98.5 237 ILE B C 1
ATOM 3923 O O . ILE B 1 237 ? 20.016 -12.711 -0.14 1 98.5 237 ILE B O 1
ATOM 3927 N N . TYR B 1 238 ? 20.125 -14.906 0.449 1 98.56 238 TYR B N 1
ATOM 3928 C CA . TYR B 1 238 ? 18.844 -14.891 1.147 1 98.56 238 TYR B CA 1
ATOM 3929 C C . TYR B 1 238 ? 18.844 -13.852 2.256 1 98.56 238 TYR B C 1
ATOM 3931 O O . TYR B 1 238 ? 17.922 -13.039 2.342 1 98.56 238 TYR B O 1
ATOM 3939 N N . LYS B 1 239 ? 19.812 -13.789 3.059 1 98.44 239 LYS B N 1
ATOM 3940 C CA . LYS B 1 239 ? 19.891 -12.883 4.203 1 98.44 239 LYS B CA 1
ATOM 3941 C C . LYS B 1 239 ? 19.969 -11.43 3.75 1 98.44 239 LYS B C 1
ATOM 3943 O O . LYS B 1 239 ? 19.375 -10.547 4.379 1 98.44 239 LYS B O 1
ATOM 3948 N N . ARG B 1 240 ? 20.766 -11.25 2.727 1 97.81 240 ARG B N 1
ATOM 3949 C CA . ARG B 1 240 ? 20.891 -9.906 2.193 1 97.81 240 ARG B CA 1
ATOM 3950 C C . ARG B 1 240 ? 19.547 -9.352 1.748 1 97.81 240 ARG B C 1
ATOM 3952 O O . ARG B 1 240 ? 19.172 -8.242 2.141 1 97.81 240 ARG B O 1
ATOM 3959 N N . PHE B 1 241 ? 18.797 -10.125 0.978 1 98 241 PHE B N 1
ATOM 3960 C CA . PHE B 1 241 ? 17.484 -9.695 0.496 1 98 241 PHE B CA 1
ATOM 3961 C C . PHE B 1 241 ? 16.5 -9.57 1.65 1 98 241 PHE B C 1
ATOM 3963 O O . PHE B 1 241 ? 15.75 -8.594 1.728 1 98 241 PHE B O 1
ATOM 3970 N N . ASN B 1 242 ? 16.547 -10.57 2.49 1 98 242 ASN B N 1
ATOM 3971 C CA . ASN B 1 242 ? 15.625 -10.57 3.617 1 98 242 ASN B CA 1
ATOM 3972 C C . ASN B 1 242 ? 15.805 -9.328 4.488 1 98 242 ASN B C 1
ATOM 3974 O O . ASN B 1 242 ? 14.82 -8.688 4.859 1 98 242 ASN B O 1
ATOM 3978 N N . ARG B 1 243 ? 17.031 -8.984 4.738 1 96.25 243 ARG B N 1
ATOM 3979 C CA . ARG B 1 243 ? 17.328 -7.824 5.574 1 96.25 243 ARG B CA 1
ATOM 3980 C C . ARG B 1 243 ? 16.969 -6.527 4.855 1 96.25 243 ARG B C 1
ATOM 3982 O O . ARG B 1 243 ? 16.328 -5.645 5.434 1 96.25 243 ARG B O 1
ATOM 3989 N N . ALA B 1 244 ? 17.312 -6.449 3.631 1 95.44 244 ALA B N 1
ATOM 3990 C CA . ALA B 1 244 ? 17.125 -5.227 2.855 1 95.44 244 ALA B CA 1
ATOM 3991 C C . ALA B 1 244 ? 15.641 -4.938 2.65 1 95.44 244 ALA B C 1
ATOM 3993 O O . ALA B 1 244 ? 15.234 -3.775 2.559 1 95.44 244 ALA B O 1
ATOM 3994 N N . ASN B 1 245 ? 14.875 -6.004 2.598 1 96.75 245 ASN B N 1
ATOM 3995 C CA . ASN B 1 245 ? 13.469 -5.832 2.244 1 96.75 245 ASN B CA 1
ATOM 3996 C C . ASN B 1 245 ? 12.555 -6.012 3.457 1 96.75 245 ASN B C 1
ATOM 3998 O O . ASN B 1 245 ? 11.336 -6.086 3.318 1 96.75 245 ASN B O 1
ATOM 4002 N N . ARG B 1 246 ? 13.094 -6.035 4.672 1 95.44 246 ARG B N 1
ATOM 4003 C CA . ARG B 1 246 ? 12.328 -6.25 5.895 1 95.44 246 ARG B CA 1
ATOM 4004 C C . ARG B 1 246 ? 11.258 -5.172 6.07 1 95.44 246 ARG B C 1
ATOM 4006 O O . ARG B 1 246 ? 10.164 -5.449 6.562 1 95.44 246 ARG B O 1
ATOM 4013 N N . HIS B 1 247 ? 11.547 -3.971 5.609 1 94.88 247 HIS B N 1
ATOM 4014 C CA . HIS B 1 247 ? 10.641 -2.834 5.738 1 94.88 247 HIS B CA 1
ATOM 4015 C C . HIS B 1 247 ? 9.336 -3.082 4.988 1 94.88 247 HIS B C 1
ATOM 4017 O O . HIS B 1 247 ? 8.32 -2.441 5.273 1 94.88 247 HIS B O 1
ATOM 4023 N N . LYS B 1 248 ? 9.352 -4.07 4.023 1 95.81 248 LYS B N 1
ATOM 4024 C CA . LYS B 1 248 ? 8.156 -4.414 3.266 1 95.81 248 LYS B CA 1
ATOM 4025 C C . LYS B 1 248 ? 7.289 -5.414 4.031 1 95.81 248 LYS B C 1
ATOM 4027 O O . LYS B 1 248 ? 6.121 -5.617 3.695 1 95.81 248 LYS B O 1
ATOM 4032 N N . MET B 1 249 ? 7.906 -6.078 5.047 1 93.94 249 MET B N 1
ATOM 4033 C CA . MET B 1 249 ? 7.289 -7.254 5.656 1 93.94 249 MET B CA 1
ATOM 4034 C C . MET B 1 249 ? 6.699 -6.91 7.02 1 93.94 249 MET B C 1
ATOM 4036 O O . MET B 1 249 ? 5.898 -7.676 7.566 1 93.94 249 MET B O 1
ATOM 4040 N N . VAL B 1 250 ? 7.125 -5.746 7.527 1 94 250 VAL B N 1
ATOM 4041 C CA . VAL B 1 250 ? 6.711 -5.371 8.875 1 94 250 VAL B CA 1
ATOM 4042 C C . VAL B 1 250 ? 5.809 -4.141 8.812 1 94 250 VAL B C 1
ATOM 4044 O O . VAL B 1 250 ? 5.809 -3.41 7.816 1 94 250 VAL B O 1
ATOM 4047 N N . PRO B 1 251 ? 5 -3.871 9.891 1 94.31 251 PRO B N 1
ATOM 4048 C CA . PRO B 1 251 ? 4.145 -2.68 9.906 1 94.31 251 PRO B CA 1
ATOM 4049 C C . PRO B 1 251 ? 4.938 -1.383 9.781 1 94.31 251 PRO B C 1
ATOM 4051 O O . PRO B 1 251 ? 6.113 -1.332 10.164 1 94.31 251 PRO B O 1
ATOM 4054 N N . ILE B 1 252 ? 4.309 -0.365 9.297 1 96.44 252 ILE B N 1
ATOM 4055 C CA . ILE B 1 252 ? 4.918 0.952 9.148 1 96.44 252 ILE B CA 1
ATOM 4056 C C . ILE B 1 252 ? 5.355 1.479 10.516 1 96.44 252 ILE B C 1
ATOM 4058 O O . ILE B 1 252 ? 4.57 1.481 11.469 1 96.44 252 ILE B O 1
ATOM 4062 N N . PRO B 1 253 ? 6.598 1.842 10.664 1 97.62 253 PRO B N 1
ATOM 4063 C CA . PRO B 1 253 ? 7.035 2.395 11.945 1 97.62 253 PRO B CA 1
ATOM 4064 C C . PRO B 1 253 ? 6.316 3.693 12.305 1 97.62 253 PRO B C 1
ATOM 4066 O O . PRO B 1 253 ? 6.129 4.559 11.445 1 97.62 253 PRO B O 1
ATOM 4069 N N . VAL B 1 254 ? 5.918 3.805 13.523 1 97.88 254 VAL B N 1
ATOM 4070 C CA . VAL B 1 254 ? 5.258 4.988 14.07 1 97.88 254 VAL B CA 1
ATOM 4071 C C . VAL B 1 254 ? 6.125 5.609 15.156 1 97.88 254 VAL B C 1
ATOM 4073 O O . VAL B 1 254 ? 6.684 4.898 16 1 97.88 254 VAL B O 1
ATOM 4076 N N . CYS B 1 255 ? 6.285 6.875 15.156 1 98.62 255 CYS B N 1
ATOM 4077 C CA . CYS B 1 255 ? 6.953 7.547 16.266 1 98.62 255 CYS B CA 1
ATOM 4078 C C . CYS B 1 255 ? 6.043 7.621 17.484 1 98.62 255 CYS B C 1
ATOM 4080 O O . CYS B 1 255 ? 5.133 8.445 17.531 1 98.62 255 CYS B O 1
ATOM 4082 N N . GLU B 1 256 ? 6.348 6.848 18.422 1 98.25 256 GLU B N 1
ATOM 4083 C CA . GLU B 1 256 ? 5.57 6.852 19.656 1 98.25 256 GLU B CA 1
ATOM 4084 C C . GLU B 1 256 ? 6 7.992 20.578 1 98.25 256 GLU B C 1
ATOM 4086 O O . GLU B 1 256 ? 7.191 8.172 20.828 1 98.25 256 GLU B O 1
ATOM 4091 N N . ILE B 1 257 ? 5.023 8.727 21 1 98.31 257 ILE B N 1
ATOM 4092 C CA . ILE B 1 257 ? 5.309 9.828 21.906 1 98.31 257 ILE B CA 1
ATOM 4093 C C . ILE B 1 257 ? 5.238 9.344 23.359 1 98.31 257 ILE B C 1
ATOM 4095 O O . ILE B 1 257 ? 4.188 8.883 23.812 1 98.31 257 ILE B O 1
ATOM 4099 N N . PRO B 1 258 ? 6.277 9.492 24.078 1 97.12 258 PRO B N 1
ATOM 4100 C CA . PRO B 1 258 ? 6.262 9.062 25.484 1 97.12 258 PRO B CA 1
ATOM 4101 C C . PRO B 1 258 ? 5.195 9.781 26.312 1 97.12 258 PRO B C 1
ATOM 4103 O O . PRO B 1 258 ? 4.977 10.984 26.141 1 97.12 258 PRO B O 1
ATOM 4106 N N . ASN B 1 259 ? 4.59 9.102 27.188 1 94.38 259 ASN B N 1
ATOM 4107 C CA . ASN B 1 259 ? 3.539 9.656 28.031 1 94.38 259 ASN B CA 1
ATOM 4108 C C . ASN B 1 259 ? 4.055 10.828 28.875 1 94.38 259 ASN B C 1
ATOM 4110 O O . ASN B 1 259 ? 3.309 11.766 29.172 1 94.38 259 ASN B O 1
ATOM 4114 N N . SER B 1 260 ? 5.324 10.844 29.203 1 96.25 260 SER B N 1
ATOM 4115 C CA . SER B 1 260 ? 5.926 11.891 30.016 1 96.25 260 SER B CA 1
ATOM 4116 C C . SER B 1 260 ? 5.945 13.227 29.266 1 96.25 260 SER B C 1
ATOM 4118 O O . SER B 1 260 ? 6.105 14.281 29.891 1 96.25 260 SER B O 1
ATOM 4120 N N . LEU B 1 261 ? 5.75 13.141 27.953 1 96.56 261 LEU B N 1
ATOM 4121 C CA . LEU B 1 261 ? 5.781 14.367 27.156 1 96.56 261 LEU B CA 1
ATOM 4122 C C . LEU B 1 261 ? 4.367 14.859 26.859 1 96.56 261 LEU B C 1
ATOM 4124 O O . LEU B 1 261 ? 4.184 15.977 26.375 1 96.56 261 LEU B O 1
ATOM 4128 N N . LYS B 1 262 ? 3.465 13.977 27.109 1 89.56 262 LYS B N 1
ATOM 4129 C CA . LYS B 1 262 ? 2.076 14.32 26.812 1 89.56 262 LYS B CA 1
ATOM 4130 C C . LYS B 1 262 ? 1.423 15.031 27.984 1 89.56 262 LYS B C 1
ATOM 4132 O O . LYS B 1 262 ? 1.816 14.828 29.141 1 89.56 262 LYS B O 1
#